Protein 6PMG (pdb70)

B-factor: mean 34.33, std 18.74, range [0.05, 75.42]

Foldseek 3Di:
DDCPVFLEDPQCPPVHVNDDPCRVPDPGAHPPHPD

Sequence (35 aa):
NNKYKTKLCKNFARGGTGFCPYGLRCEFVHPTDKENNKYKTKLCKNFARGGTGFCPYGLRCEFVHPTDKENNKYKTKLCKNFARGGTGFCPYGLRCEFVHPTDKENNKYKTKLCKNFARGGTGFCPYGLRCEFVHPTDKENNKYKTKLCKNFARGGTGFCPYGLRCEFVHPTDKENNKYKTKLCKNFARGGTGFCPYGLRCEFVHPTDKENNKYKTKLCKNFARGGTGFCPYGLRCEFVHPTDKENNKYKTKLCKNFARGGTGFCPYGLRCEFVHPTDKENNKYKTKLCKNFARGGTGFCPYGLRCEFVHPTDKENNKYKTKLCKNFARGGTGFCPYGLRCEFVHPTDKENNKYKTKLCKNFARGGTGFCPYGLRCEFVHPTDKENNKYKTKLCKNFARGGTGFCPYGLRCEFVHPTDKENNKYKTKLCKNFARGGTGFCPYGLRCEFVHPTDKENNKYKTKLCKNFARGGTGFCPYGLRCEFVHPTDKENNKYKTKLCKNFARGGTGFCPYGLRCEFVHPTDKENNKYKTKLCKNFARGGTGFCPYGLRCEFVHPTDKENNKYKTKLCKNFARGGTGFCPYGLRCEFVHPTDKENNKYKTKLCKNFARGGTGFCPYGLRCEFVHPTDKENNKYKTKLCKNFARGGTGFCPYGLRCEFVHPTDKENNKYKTKLCKNFARGGTGFCPYGLRCEFVHPTDKE

Radius of gyration: 9.72 Å; Cα contacts (8 Å, |Δi|>4): 32; chains: 1; bounding box: 20×26×17 Å

Secondary structure (DSSP, 8-state):
---S-----SSSSTTS-S--TTGGG-SSPPTT---

Solvent-accessible surface area: 3787 Å² total; per-residue (Å²): 207,104,195,178,170,81,99,101,0,157,29,65,44,254,90,49,117,39,144,3,100,152,28,166,219,16,151,76,44,21,79,105,76,184,241

Nearest PDB structures (foldseek):
  6pmg-assembly1_X  TM=7.129E-01  e=1.459E-05  Caenorhabditis elegans
  6pmg-assembly1_X  TM=7.790E-01  e=1.441E-05  Caenorhabditis elegans
  6pmg-assembly1_X  TM=7.739E-01  e=1.837E-06  Caenorhabditis elegans
  2fc6-assembly1_A  TM=5.943E-01  e=3.998E-01  Homo sapiens
  6pmg-assembly1_X  TM=7.978E-01  e=2.567E-06  Caenorhabditis elegans

Structure (mmCIF, N/CA/C/O backbone):
data_6PMG
#
_entry.id   6PMG
#
loop_
_entity.id
_entity.type
_entity.pdbx_description
1 polymer 'Zinc finger protein mex-5'
2 non-polymer 'ZINC ION'
#
loop_
_atom_site.group_PDB
_atom_site.id
_atom_site.type_symbol
_atom_site.label_atom_id
_atom_site.label_alt_id
_atom_site.label_comp_id
_atom_site.label_asym_id
_atom_site.label_entity_id
_atom_site.label_seq_id
_atom_site.pdbx_PDB_ins_code
_atom_site.Cartn_x
_atom_site.Cartn_y
_atom_site.Cartn_z
_atom_site.occupancy
_atom_site.B_iso_or_equiv
_atom_site.auth_seq_id
_atom_site.auth_comp_id
_atom_site.auth_asym_id
_atom_site.auth_atom_id
_atom_site.pdbx_PDB_model_num
ATOM 1 N N . ASN A 1 1 ? -11.051 9.647 -7.551 1.00 1.00 312 ASN X N 1
ATOM 2 C CA . ASN A 1 1 ? -10.675 8.357 -8.164 1.00 64.21 312 ASN X CA 1
ATOM 3 C C . ASN A 1 1 ? -9.283 7.942 -7.644 1.00 74.42 312 ASN X C 1
ATOM 4 O O . ASN A 1 1 ? -9.176 7.133 -6.714 1.00 42.43 312 ASN X O 1
ATOM 17 N N . ASN A 1 2 ? -8.215 8.531 -8.226 1.00 33.23 313 ASN X N 1
ATOM 18 C CA . ASN A 1 2 ? -6.813 8.260 -7.825 1.00 12.10 313 ASN X CA 1
ATOM 19 C C . ASN A 1 2 ? -5.984 9.558 -7.891 1.00 40.55 313 ASN X C 1
ATOM 20 O O . ASN A 1 2 ? -6.075 10.316 -8.861 1.00 4.22 313 ASN X O 1
ATOM 31 N N . LYS A 1 3 ? -5.213 9.814 -6.819 1.00 20.43 314 LYS X N 1
ATOM 32 C CA . LYS A 1 3 ? -4.174 10.868 -6.766 1.00 31.13 314 LYS X CA 1
ATOM 33 C C . LYS A 1 3 ? -2.798 10.284 -7.139 1.00 41.12 314 LYS X C 1
ATOM 34 O O . LYS A 1 3 ? -1.762 10.877 -6.808 1.00 43.13 314 LYS X O 1
ATOM 53 N N . TYR A 1 4 ? -2.814 9.088 -7.782 1.00 31.10 315 TYR X N 1
ATOM 54 C CA . TYR A 1 4 ? -1.635 8.426 -8.390 1.00 5.35 315 TYR X CA 1
ATOM 55 C C . TYR A 1 4 ? -0.801 7.659 -7.334 1.00 62.23 315 TYR X C 1
ATOM 56 O O . TYR A 1 4 ? -0.127 6.687 -7.677 1.00 13.32 315 TYR X O 1
ATOM 74 N N . LYS A 1 5 ? -0.855 8.095 -6.046 1.00 35.34 316 LYS X N 1
ATOM 75 C CA . LYS A 1 5 ? -0.275 7.343 -4.912 1.00 24.30 316 LYS X CA 1
ATOM 76 C C . LYS A 1 5 ? -1.230 6.196 -4.495 1.00 43.02 316 LYS X C 1
ATOM 77 O O . LYS A 1 5 ? -1.960 6.297 -3.502 1.00 42.31 316 LYS X O 1
ATOM 96 N N . THR A 1 6 ? -1.262 5.143 -5.312 1.00 5.34 317 THR X N 1
ATOM 97 C CA . THR A 1 6 ? -1.955 3.880 -5.012 1.00 22.44 317 THR X CA 1
ATOM 98 C C . THR A 1 6 ? -1.072 2.746 -5.540 1.00 51.32 317 THR X C 1
ATOM 99 O O . THR A 1 6 ? -1.415 2.039 -6.491 1.00 34.34 317 THR X O 1
ATOM 110 N N . LYS A 1 7 ? 0.121 2.654 -4.943 1.00 52.32 318 LYS X N 1
ATOM 111 C CA . LYS A 1 7 ? 1.150 1.691 -5.338 1.00 14.22 318 LYS X CA 1
ATOM 112 C C . LYS A 1 7 ? 1.033 0.453 -4.449 1.00 61.43 318 LYS X C 1
ATOM 113 O O . LYS A 1 7 ? 1.649 0.403 -3.385 1.00 74.12 318 LYS X O 1
ATOM 132 N N . LEU A 1 8 ? 0.179 -0.512 -4.861 1.00 52.45 319 LEU X N 1
ATOM 133 C CA . LEU A 1 8 ? -0.039 -1.752 -4.091 1.00 44.11 319 LEU X CA 1
ATOM 134 C C . LEU A 1 8 ? 1.287 -2.520 -4.015 1.00 64.21 319 LEU X C 1
ATOM 135 O O . LEU A 1 8 ? 1.873 -2.868 -5.053 1.00 54.01 319 LEU X O 1
ATOM 151 N N . CYS A 1 9 ? 1.748 -2.732 -2.774 1.00 74.44 320 CYS X N 1
ATOM 152 C CA . CYS A 1 9 ? 3.052 -3.315 -2.469 1.00 41.43 320 CYS X CA 1
ATOM 153 C C . CYS A 1 9 ? 3.243 -4.694 -3.117 1.00 0.10 320 CYS X C 1
ATOM 154 O O . CYS A 1 9 ? 2.314 -5.498 -3.161 1.00 21.21 320 CYS X O 1
ATOM 161 N N . LYS A 1 10 ? 4.472 -4.952 -3.593 1.00 61.45 321 LYS X N 1
ATOM 162 C CA . LYS A 1 10 ? 4.902 -6.294 -4.031 1.00 24.43 321 LYS X CA 1
ATOM 163 C C . LYS A 1 10 ? 4.825 -7.293 -2.853 1.00 24.32 321 LYS X C 1
ATOM 164 O O . LYS A 1 10 ? 4.708 -8.504 -3.059 1.00 2.01 321 LYS X O 1
ATOM 183 N N . ASN A 1 11 ? 4.880 -6.741 -1.620 1.00 11.13 322 ASN X N 1
ATOM 184 C CA . ASN A 1 11 ? 4.679 -7.497 -0.373 1.00 33.21 322 ASN X CA 1
ATOM 185 C C . ASN A 1 11 ? 3.225 -8.002 -0.309 1.00 23.53 322 ASN X C 1
ATOM 186 O O . ASN A 1 11 ? 2.974 -9.191 -0.172 1.00 54.12 322 ASN X O 1
ATOM 197 N N . PHE A 1 12 ? 2.283 -7.070 -0.554 1.00 43.23 323 PHE X N 1
ATOM 198 C CA . PHE A 1 12 ? 0.824 -7.321 -0.465 1.00 13.13 323 PHE X CA 1
ATOM 199 C C . PHE A 1 12 ? 0.253 -7.848 -1.789 1.00 11.23 323 PHE X C 1
ATOM 200 O O . PHE A 1 12 ? -0.959 -8.061 -1.904 1.00 64.41 323 PHE X O 1
ATOM 217 N N . ALA A 1 13 ? 1.132 -8.038 -2.783 1.00 61.52 324 ALA X N 1
ATOM 218 C CA . ALA A 1 13 ? 0.791 -8.718 -4.035 1.00 52.34 324 ALA X CA 1
ATOM 219 C C . ALA A 1 13 ? 0.648 -10.226 -3.762 1.00 3.52 324 ALA X C 1
ATOM 220 O O . ALA A 1 13 ? 1.487 -10.808 -3.066 1.00 41.33 324 ALA X O 1
ATOM 227 N N . ARG A 1 14 ? -0.437 -10.831 -4.282 1.00 62.31 325 ARG X N 1
ATOM 228 C CA . ARG A 1 14 ? -0.784 -12.244 -4.022 1.00 51.02 325 ARG X CA 1
ATOM 229 C C . ARG A 1 14 ? 0.287 -13.197 -4.590 1.00 40.43 325 ARG X C 1
ATOM 230 O O . ARG A 1 14 ? 0.514 -13.236 -5.803 1.00 11.44 325 ARG X O 1
ATOM 251 N N . GLY A 1 15 ? 0.932 -13.963 -3.692 1.00 23.35 326 GLY X N 1
ATOM 252 C CA . GLY A 1 15 ? 2.116 -14.772 -4.023 1.00 31.14 326 GLY X CA 1
ATOM 253 C C . GLY A 1 15 ? 3.385 -14.246 -3.347 1.00 25.12 326 GLY X C 1
ATOM 254 O O . GLY A 1 15 ? 4.438 -14.893 -3.401 1.00 22.34 326 GLY X O 1
ATOM 258 N N . GLY A 1 16 ? 3.272 -13.055 -2.718 1.00 24.21 327 GLY X N 1
ATOM 259 C CA . GLY A 1 16 ? 4.362 -12.431 -1.954 1.00 41.21 327 GLY X CA 1
ATOM 260 C C . GLY A 1 16 ? 4.323 -12.825 -0.480 1.00 0.32 327 GLY X C 1
ATOM 261 O O . GLY A 1 16 ? 3.807 -13.898 -0.138 1.00 73.31 327 GLY X O 1
ATOM 265 N N . THR A 1 17 ? 4.860 -11.960 0.398 1.00 74.45 328 THR X N 1
ATOM 266 C CA . THR A 1 17 ? 4.906 -12.203 1.854 1.00 52.02 328 THR X CA 1
ATOM 267 C C . THR A 1 17 ? 3.567 -11.808 2.518 1.00 34.32 328 THR X C 1
ATOM 268 O O . THR A 1 17 ? 2.995 -12.562 3.314 1.00 44.13 328 THR X O 1
ATOM 279 N N . GLY A 1 18 ? 3.093 -10.612 2.167 1.00 42.43 329 GL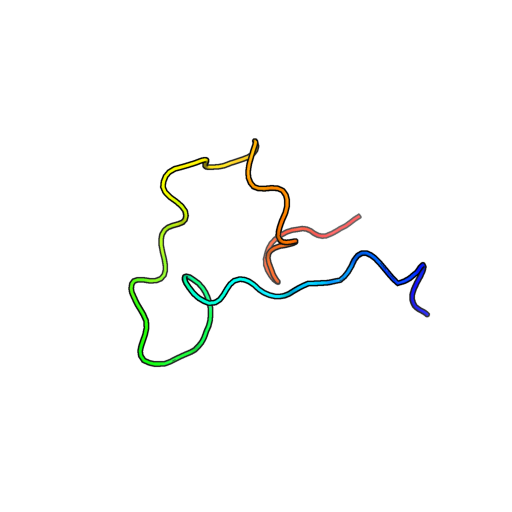Y X N 1
ATOM 280 C CA . GLY A 1 18 ? 1.892 -10.002 2.752 1.00 12.44 329 GLY X CA 1
ATOM 281 C C . GLY A 1 18 ? 2.238 -9.017 3.860 1.00 3.30 329 GLY X C 1
ATOM 282 O O . GLY A 1 18 ? 1.356 -8.328 4.371 1.00 41.43 329 GLY X O 1
ATOM 286 N N . PHE A 1 19 ? 3.527 -8.980 4.242 1.00 64.43 330 PHE X N 1
ATOM 287 C CA . PHE A 1 19 ? 4.068 -8.047 5.240 1.00 60.34 330 PHE X CA 1
ATOM 288 C C . PHE A 1 19 ? 5.096 -7.107 4.583 1.00 52.13 330 PHE X C 1
ATOM 289 O O . PHE A 1 19 ? 6.062 -7.580 3.967 1.00 51.01 330 PHE X O 1
ATOM 306 N N . CYS A 1 20 ? 4.873 -5.789 4.707 1.00 15.04 331 CYS X N 1
ATOM 307 C CA . CYS A 1 20 ? 5.887 -4.768 4.402 1.00 3.22 331 CYS X CA 1
ATOM 308 C C . CYS A 1 20 ? 6.818 -4.602 5.627 1.00 1.03 331 CYS X C 1
ATOM 309 O O . CYS A 1 20 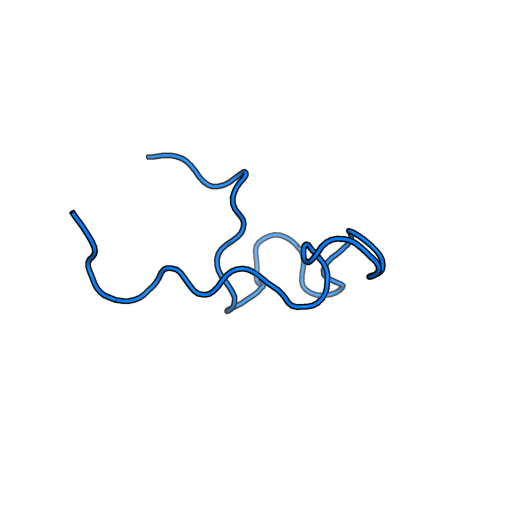? 6.314 -4.363 6.731 1.00 52.24 331 CYS X O 1
ATOM 316 N N . PRO A 1 21 ? 8.179 -4.726 5.456 1.00 60.21 332 PRO X N 1
ATOM 317 C CA . PRO A 1 21 ? 9.151 -4.537 6.571 1.00 40.42 332 PRO X CA 1
ATOM 318 C C . PRO A 1 21 ? 9.096 -3.112 7.171 1.00 65.51 332 PRO X C 1
ATOM 319 O O . PRO A 1 21 ? 9.355 -2.918 8.363 1.00 3.44 332 PRO X O 1
ATOM 330 N N . TYR A 1 22 ? 8.718 -2.141 6.325 1.00 23.43 333 TYR X N 1
ATOM 331 C CA . TYR A 1 22 ? 8.626 -0.715 6.694 1.00 4.35 333 TYR X CA 1
ATOM 332 C C . TYR A 1 22 ? 7.343 -0.415 7.501 1.00 12.03 333 TYR X C 1
ATOM 333 O O . TYR A 1 22 ? 7.255 0.633 8.151 1.00 20.54 333 TYR X O 1
ATOM 351 N N . GLY A 1 23 ? 6.352 -1.326 7.422 1.00 74.52 334 GLY X N 1
ATOM 352 C CA . GLY A 1 23 ? 5.081 -1.181 8.137 1.00 55.33 334 GLY X CA 1
ATOM 353 C C . GLY A 1 23 ? 4.218 -0.030 7.615 1.00 53.34 334 GLY X C 1
ATOM 354 O O . GLY A 1 23 ? 3.921 0.022 6.419 1.00 22.43 334 GLY X O 1
ATOM 358 N N . LEU A 1 24 ? 3.834 0.894 8.523 1.00 12.54 335 LEU X N 1
ATOM 359 C CA . LEU A 1 24 ? 3.078 2.127 8.182 1.00 4.42 335 LEU X CA 1
ATOM 360 C C . LEU A 1 24 ? 3.948 3.082 7.338 1.00 43.42 335 LEU X C 1
ATOM 361 O O . LEU A 1 24 ? 3.448 3.774 6.441 1.00 35.31 335 LEU X O 1
ATOM 377 N N . ARG A 1 25 ? 5.264 3.058 7.610 1.00 4.41 336 ARG X N 1
ATOM 378 C CA . ARG A 1 25 ? 6.260 3.935 6.958 1.00 64.22 336 ARG X CA 1
ATOM 379 C C . ARG A 1 25 ? 6.532 3.524 5.487 1.00 0.30 336 ARG X C 1
ATOM 380 O O . ARG A 1 25 ? 7.288 4.208 4.784 1.00 52.02 336 ARG X O 1
ATOM 401 N N . CYS A 1 26 ? 5.927 2.397 5.054 1.00 42.44 337 CYS X N 1
ATOM 402 C CA . CYS A 1 26 ? 6.029 1.887 3.676 1.00 2.33 337 CYS X CA 1
ATOM 403 C C . CYS A 1 26 ? 5.492 2.910 2.658 1.00 43.43 337 CYS X C 1
ATOM 404 O O . CYS A 1 26 ? 4.337 3.344 2.753 1.00 20.10 337 CYS X O 1
ATOM 411 N N . GLU A 1 27 ? 6.366 3.289 1.705 1.00 34.14 338 GLU X N 1
ATOM 412 C CA . GLU A 1 27 ? 6.045 4.257 0.636 1.00 23.31 338 GLU X CA 1
ATOM 413 C C . GLU A 1 27 ? 4.963 3.702 -0.315 1.00 62.13 338 GLU X C 1
ATOM 414 O O . GLU A 1 27 ? 4.148 4.459 -0.862 1.00 13.31 338 GLU X O 1
ATOM 426 N N . PHE A 1 28 ? 4.976 2.368 -0.498 1.00 14.42 339 PHE X N 1
ATOM 427 C CA . PHE A 1 28 ? 3.974 1.659 -1.294 1.00 1.05 339 PHE X CA 1
ATOM 428 C C . PHE A 1 28 ? 2.660 1.564 -0.489 1.00 62.15 339 PHE X C 1
ATOM 429 O O . PHE A 1 28 ? 2.652 1.074 0.654 1.00 54.23 339 PHE X O 1
ATOM 446 N N . VAL A 1 29 ? 1.569 2.040 -1.106 1.00 51.32 340 VAL X N 1
ATOM 447 C CA . VAL A 1 29 ? 0.239 2.139 -0.479 1.00 45.13 340 VAL X CA 1
ATOM 448 C C . VAL A 1 29 ? -0.425 0.753 -0.419 1.00 44.32 340 VAL X C 1
ATOM 449 O O . VAL A 1 29 ? -0.487 0.048 -1.425 1.00 2.03 340 VAL X O 1
ATOM 462 N N . HIS A 1 30 ? -0.915 0.377 0.769 1.00 2.12 341 HIS X N 1
ATOM 463 C CA . HIS A 1 30 ? -1.536 -0.938 0.996 1.00 2.31 341 HIS X CA 1
ATOM 464 C C . HIS A 1 30 ? -3.030 -0.868 0.628 1.00 43.14 341 HIS X C 1
ATOM 465 O O . HIS A 1 30 ? -3.647 0.195 0.777 1.00 63.54 341 HIS X O 1
ATOM 479 N N . PRO A 1 31 ? -3.642 -1.990 0.141 1.00 14.14 342 PRO X N 1
ATOM 480 C CA . PRO A 1 31 ? -5.106 -2.047 -0.107 1.00 0.44 342 PRO X CA 1
ATOM 481 C C . PRO A 1 31 ? -5.924 -1.940 1.206 1.00 3.13 342 PRO X C 1
ATOM 482 O O . PRO A 1 31 ? -7.133 -1.674 1.171 1.00 53.25 342 PRO X O 1
ATOM 493 N N . THR A 1 32 ? -5.239 -2.147 2.349 1.00 54.13 343 THR X N 1
ATOM 494 C CA . THR A 1 32 ? -5.817 -1.967 3.687 1.00 63.11 343 THR X CA 1
ATOM 495 C C . THR A 1 32 ? -6.033 -0.466 4.000 1.00 55.21 343 THR X C 1
ATOM 496 O O . THR A 1 32 ? -7.012 -0.104 4.665 1.00 51.21 343 THR X O 1
ATOM 507 N N . ASP A 1 33 ? -5.109 0.394 3.508 1.00 51.33 344 ASP X N 1
ATOM 508 C CA . ASP A 1 33 ? -5.147 1.850 3.752 1.00 52.31 344 ASP X CA 1
ATOM 509 C C . ASP A 1 33 ? -6.392 2.495 3.115 1.00 4.34 344 ASP X C 1
ATOM 510 O O . ASP A 1 33 ? -6.417 2.773 1.912 1.00 31.43 344 ASP X O 1
ATOM 519 N N . LYS A 1 34 ? -7.439 2.667 3.934 1.00 23.42 345 LYS X N 1
ATOM 520 C CA . LYS A 1 34 ? -8.643 3.436 3.568 1.00 43.43 345 LYS X CA 1
ATOM 521 C C . LYS A 1 34 ? -8.518 4.887 4.075 1.00 71.32 345 LYS X C 1
ATOM 522 O O . LYS A 1 34 ? -7.603 5.213 4.843 1.00 64.25 345 LYS X O 1
ATOM 541 N N . GLU A 1 35 ? -9.444 5.742 3.627 1.00 15.31 346 GLU X N 1
ATOM 542 C CA . GLU A 1 35 ? -9.512 7.153 4.043 1.00 13.10 346 GLU X CA 1
ATOM 543 C C . GLU A 1 35 ? -9.906 7.281 5.555 1.00 72.15 346 GLU X C 1
ATOM 544 O O . GLU A 1 35 ? -11.060 6.985 5.918 1.00 32.31 346 GLU X O 1
ATOM 558 N N . ASN A 1 1 ? 0.057 15.395 -11.241 1.00 1.00 312 ASN X N 2
ATOM 559 C CA . ASN A 1 1 ? 1.392 15.112 -11.845 1.00 64.21 312 ASN X CA 2
ATOM 560 C C . ASN A 1 1 ? 2.138 14.016 -11.055 1.00 74.42 312 ASN X C 2
ATOM 561 O O . ASN A 1 1 ? 3.342 13.817 -11.230 1.00 42.43 312 ASN X O 2
ATOM 574 N N . ASN A 1 2 ? 1.389 13.280 -10.222 1.00 33.23 313 ASN X N 2
ATOM 575 C CA . ASN A 1 2 ? 1.926 12.264 -9.311 1.00 12.10 313 ASN X CA 2
ATOM 576 C C . ASN A 1 2 ? 0.855 11.182 -9.079 1.00 40.55 313 ASN X C 2
ATOM 577 O O . ASN A 1 2 ? 0.014 11.307 -8.196 1.00 4.22 313 ASN X O 2
ATOM 588 N N . LYS A 1 3 ? 0.848 10.146 -9.935 1.00 20.43 314 LYS X N 2
ATOM 589 C CA . LYS A 1 3 ? -0.098 9.009 -9.830 1.00 31.13 314 LYS X CA 2
ATOM 590 C C . LYS A 1 3 ? 0.616 7.774 -9.249 1.00 41.12 314 LYS X C 2
ATOM 591 O O . LYS A 1 3 ? 0.490 6.666 -9.772 1.00 43.13 314 LYS X O 2
ATOM 610 N N . TYR A 1 4 ? 1.370 7.978 -8.152 1.00 31.10 315 TYR X N 2
ATOM 611 C CA . TYR A 1 4 ? 2.098 6.884 -7.473 1.00 5.35 315 TYR X CA 2
ATOM 612 C C . TYR A 1 4 ? 1.138 6.065 -6.592 1.00 62.23 315 TYR X C 2
ATOM 613 O O . TYR A 1 4 ? 1.342 4.853 -6.403 1.00 13.32 315 TYR X O 2
ATOM 631 N N . LYS A 1 5 ? 0.074 6.732 -6.089 1.00 35.34 316 LYS X N 2
ATOM 632 C CA . LYS A 1 5 ? -0.931 6.100 -5.220 1.00 24.30 316 LYS X CA 2
ATOM 633 C C . LYS A 1 5 ? -1.941 5.296 -6.068 1.00 43.02 316 LYS X C 2
ATOM 634 O O . LYS A 1 5 ? -3.045 5.760 -6.384 1.00 42.31 316 LYS X O 2
ATOM 653 N N . THR A 1 6 ? -1.501 4.093 -6.448 1.00 5.34 317 THR X N 2
ATOM 654 C CA . THR A 1 6 ? -2.236 3.154 -7.314 1.00 22.44 317 THR X CA 2
ATOM 655 C C . THR A 1 6 ? -1.509 1.796 -7.307 1.00 51.32 317 THR X C 2
ATOM 656 O O . THR A 1 6 ? -2.134 0.740 -7.452 1.00 34.34 317 THR X O 2
ATOM 667 N N . LYS A 1 7 ? -0.170 1.850 -7.164 1.00 52.32 318 LYS X N 2
ATOM 668 C CA . LYS A 1 7 ? 0.688 0.668 -7.102 1.00 14.22 318 LYS X CA 2
ATOM 669 C C . LYS A 1 7 ? 0.634 0.031 -5.707 1.00 61.43 318 LYS X C 2
ATOM 670 O O . LYS A 1 7 ? 1.145 0.597 -4.726 1.00 74.12 318 LYS X O 2
ATOM 689 N N . LEU A 1 8 ? -0.026 -1.138 -5.644 1.00 52.45 319 LEU X N 2
ATOM 690 C CA . LEU A 1 8 ? -0.056 -1.993 -4.456 1.00 44.11 319 LEU X CA 2
ATOM 691 C C . LEU A 1 8 ? 1.363 -2.516 -4.148 1.00 64.21 319 LEU X C 2
ATOM 692 O O . LEU A 1 8 ? 2.155 -2.770 -5.069 1.00 54.01 319 LEU X O 2
ATOM 708 N N . CYS A 1 9 ? 1.681 -2.644 -2.849 1.00 74.44 320 CYS X N 2
ATOM 709 C CA . CYS A 1 9 ? 2.940 -3.230 -2.391 1.00 41.43 320 CYS X CA 2
ATOM 710 C C . CYS A 1 9 ? 3.076 -4.668 -2.911 1.00 0.10 320 CYS X C 2
ATOM 711 O O . CYS A 1 9 ? 2.131 -5.451 -2.812 1.00 21.21 320 CYS X O 2
ATOM 718 N N . LYS A 1 10 ? 4.252 -4.984 -3.477 1.00 61.45 321 LYS X N 2
ATOM 719 C CA . LYS A 1 10 ? 4.622 -6.352 -3.906 1.00 24.43 321 LYS X CA 2
ATOM 720 C C . LYS A 1 10 ? 4.529 -7.360 -2.731 1.00 24.32 321 LYS X C 2
ATOM 721 O O . LYS A 1 10 ? 4.340 -8.563 -2.933 1.00 2.01 321 LYS X O 2
ATOM 740 N N . ASN A 1 11 ? 4.679 -6.818 -1.514 1.00 11.13 322 ASN X N 2
ATOM 741 C CA . ASN A 1 11 ? 4.547 -7.552 -0.253 1.00 33.21 322 ASN X CA 2
ATOM 742 C C . ASN A 1 11 ? 3.101 -8.052 -0.073 1.00 23.53 322 ASN X C 2
ATOM 743 O O . ASN A 1 11 ? 2.881 -9.212 0.240 1.00 54.12 322 ASN X O 2
ATOM 754 N N . PHE A 1 12 ? 2.132 -7.157 -0.359 1.00 43.23 323 PHE X N 2
ATOM 755 C CA . PHE A 1 12 ? 0.686 -7.421 -0.176 1.00 13.13 323 PHE X CA 2
ATOM 756 C C . PHE A 1 12 ? 0.068 -8.059 -1.431 1.00 11.23 323 PHE X C 2
ATOM 757 O O . PHE A 1 12 ? -1.032 -8.614 -1.358 1.00 64.41 323 PHE X O 2
ATOM 774 N N . ALA A 1 13 ? 0.772 -7.960 -2.580 1.00 61.52 324 ALA X N 2
ATOM 775 C CA . ALA A 1 13 ? 0.329 -8.552 -3.852 1.00 52.34 324 ALA X CA 2
ATOM 776 C C . ALA A 1 13 ? 0.245 -10.087 -3.732 1.00 3.52 324 ALA X C 2
ATOM 777 O O . ALA A 1 13 ? 0.934 -10.675 -2.894 1.00 41.33 324 ALA X O 2
ATOM 784 N N . ARG A 1 14 ? -0.602 -10.714 -4.564 1.00 62.31 325 ARG X N 2
ATOM 785 C CA . ARG A 1 14 ? -0.865 -12.179 -4.522 1.00 51.02 325 ARG X CA 2
ATOM 786 C C . ARG A 1 14 ? 0.425 -12.988 -4.815 1.00 40.43 325 ARG X C 2
ATOM 787 O O . ARG A 1 14 ? 1.110 -12.744 -5.816 1.00 11.44 325 ARG X O 2
ATOM 808 N N . GLY A 1 15 ? 0.756 -13.913 -3.898 1.00 23.35 326 GLY X N 2
ATOM 809 C CA . GLY A 1 15 ? 2.031 -14.633 -3.909 1.00 31.14 326 GLY X CA 2
ATOM 810 C C . GLY A 1 15 ? 3.016 -14.081 -2.868 1.00 25.12 326 GLY X C 2
ATOM 811 O O . GLY A 1 15 ? 4.030 -14.718 -2.562 1.00 22.34 326 GLY X O 2
ATOM 815 N N . GLY A 1 16 ? 2.692 -12.897 -2.314 1.00 24.21 327 GLY X N 2
ATOM 816 C CA . GLY A 1 16 ? 3.511 -12.226 -1.299 1.00 41.21 327 GLY X CA 2
ATOM 817 C C . GLY A 1 16 ? 3.090 -12.590 0.121 1.00 0.32 327 GLY X C 2
ATOM 818 O O . GLY A 1 16 ? 2.046 -13.220 0.326 1.00 73.31 327 GLY X O 2
ATOM 822 N N . THR A 1 17 ? 3.889 -12.158 1.103 1.00 74.45 328 THR X N 2
ATOM 823 C CA . THR A 1 17 ? 3.729 -12.541 2.521 1.00 52.02 328 THR X CA 2
ATOM 824 C C . THR A 1 17 ? 2.718 -11.628 3.272 1.00 34.32 328 THR X C 2
ATOM 825 O O . THR A 1 17 ? 2.436 -11.848 4.448 1.00 44.13 328 THR X O 2
ATOM 836 N N . GLY A 1 18 ? 2.193 -10.605 2.580 1.00 42.43 329 GLY X N 2
ATOM 837 C CA . GLY A 1 18 ? 1.230 -9.640 3.151 1.00 12.44 329 GLY X CA 2
ATOM 838 C C . GLY A 1 18 ? 1.853 -8.623 4.115 1.00 3.30 329 GLY X C 2
ATOM 839 O O . GLY A 1 18 ? 1.150 -7.776 4.663 1.00 41.43 329 GLY X O 2
ATOM 843 N N . PHE A 1 19 ? 3.171 -8.724 4.342 1.00 64.43 330 PHE X N 2
ATOM 844 C CA . PHE A 1 19 ? 3.914 -7.889 5.306 1.00 60.34 330 PHE X CA 2
ATOM 845 C C . PHE A 1 19 ? 4.944 -7.003 4.576 1.00 52.13 330 PHE X C 2
ATOM 846 O O . PHE A 1 19 ? 5.847 -7.527 3.908 1.00 51.01 330 PHE X O 2
ATOM 863 N N . CYS A 1 20 ? 4.791 -5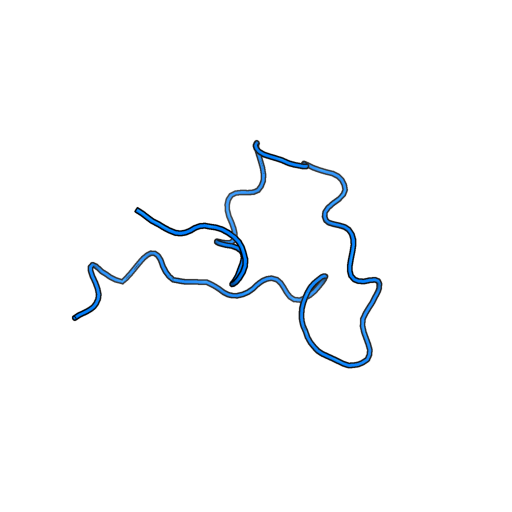.669 4.686 1.00 15.04 331 CYS X N 2
ATOM 864 C CA . CYS A 1 20 ? 5.864 -4.715 4.343 1.00 3.22 331 CYS X CA 2
ATOM 865 C C . CYS A 1 20 ? 6.812 -4.589 5.558 1.00 1.03 331 CYS X C 2
ATOM 866 O O . CYS A 1 20 ? 6.321 -4.390 6.676 1.00 52.24 331 CYS X O 2
ATOM 873 N N . PRO A 1 21 ? 8.171 -4.712 5.363 1.00 60.21 332 PRO X N 2
ATOM 874 C CA . PRO A 1 21 ? 9.177 -4.562 6.461 1.00 40.42 332 PRO X CA 2
ATOM 875 C C . PRO A 1 21 ? 9.108 -3.184 7.153 1.00 65.51 332 PRO X C 2
ATOM 876 O O . PRO A 1 21 ? 9.390 -3.058 8.350 1.00 3.44 332 PRO X O 2
ATOM 887 N N . TYR A 1 22 ? 8.711 -2.166 6.377 1.00 23.43 333 TYR X N 2
ATOM 888 C CA . TYR A 1 22 ? 8.663 -0.759 6.833 1.00 4.35 333 TYR X CA 2
ATOM 889 C C . TYR A 1 22 ? 7.339 -0.442 7.567 1.00 12.03 333 TYR X C 2
ATOM 890 O O . TYR A 1 22 ? 7.242 0.575 8.261 1.00 20.54 333 TYR X O 2
ATOM 908 N N . GLY A 1 23 ? 6.327 -1.322 7.389 1.00 74.52 334 GLY X N 2
ATOM 909 C CA . GLY A 1 23 ? 5.015 -1.184 8.044 1.00 55.33 334 GLY X CA 2
ATOM 910 C C . GLY A 1 23 ? 4.266 0.074 7.614 1.00 53.34 334 GLY X C 2
ATOM 911 O O . GLY A 1 23 ? 4.036 0.269 6.423 1.00 22.43 334 GLY X O 2
ATOM 915 N N . LEU A 1 24 ? 3.912 0.930 8.588 1.00 12.54 335 LEU X N 2
ATOM 916 C CA . LEU A 1 24 ? 3.195 2.203 8.352 1.00 4.42 335 LEU X CA 2
ATOM 917 C C . LEU A 1 24 ? 4.052 3.183 7.530 1.00 43.42 335 LEU X C 2
ATOM 918 O O . LEU A 1 24 ? 3.530 3.995 6.754 1.00 35.31 335 LEU X O 2
ATOM 934 N N . ARG A 1 25 ? 5.378 3.072 7.705 1.00 4.41 336 ARG X N 2
ATOM 935 C CA . ARG A 1 25 ? 6.365 3.958 7.060 1.00 64.22 336 ARG X CA 2
ATOM 936 C C . ARG A 1 25 ? 6.699 3.493 5.622 1.00 0.30 336 ARG X C 2
ATOM 937 O O . ARG A 1 25 ? 7.549 4.097 4.962 1.00 52.02 336 ARG X O 2
ATOM 958 N N . CYS A 1 26 ? 6.021 2.422 5.152 1.00 42.44 337 CYS X N 2
ATOM 959 C CA . CYS A 1 26 ? 6.158 1.908 3.776 1.00 2.33 337 CYS X CA 2
ATOM 960 C C . CYS A 1 26 ? 5.696 2.960 2.751 1.00 43.43 337 CYS X C 2
ATOM 961 O O . CYS A 1 26 ? 4.613 3.543 2.889 1.00 20.10 337 CYS X O 2
ATOM 968 N N . GLU A 1 27 ? 6.527 3.168 1.723 1.00 34.14 338 GLU X N 2
ATOM 969 C CA . GLU A 1 27 ? 6.345 4.230 0.724 1.00 23.31 338 GLU X CA 2
ATOM 970 C C . GLU A 1 27 ? 5.322 3.821 -0.365 1.00 62.13 338 GLU X C 2
ATOM 971 O O . GLU A 1 27 ? 4.872 4.666 -1.147 1.00 13.31 338 GLU X O 2
ATOM 983 N N . PHE A 1 28 ? 4.957 2.523 -0.405 1.00 14.42 339 PHE X N 2
ATOM 984 C CA . PHE A 1 28 ? 4.005 1.974 -1.396 1.00 1.05 339 PHE X CA 2
ATOM 985 C C . PHE A 1 28 ? 2.642 1.714 -0.739 1.00 62.15 339 PHE X C 2
ATOM 986 O O . PHE A 1 28 ? 2.547 1.555 0.492 1.00 54.23 339 PHE X O 2
ATOM 1003 N N . VAL A 1 29 ? 1.614 1.614 -1.592 1.00 51.32 340 VAL X N 2
ATOM 1004 C CA . VAL A 1 29 ? 0.201 1.623 -1.174 1.00 45.13 340 VAL X CA 2
ATOM 1005 C C . VAL A 1 29 ? -0.252 0.233 -0.704 1.00 44.32 340 VAL X C 2
ATOM 1006 O O . VAL A 1 29 ? 0.023 -0.772 -1.356 1.00 2.03 340 VAL X O 2
ATOM 1019 N N . HIS A 1 30 ? -0.912 0.197 0.454 1.00 2.12 341 HIS X N 2
ATOM 1020 C CA . HIS A 1 30 ? -1.533 -1.017 1.021 1.00 2.31 341 HIS X CA 2
ATOM 1021 C C . HIS A 1 30 ? -3.007 -1.090 0.568 1.00 43.14 341 HIS X C 2
ATOM 1022 O O . HIS A 1 30 ? -3.605 -0.044 0.286 1.00 63.54 341 HIS X O 2
ATOM 1036 N N . PRO A 1 31 ? -3.639 -2.314 0.503 1.00 14.14 342 PRO X N 2
ATOM 1037 C CA . PRO A 1 31 ? -5.032 -2.460 0.016 1.00 0.44 342 PRO X CA 2
ATOM 1038 C C . PRO A 1 31 ? -6.052 -1.967 1.075 1.00 3.13 342 PRO X C 2
ATOM 1039 O O . PRO A 1 31 ? -7.227 -1.728 0.774 1.00 53.25 342 PRO X O 2
ATOM 1050 N N . THR A 1 32 ? -5.572 -1.816 2.322 1.00 54.13 343 THR X N 2
ATOM 1051 C CA . THR A 1 32 ? -6.285 -1.113 3.398 1.00 63.11 343 THR X CA 2
ATOM 1052 C C . THR A 1 32 ? -5.548 0.214 3.676 1.00 55.21 343 THR X C 2
ATOM 1053 O O . THR A 1 32 ? -4.889 0.395 4.713 1.00 51.21 343 THR X O 2
ATOM 1064 N N . ASP A 1 33 ? -5.607 1.113 2.678 1.00 51.33 344 ASP X N 2
ATOM 1065 C CA . ASP A 1 33 ? -4.959 2.438 2.741 1.00 52.31 344 ASP X CA 2
ATOM 1066 C C . ASP A 1 33 ? -5.770 3.373 3.654 1.00 4.34 344 ASP X C 2
ATOM 1067 O O . ASP A 1 33 ? -6.999 3.373 3.595 1.00 31.43 344 ASP X O 2
ATOM 1076 N N . LYS A 1 34 ? -5.072 4.166 4.496 1.00 23.42 345 LYS X N 2
ATOM 1077 C CA . LYS A 1 34 ? -5.690 5.059 5.512 1.00 43.43 345 LYS X CA 2
ATOM 1078 C C . LYS A 1 34 ? -5.011 6.447 5.510 1.00 71.32 345 LYS X C 2
ATOM 1079 O O . LYS A 1 34 ? -3.946 6.621 4.913 1.00 64.25 345 LYS X O 2
ATOM 1098 N N . GLU A 1 35 ? -5.650 7.431 6.179 1.00 15.31 346 GLU X N 2
ATOM 1099 C CA . GLU A 1 35 ? -5.038 8.745 6.480 1.00 13.10 346 GLU X CA 2
ATOM 1100 C C . GLU A 1 35 ? -4.213 8.613 7.787 1.00 72.15 346 GLU X C 2
ATOM 1101 O O . GLU A 1 35 ? -4.830 8.484 8.867 1.00 32.31 346 GLU X O 2
ATOM 1115 N N . ASN A 1 1 ? -12.837 9.737 -4.858 1.00 1.00 312 ASN X N 3
ATOM 1116 C CA . ASN A 1 1 ? -11.491 9.971 -4.275 1.00 64.21 312 ASN X CA 3
ATOM 1117 C C . ASN A 1 1 ? -11.083 8.819 -3.337 1.00 74.42 312 ASN X C 3
ATOM 1118 O O . ASN A 1 1 ? -10.036 8.889 -2.680 1.00 42.43 312 ASN X O 3
ATOM 1131 N N . ASN A 1 2 ? -11.912 7.754 -3.283 1.00 33.23 313 ASN X N 3
ATOM 1132 C CA . ASN A 1 2 ? -11.649 6.547 -2.481 1.00 12.10 313 ASN X CA 3
ATOM 1133 C C . ASN A 1 2 ? -10.722 5.606 -3.273 1.00 40.55 313 ASN X C 3
ATOM 1134 O O . ASN A 1 2 ? -11.138 4.539 -3.751 1.00 4.22 313 ASN X O 3
ATOM 1145 N N . LYS A 1 3 ? -9.471 6.045 -3.456 1.00 20.43 314 LYS X N 3
ATOM 1146 C CA . LYS A 1 3 ? -8.451 5.285 -4.187 1.00 31.13 314 LYS X CA 3
ATOM 1147 C C . LYS A 1 3 ? -7.073 5.693 -3.660 1.00 41.12 314 LYS X C 3
ATOM 1148 O O . LYS A 1 3 ? -6.309 6.414 -4.313 1.00 43.13 314 LYS X O 3
ATOM 1167 N N . TYR A 1 4 ? -6.811 5.276 -2.422 1.00 31.10 315 TYR X N 3
ATOM 1168 C CA . TYR A 1 4 ? -5.523 5.477 -1.752 1.00 5.35 315 TYR X CA 3
ATOM 1169 C C . TYR A 1 4 ? -4.438 4.647 -2.453 1.00 62.23 315 TYR X C 3
ATOM 1170 O O . TYR A 1 4 ? -3.298 5.091 -2.622 1.00 13.32 315 TYR X O 3
ATOM 1188 N N . LYS A 1 5 ? -4.847 3.439 -2.861 1.00 35.34 316 LYS X N 3
ATOM 1189 C CA . LYS A 1 5 ? -4.009 2.440 -3.537 1.00 24.30 316 LYS X CA 3
ATOM 1190 C C . LYS A 1 5 ? -3.520 2.967 -4.914 1.00 43.02 316 LYS X C 3
ATOM 1191 O O . LYS A 1 5 ? -4.162 2.743 -5.947 1.00 42.31 316 LYS X O 3
ATOM 1210 N N . THR A 1 6 ? -2.417 3.733 -4.893 1.00 5.34 317 THR X N 3
ATOM 1211 C CA . THR A 1 6 ? -1.763 4.247 -6.118 1.00 22.44 317 THR X CA 3
ATOM 1212 C C . THR A 1 6 ? -0.867 3.152 -6.727 1.00 51.32 317 THR X C 3
ATOM 1213 O O . THR A 1 6 ? -0.879 2.913 -7.939 1.00 34.34 317 THR X O 3
ATOM 1224 N N . LYS A 1 7 ? -0.107 2.480 -5.850 1.00 52.32 318 LYS X N 3
ATOM 1225 C CA . LYS A 1 7 ? 0.829 1.409 -6.203 1.00 14.22 318 LYS X CA 3
ATOM 1226 C C . LYS A 1 7 ? 0.799 0.369 -5.085 1.00 61.43 318 LYS X C 3
ATOM 1227 O O . LYS A 1 7 ? 1.286 0.633 -3.971 1.00 74.12 318 LYS X O 3
ATOM 1246 N N . LEU A 1 8 ? 0.174 -0.777 -5.386 1.00 52.45 319 LEU X N 3
ATOM 1247 C CA . LEU A 1 8 ? 0.122 -1.939 -4.497 1.00 44.11 319 LEU X CA 3
ATOM 1248 C C . LEU A 1 8 ? 1.540 -2.459 -4.199 1.00 64.21 319 LEU X C 3
ATOM 1249 O O . LEU A 1 8 ? 2.386 -2.537 -5.102 1.00 54.01 319 LEU X O 3
ATOM 1265 N N . CYS A 1 9 ? 1.784 -2.779 -2.923 1.00 74.44 320 CYS X N 3
ATOM 1266 C CA . CYS A 1 9 ? 3.000 -3.464 -2.481 1.00 41.43 320 CYS X CA 3
ATOM 1267 C C . CYS A 1 9 ? 3.016 -4.897 -3.034 1.00 0.10 320 CYS X C 3
ATOM 1268 O O . CYS A 1 9 ? 1.996 -5.596 -2.961 1.00 21.21 320 CYS X O 3
ATOM 1275 N N . LYS A 1 10 ? 4.179 -5.336 -3.560 1.00 61.45 321 LYS X N 3
ATOM 1276 C CA . LYS A 1 10 ? 4.385 -6.747 -3.951 1.00 24.43 321 LYS X CA 3
ATOM 1277 C C . LYS A 1 10 ? 4.318 -7.667 -2.707 1.00 24.32 321 LYS X C 3
ATOM 1278 O O . LYS A 1 10 ? 4.089 -8.874 -2.821 1.00 2.01 321 LYS X O 3
ATOM 1297 N N . ASN A 1 11 ? 4.518 -7.048 -1.519 1.00 11.13 322 ASN X N 3
ATOM 1298 C CA . ASN A 1 11 ? 4.344 -7.709 -0.216 1.00 33.21 322 ASN X CA 3
ATOM 1299 C C . ASN A 1 11 ? 2.871 -8.104 -0.036 1.00 23.53 322 ASN X C 3
ATOM 1300 O O . ASN A 1 11 ? 2.559 -9.253 0.248 1.00 54.12 322 ASN X O 3
ATOM 1311 N N . PHE A 1 12 ? 1.975 -7.141 -0.332 1.00 43.23 323 PHE X N 3
ATOM 1312 C CA . PHE A 1 12 ? 0.509 -7.306 -0.184 1.00 13.13 323 PHE X CA 3
ATOM 1313 C C . PHE A 1 12 ? -0.119 -7.916 -1.456 1.00 11.23 323 PHE X C 3
ATOM 1314 O O . PHE A 1 12 ? -1.341 -8.094 -1.527 1.00 64.41 323 PHE X O 3
ATOM 1331 N N . ALA A 1 13 ? 0.730 -8.221 -2.447 1.00 61.52 324 ALA X N 3
ATOM 1332 C CA . ALA A 1 13 ? 0.342 -8.971 -3.651 1.00 52.34 324 ALA X CA 3
ATOM 1333 C C . ALA A 1 13 ? 0.456 -10.481 -3.387 1.00 3.52 324 ALA X C 3
ATOM 1334 O O . ALA A 1 13 ? 1.171 -10.902 -2.467 1.00 41.33 324 ALA X O 3
ATOM 1341 N N . ARG A 1 14 ? -0.248 -11.284 -4.205 1.00 62.31 325 ARG X N 3
ATOM 1342 C CA . ARG A 1 14 ? -0.292 -12.756 -4.059 1.00 51.02 325 ARG X CA 3
ATOM 1343 C C . ARG A 1 14 ? 1.060 -13.367 -4.466 1.00 40.43 325 ARG X C 3
ATOM 1344 O O . ARG A 1 14 ? 1.515 -13.196 -5.600 1.00 11.44 325 ARG X O 3
ATOM 1365 N N . GLY A 1 15 ? 1.676 -14.097 -3.523 1.00 23.35 326 GLY X N 3
ATOM 1366 C CA . GLY A 1 15 ? 3.055 -14.586 -3.662 1.00 31.14 326 GLY X CA 3
ATOM 1367 C C . GLY A 1 15 ? 4.001 -13.900 -2.673 1.00 25.12 326 GLY X C 3
ATOM 1368 O O . GLY A 1 15 ? 5.090 -14.416 -2.390 1.00 22.34 326 GLY X O 3
ATOM 1372 N N . GLY A 1 16 ? 3.580 -12.718 -2.169 1.00 24.21 327 GLY X N 3
ATOM 1373 C CA . GLY A 1 16 ? 4.259 -12.022 -1.069 1.00 41.21 327 GLY X CA 3
ATOM 1374 C C . GLY A 1 16 ? 3.701 -12.454 0.288 1.00 0.32 327 GLY X C 3
ATOM 1375 O O . GLY A 1 16 ? 2.638 -13.084 0.347 1.00 73.31 327 GLY X O 3
ATOM 1379 N N . THR A 1 17 ? 4.415 -12.120 1.378 1.00 74.45 328 THR X N 3
ATOM 1380 C CA . THR A 1 17 ? 4.042 -12.516 2.759 1.00 52.02 328 THR X CA 3
ATOM 1381 C C . THR A 1 17 ? 2.818 -11.724 3.274 1.00 34.32 328 THR X C 3
ATOM 1382 O O . THR A 1 17 ? 2.063 -12.205 4.128 1.00 44.13 328 THR X O 3
ATOM 1393 N N . GLY A 1 18 ? 2.657 -10.502 2.747 1.00 42.43 329 GLY X N 3
ATOM 1394 C CA . GLY A 1 18 ? 1.585 -9.590 3.159 1.00 12.44 329 GLY X CA 3
ATOM 1395 C C . GLY A 1 18 ? 2.066 -8.534 4.140 1.00 3.30 329 GLY X C 3
ATOM 1396 O O . GLY A 1 18 ? 1.302 -7.648 4.518 1.00 41.43 329 GLY X O 3
ATOM 1400 N N . PHE A 1 19 ? 3.326 -8.654 4.587 1.00 64.43 330 PHE X N 3
ATOM 1401 C CA . PHE A 1 19 ? 3.940 -7.729 5.553 1.00 60.34 330 PHE X CA 3
ATOM 1402 C C . PHE A 1 19 ? 5.096 -6.962 4.893 1.00 52.13 330 PHE X C 3
ATOM 1403 O O . PHE A 1 19 ? 6.074 -7.579 4.456 1.00 51.01 330 PHE X O 3
ATOM 1420 N N . CYS A 1 20 ? 4.967 -5.628 4.791 1.00 15.04 331 CYS X N 3
ATOM 1421 C CA . CYS A 1 20 ? 6.067 -4.754 4.358 1.00 3.22 331 CYS X CA 3
ATOM 1422 C C . CYS A 1 20 ? 7.078 -4.578 5.516 1.00 1.03 331 CYS X C 3
ATOM 1423 O O . CYS A 1 20 ? 6.645 -4.358 6.654 1.00 52.24 331 CYS X O 3
ATOM 1430 N N . PRO A 1 21 ? 8.426 -4.670 5.257 1.00 60.21 332 PRO X N 3
ATOM 1431 C CA . PRO A 1 21 ? 9.469 -4.498 6.316 1.00 40.42 332 PRO X CA 3
ATOM 1432 C C . PRO A 1 21 ? 9.379 -3.138 7.056 1.00 65.51 332 PRO X C 3
ATOM 1433 O O . PRO A 1 21 ? 9.769 -3.018 8.226 1.00 3.44 332 PRO X O 3
ATOM 1444 N N . TYR A 1 22 ? 8.869 -2.125 6.339 1.00 23.43 333 TYR X N 3
ATOM 1445 C CA . TYR A 1 22 ? 8.665 -0.767 6.870 1.00 4.35 333 TYR X CA 3
ATOM 1446 C C . TYR A 1 22 ? 7.366 -0.672 7.695 1.00 12.03 333 TYR X C 3
ATOM 1447 O O . TYR A 1 22 ? 7.273 0.147 8.616 1.00 20.54 333 TYR X O 3
ATOM 1465 N N . GLY A 1 23 ? 6.368 -1.508 7.345 1.00 74.52 334 GLY X N 3
ATOM 1466 C CA . GLY A 1 23 ? 5.070 -1.506 8.017 1.00 55.33 334 GLY X CA 3
ATOM 1467 C C . GLY A 1 23 ? 4.223 -0.302 7.622 1.00 53.34 334 GLY X C 3
ATOM 1468 O O . GLY A 1 23 ? 3.971 -0.104 6.434 1.00 22.43 334 GLY X O 3
ATOM 1472 N N . LEU A 1 24 ? 3.800 0.493 8.625 1.00 12.54 335 LEU X N 3
ATOM 1473 C CA . LEU A 1 24 ? 3.078 1.773 8.413 1.00 4.42 335 LEU X CA 3
ATOM 1474 C C . LEU A 1 24 ? 3.949 2.752 7.596 1.00 43.42 335 LEU X C 3
ATOM 1475 O O . LEU A 1 24 ? 3.445 3.488 6.748 1.00 35.31 335 LEU X O 3
ATOM 1491 N N . ARG A 1 25 ? 5.276 2.684 7.829 1.00 4.41 336 ARG X N 3
ATOM 1492 C CA . ARG A 1 25 ? 6.276 3.579 7.208 1.00 64.22 336 ARG X CA 3
ATOM 1493 C C . ARG A 1 25 ? 6.541 3.239 5.717 1.00 0.30 336 ARG X C 3
ATOM 1494 O O . ARG A 1 25 ? 7.416 3.848 5.089 1.00 52.02 336 ARG X O 3
ATOM 1515 N N . CYS A 1 26 ? 5.807 2.247 5.181 1.00 42.44 337 CYS X N 3
ATOM 1516 C CA . CYS A 1 26 ? 5.919 1.821 3.781 1.00 2.33 337 CYS X CA 3
ATOM 1517 C C . CYS A 1 26 ? 5.423 2.918 2.822 1.00 43.43 337 CYS X C 3
ATOM 1518 O O . CYS A 1 26 ? 4.338 3.465 3.016 1.00 20.10 337 CYS X O 3
ATOM 1525 N N . GLU A 1 27 ? 6.257 3.233 1.812 1.00 34.14 338 GLU X N 3
ATOM 1526 C CA . GLU A 1 27 ? 5.972 4.259 0.789 1.00 23.31 338 GLU X CA 3
ATOM 1527 C C . GLU A 1 27 ? 4.911 3.768 -0.214 1.00 62.13 338 GLU X C 3
ATOM 1528 O O . GLU A 1 27 ? 4.059 4.547 -0.653 1.00 13.31 338 GLU X O 3
ATOM 1540 N N . PHE A 1 28 ? 4.974 2.464 -0.572 1.00 14.42 339 PHE X N 3
ATOM 1541 C CA . PHE A 1 28 ? 3.961 1.815 -1.421 1.00 1.05 339 PHE X CA 3
ATOM 1542 C C . PHE A 1 28 ? 2.669 1.667 -0.611 1.00 62.15 339 PHE X C 3
ATOM 1543 O O . PHE A 1 28 ? 2.682 1.063 0.474 1.00 54.23 339 PHE X O 3
ATOM 1560 N N . VAL A 1 29 ? 1.572 2.225 -1.135 1.00 51.32 340 VAL X N 3
ATOM 1561 C CA . VAL A 1 29 ? 0.295 2.276 -0.415 1.00 45.13 340 VAL X CA 3
ATOM 1562 C C . VAL A 1 29 ? -0.389 0.900 -0.440 1.00 44.32 340 VAL X C 3
ATOM 1563 O O . VAL A 1 29 ? -0.437 0.227 -1.481 1.00 2.03 340 VAL X O 3
ATOM 1576 N N . HIS A 1 30 ? -0.902 0.507 0.728 1.00 2.12 341 HIS X N 3
ATOM 1577 C CA . HIS A 1 30 ? -1.550 -0.790 0.946 1.00 2.31 341 HIS X CA 3
ATOM 1578 C C . HIS A 1 30 ? -3.020 -0.737 0.471 1.00 43.14 341 HIS X C 3
ATOM 1579 O O . HIS A 1 30 ? -3.621 0.343 0.474 1.00 63.54 341 HIS X O 3
ATOM 1593 N N . PRO A 1 31 ? -3.625 -1.897 0.057 1.00 14.14 342 PRO X N 3
ATOM 1594 C CA . PRO A 1 31 ? -5.023 -1.934 -0.456 1.00 0.44 342 PRO X CA 3
ATOM 1595 C C . PRO A 1 31 ? -6.059 -1.729 0.672 1.00 3.13 342 PRO X C 3
ATOM 1596 O O . PRO A 1 31 ? -7.235 -1.467 0.404 1.00 53.25 342 PRO X O 3
ATOM 1607 N N . THR A 1 32 ? -5.594 -1.858 1.929 1.00 54.13 343 THR X N 3
ATOM 1608 C CA . THR A 1 32 ? -6.409 -1.677 3.138 1.00 63.11 343 THR X CA 3
ATOM 1609 C C . THR A 1 32 ? -6.347 -0.227 3.667 1.00 55.21 343 THR X C 3
ATOM 1610 O O . THR A 1 32 ? -7.140 0.141 4.548 1.00 51.21 343 THR X O 3
ATOM 1621 N N . ASP A 1 33 ? -5.392 0.578 3.137 1.00 51.33 344 ASP X N 3
ATOM 1622 C CA . ASP A 1 33 ? -5.173 1.979 3.572 1.00 52.31 344 ASP X CA 3
ATOM 1623 C C . ASP A 1 33 ? -6.445 2.812 3.316 1.00 4.34 344 ASP X C 3
ATOM 1624 O O . ASP A 1 33 ? -6.999 2.785 2.211 1.00 31.43 344 ASP X O 3
ATOM 1633 N N . LYS A 1 34 ? -6.883 3.546 4.343 1.00 23.42 345 LYS X N 3
ATOM 1634 C CA . LYS A 1 34 ? -8.156 4.284 4.335 1.00 43.43 345 LYS X CA 3
ATOM 1635 C C . LYS A 1 34 ? -8.053 5.526 5.239 1.00 71.32 345 LYS X C 3
ATOM 1636 O O . LYS A 1 34 ? -9.065 5.993 5.782 1.00 64.25 345 LYS X O 3
ATOM 1655 N N . GLU A 1 35 ? -6.828 6.081 5.361 1.00 15.31 346 GLU X N 3
ATOM 1656 C CA . GLU A 1 35 ? -6.535 7.193 6.287 1.00 13.10 346 GLU X CA 3
ATOM 1657 C C . GLU A 1 35 ? -7.188 8.513 5.781 1.00 72.15 346 GLU X C 3
ATOM 1658 O O . GLU A 1 35 ? -6.635 9.162 4.877 1.00 32.31 346 GLU X O 3
ATOM 1672 N N . ASN A 1 1 ? -12.083 -3.151 -5.188 1.00 1.00 312 ASN X N 4
ATOM 1673 C CA . ASN A 1 1 ? -10.853 -3.939 -4.911 1.00 64.21 312 ASN X CA 4
ATOM 1674 C C . ASN A 1 1 ? -9.753 -3.083 -4.252 1.00 74.42 312 ASN X C 4
ATOM 1675 O O . ASN A 1 1 ? -8.803 -3.636 -3.685 1.00 42.43 312 ASN X O 4
ATOM 1688 N N . ASN A 1 2 ? -9.866 -1.738 -4.327 1.00 33.23 313 ASN X N 4
ATOM 1689 C CA . ASN A 1 2 ? -8.760 -0.829 -3.926 1.00 12.10 313 ASN X CA 4
ATOM 1690 C C . ASN A 1 2 ? -9.210 0.148 -2.819 1.00 40.55 313 ASN X C 4
ATOM 1691 O O . ASN A 1 2 ? -10.391 0.472 -2.700 1.00 4.22 313 ASN X O 4
ATOM 1702 N N . LYS A 1 3 ? -8.232 0.605 -2.027 1.00 20.43 314 LYS X N 4
ATOM 1703 C CA . LYS A 1 3 ? -8.400 1.654 -1.020 1.00 31.13 314 LYS X CA 4
ATOM 1704 C C . LYS A 1 3 ? -7.164 2.559 -1.120 1.00 41.12 314 LYS X C 4
ATOM 1705 O O . LYS A 1 3 ? -6.119 2.272 -0.520 1.00 43.13 314 LYS X O 4
ATOM 1724 N N . TYR A 1 4 ? -7.281 3.579 -2.000 1.00 31.10 315 TYR X N 4
ATOM 1725 C CA . TYR A 1 4 ? -6.219 4.569 -2.303 1.00 5.35 315 TYR X CA 4
ATOM 1726 C C . TYR A 1 4 ? -4.990 3.895 -2.984 1.00 62.23 315 TYR X C 4
ATOM 1727 O O . TYR A 1 4 ? -3.915 4.488 -3.059 1.00 13.32 315 TYR X O 4
ATOM 1745 N N . LYS A 1 5 ? -5.188 2.671 -3.540 1.00 35.34 316 LYS X N 4
ATOM 1746 C CA . LYS A 1 5 ? -4.092 1.873 -4.135 1.00 24.30 316 LYS X CA 4
ATOM 1747 C C . LYS A 1 5 ? -3.534 2.556 -5.416 1.00 43.02 316 LYS X C 4
ATOM 1748 O O . LYS A 1 5 ? -4.018 2.352 -6.532 1.00 42.31 316 LYS X O 4
ATOM 1767 N N . THR A 1 6 ? -2.547 3.426 -5.190 1.00 5.34 317 THR X N 4
ATOM 1768 C CA . THR A 1 6 ? -1.779 4.117 -6.227 1.00 22.44 317 THR X CA 4
ATOM 1769 C C . THR A 1 6 ? -0.431 3.398 -6.382 1.00 51.32 317 THR X C 4
ATOM 1770 O O . THR A 1 6 ? -0.059 2.944 -7.467 1.00 34.34 317 THR X O 4
ATOM 1781 N N . LYS A 1 7 ? 0.273 3.276 -5.251 1.00 52.32 318 LYS X N 4
ATOM 1782 C CA . LYS A 1 7 ? 1.525 2.534 -5.134 1.00 14.22 318 LYS X CA 4
ATOM 1783 C C . LYS A 1 7 ? 1.222 1.178 -4.459 1.00 61.43 318 LYS X C 4
ATOM 1784 O O . LYS A 1 7 ? 1.132 1.118 -3.240 1.00 74.12 318 LYS X O 4
ATOM 1803 N N . LEU A 1 8 ? 1.013 0.115 -5.252 1.00 52.45 319 LEU X N 4
ATOM 1804 C CA . LEU A 1 8 ? 0.743 -1.234 -4.709 1.00 44.11 319 LEU X CA 4
ATOM 1805 C C . LEU A 1 8 ? 2.032 -1.853 -4.135 1.00 64.21 319 LEU X C 4
ATOM 1806 O O . LEU A 1 8 ? 3.061 -1.900 -4.817 1.00 54.01 319 LEU X O 4
ATOM 1822 N N . CYS A 1 9 ? 1.954 -2.311 -2.873 1.00 74.44 320 CYS X N 4
ATOM 1823 C CA . CYS A 1 9 ? 3.016 -3.103 -2.249 1.00 41.43 320 CYS X CA 4
ATOM 1824 C C . CYS A 1 9 ? 3.094 -4.494 -2.895 1.00 0.10 320 CYS X C 4
ATOM 1825 O O . CYS A 1 9 ? 2.092 -5.210 -2.934 1.00 21.21 320 CYS X O 4
ATOM 1832 N N . LYS A 1 10 ? 4.299 -4.864 -3.370 1.00 61.45 321 LYS X N 4
ATOM 1833 C CA . LYS A 1 10 ? 4.616 -6.223 -3.859 1.00 24.43 321 LYS X CA 4
ATOM 1834 C C . LYS A 1 10 ? 4.396 -7.261 -2.733 1.00 24.32 321 LYS X C 4
ATOM 1835 O O . LYS A 1 10 ? 4.075 -8.422 -2.994 1.00 2.01 321 LYS X O 4
ATOM 1854 N N . ASN A 1 11 ? 4.545 -6.781 -1.481 1.00 11.13 322 ASN X N 4
ATOM 1855 C CA . ASN A 1 11 ? 4.340 -7.560 -0.251 1.00 33.21 322 ASN X CA 4
ATOM 1856 C C . ASN A 1 11 ? 2.883 -8.037 -0.149 1.00 23.53 322 ASN X C 4
ATOM 1857 O O . ASN A 1 11 ? 2.609 -9.190 0.183 1.00 54.12 322 ASN X O 4
ATOM 1868 N N . PHE A 1 12 ? 1.960 -7.115 -0.464 1.00 43.23 323 PHE X N 4
ATOM 1869 C CA . PHE A 1 12 ? 0.501 -7.354 -0.430 1.00 13.13 323 PHE X CA 4
ATOM 1870 C C . PHE A 1 12 ? -0.023 -7.831 -1.799 1.00 11.23 323 PHE X C 4
ATOM 1871 O O . PHE A 1 12 ? -1.169 -8.292 -1.904 1.00 64.41 323 PHE X O 4
ATOM 1888 N N . ALA A 1 13 ? 0.819 -7.716 -2.838 1.00 61.52 324 ALA X N 4
ATOM 1889 C CA . ALA A 1 13 ? 0.520 -8.235 -4.185 1.00 52.34 324 ALA X CA 4
ATOM 1890 C C . ALA A 1 13 ? 0.737 -9.761 -4.212 1.00 3.52 324 ALA X C 4
ATOM 1891 O O . ALA A 1 13 ? 1.473 -10.304 -3.370 1.00 41.33 324 ALA X O 4
ATOM 1898 N N . ARG A 1 14 ? 0.104 -10.432 -5.197 1.00 62.31 325 ARG X N 4
ATOM 1899 C CA . ARG A 1 14 ? 0.087 -11.910 -5.323 1.00 51.02 325 ARG X CA 4
ATOM 1900 C C . ARG A 1 14 ? 1.515 -12.510 -5.349 1.00 40.43 325 ARG X C 4
ATOM 1901 O O . ARG A 1 14 ? 2.417 -11.976 -6.012 1.00 11.44 325 ARG X O 4
ATOM 1922 N N . GLY A 1 15 ? 1.699 -13.612 -4.604 1.00 23.35 326 GLY X N 4
ATOM 1923 C CA . GLY A 1 15 ? 3.013 -14.234 -4.402 1.00 31.14 326 GLY X CA 4
ATOM 1924 C C . GLY A 1 15 ? 3.701 -13.763 -3.115 1.00 25.12 326 GLY X C 4
ATOM 1925 O O . GLY A 1 15 ? 4.735 -14.323 -2.731 1.00 22.34 326 GLY X O 4
ATOM 1929 N N . GLY A 1 16 ? 3.135 -12.718 -2.463 1.00 24.21 327 GLY X N 4
ATOM 1930 C CA . GLY A 1 16 ? 3.631 -12.214 -1.168 1.00 41.21 327 GLY X CA 4
ATOM 1931 C C . GLY A 1 16 ? 2.891 -12.828 0.020 1.00 0.32 327 GLY X C 4
ATOM 1932 O O . GLY A 1 16 ? 2.151 -13.807 -0.132 1.00 73.31 327 GLY X O 4
ATOM 1936 N N . THR A 1 17 ? 3.092 -12.250 1.215 1.00 74.45 328 THR X N 4
ATOM 1937 C CA . THR A 1 17 ? 2.469 -12.726 2.473 1.00 52.02 328 THR X CA 4
ATOM 1938 C C . THR A 1 17 ? 1.535 -11.647 3.058 1.00 34.32 328 THR X C 4
ATOM 1939 O O . THR A 1 17 ? 0.627 -11.965 3.835 1.00 44.13 328 THR X O 4
ATOM 1950 N N . GLY A 1 18 ? 1.761 -10.380 2.665 1.00 42.43 329 GLY X N 4
ATOM 1951 C CA . GLY A 1 18 ? 1.009 -9.237 3.197 1.00 12.44 329 GLY X CA 4
ATOM 1952 C C . GLY A 1 18 ? 1.731 -8.555 4.345 1.00 3.30 329 GLY X C 4
ATOM 1953 O O . GLY A 1 18 ? 1.100 -7.891 5.177 1.00 41.43 329 GLY X O 4
ATOM 1957 N N . PHE A 1 19 ? 3.054 -8.768 4.422 1.00 64.43 330 PHE X N 4
ATOM 1958 C CA . PHE A 1 19 ? 3.930 -8.103 5.401 1.00 60.34 330 PHE X CA 4
ATOM 1959 C C . PHE A 1 19 ? 4.935 -7.179 4.688 1.00 52.13 330 PHE X C 4
ATOM 1960 O O . PHE A 1 19 ? 5.841 -7.668 4.001 1.00 51.01 330 PHE X O 4
ATOM 1977 N N . CYS A 1 20 ? 4.754 -5.851 4.844 1.00 15.04 331 CYS X N 4
ATOM 1978 C CA . CYS A 1 20 ? 5.785 -4.855 4.498 1.00 3.22 331 CYS X CA 4
ATOM 1979 C C . CYS A 1 20 ? 6.774 -4.733 5.683 1.00 1.03 331 CYS X C 4
ATOM 1980 O O . CYS A 1 20 ? 6.339 -4.424 6.796 1.00 52.24 331 CYS X O 4
ATOM 1987 N N . PRO A 1 21 ? 8.116 -4.964 5.479 1.00 60.21 332 PRO X N 4
ATOM 1988 C CA . PRO A 1 21 ? 9.125 -4.845 6.572 1.00 40.42 332 PRO X CA 4
ATOM 1989 C C . PRO A 1 21 ? 9.358 -3.386 7.015 1.00 65.51 332 PRO X C 4
ATOM 1990 O O . PRO A 1 21 ? 9.995 -3.131 8.041 1.00 3.44 332 PRO X O 4
ATOM 2001 N N . TYR A 1 22 ? 8.843 -2.441 6.207 1.00 23.43 333 TYR X N 4
ATOM 2002 C CA . TYR A 1 22 ? 8.911 -1.002 6.489 1.00 4.35 333 TYR X CA 4
ATOM 2003 C C . TYR A 1 22 ? 7.738 -0.572 7.390 1.00 12.03 333 TYR X C 4
ATOM 2004 O O . TYR A 1 22 ? 7.886 0.334 8.221 1.00 20.54 333 TYR X O 4
ATOM 2022 N N . GLY A 1 23 ? 6.575 -1.233 7.194 1.00 74.52 334 GLY X N 4
ATOM 2023 C CA . GLY A 1 23 ? 5.355 -0.945 7.948 1.00 55.33 334 GLY X CA 4
ATOM 2024 C C . GLY A 1 23 ? 4.867 0.491 7.781 1.00 53.34 334 GLY X C 4
ATOM 2025 O O . GLY A 1 23 ? 4.267 0.822 6.761 1.00 22.43 334 GLY X O 4
ATOM 2029 N N . LEU A 1 24 ? 5.156 1.346 8.782 1.00 12.54 335 LEU X N 4
ATOM 2030 C CA . LEU A 1 24 ? 4.771 2.772 8.777 1.00 4.42 335 LEU X CA 4
ATOM 2031 C C . LEU A 1 24 ? 5.577 3.545 7.718 1.00 43.42 335 LEU X C 4
ATOM 2032 O O . LEU A 1 24 ? 5.052 4.446 7.050 1.00 35.31 335 LEU X O 4
ATOM 2048 N N . ARG A 1 25 ? 6.853 3.141 7.545 1.00 4.41 336 ARG X N 4
ATOM 2049 C CA . ARG A 1 25 ? 7.794 3.796 6.613 1.00 64.22 336 ARG X CA 4
ATOM 2050 C C . ARG A 1 25 ? 7.644 3.267 5.163 1.00 0.30 336 ARG X C 4
ATOM 2051 O O . ARG A 1 25 ? 8.499 3.534 4.308 1.00 52.02 336 ARG X O 4
ATOM 2072 N N . CYS A 1 26 ? 6.560 2.512 4.903 1.00 42.44 337 CYS X N 4
ATOM 2073 C CA . CYS A 1 26 ? 6.245 1.970 3.573 1.00 2.33 337 CYS X CA 4
ATOM 2074 C C . CYS A 1 26 ? 5.708 3.093 2.666 1.00 43.43 337 CYS X C 4
ATOM 2075 O O . CYS A 1 26 ? 4.702 3.732 2.998 1.00 20.10 337 CYS X O 4
ATOM 2082 N N . GLU A 1 27 ? 6.421 3.363 1.551 1.00 34.14 338 GLU X N 4
ATOM 2083 C CA . GLU A 1 27 ? 5.983 4.335 0.525 1.00 23.31 338 GLU X CA 4
ATOM 2084 C C . GLU A 1 27 ? 4.703 3.848 -0.156 1.00 62.13 338 GLU X C 4
ATOM 2085 O O . GLU A 1 27 ? 3.807 4.633 -0.482 1.00 13.31 338 GLU X O 4
ATOM 2097 N N . PHE A 1 28 ? 4.661 2.530 -0.364 1.00 14.42 339 PHE X N 4
ATOM 2098 C CA . PHE A 1 28 ? 3.599 1.860 -1.093 1.00 1.05 339 PHE X CA 4
ATOM 2099 C C . PHE A 1 28 ? 2.378 1.653 -0.181 1.00 62.15 339 PHE X C 4
ATOM 2100 O O . PHE A 1 28 ? 2.476 1.051 0.901 1.00 54.23 339 PHE X O 4
ATOM 2117 N N . VAL A 1 29 ? 1.245 2.203 -0.629 1.00 51.32 340 VAL X N 4
ATOM 2118 C CA . VAL A 1 29 ? -0.051 2.076 0.050 1.00 45.13 340 VAL X CA 4
ATOM 2119 C C . VAL A 1 29 ? -0.616 0.656 -0.153 1.00 44.32 340 VAL X C 4
ATOM 2120 O O . VAL A 1 29 ? -0.410 0.027 -1.202 1.00 2.03 340 VAL X O 4
ATOM 2133 N N . HIS A 1 30 ? -1.302 0.153 0.873 1.00 2.12 341 HIS X N 4
ATOM 2134 C CA . HIS A 1 30 ? -1.803 -1.224 0.908 1.00 2.31 341 HIS X CA 4
ATOM 2135 C C . HIS A 1 30 ? -3.196 -1.291 0.225 1.00 43.14 341 HIS X C 4
ATOM 2136 O O . HIS A 1 30 ? -4.019 -0.394 0.442 1.00 63.54 341 HIS X O 4
ATOM 2150 N N . PRO A 1 31 ? -3.455 -2.347 -0.638 1.00 14.14 342 PRO X N 4
ATOM 2151 C CA . PRO A 1 31 ? -4.657 -2.435 -1.523 1.00 0.44 342 PRO X CA 4
ATOM 2152 C C . PRO A 1 31 ? -5.992 -2.233 -0.788 1.00 3.13 342 PRO X C 4
ATOM 2153 O O . PRO A 1 31 ? -6.953 -1.750 -1.372 1.00 53.25 342 PRO X O 4
ATOM 2164 N N . THR A 1 32 ? -6.028 -2.638 0.482 1.00 54.13 343 THR X N 4
ATOM 2165 C CA . THR A 1 32 ? -7.079 -2.261 1.432 1.00 63.11 343 THR X CA 4
ATOM 2166 C C . THR A 1 32 ? -6.403 -2.029 2.793 1.00 55.21 343 THR X C 4
ATOM 2167 O O . THR A 1 32 ? -6.309 -2.937 3.633 1.00 51.21 343 THR X O 4
ATOM 2178 N N . ASP A 1 33 ? -5.822 -0.835 2.953 1.00 51.33 344 ASP X N 4
ATOM 2179 C CA . ASP A 1 33 ? -5.233 -0.412 4.227 1.00 52.31 344 ASP X CA 4
ATOM 2180 C C . ASP A 1 33 ? -6.363 -0.046 5.204 1.00 4.34 344 ASP X C 4
ATOM 2181 O O . ASP A 1 33 ? -7.050 0.965 5.010 1.00 31.43 344 ASP X O 4
ATOM 2190 N N . LYS A 1 34 ? -6.571 -0.895 6.229 1.00 23.42 345 LYS X N 4
ATOM 2191 C CA . LYS A 1 34 ? -7.641 -0.704 7.219 1.00 43.43 345 LYS X CA 4
ATOM 2192 C C . LYS A 1 34 ? -7.191 0.328 8.272 1.00 71.32 345 LYS X C 4
ATOM 2193 O O . LYS A 1 34 ? -6.476 -0.009 9.228 1.00 64.25 345 LYS X O 4
ATOM 2212 N N . GLU A 1 35 ? -7.578 1.595 8.037 1.00 15.31 346 GLU X N 4
ATOM 2213 C CA . GLU A 1 35 ? -7.313 2.727 8.944 1.00 13.10 346 GLU X CA 4
ATOM 2214 C C . GLU A 1 35 ? -8.173 3.938 8.503 1.00 72.15 346 GLU X C 4
ATOM 2215 O O . GLU A 1 35 ? -9.195 4.230 9.159 1.00 32.31 346 GLU X O 4
ATOM 2229 N N . ASN A 1 1 ? -11.219 10.166 -6.912 1.00 1.00 312 ASN X N 5
ATOM 2230 C CA . ASN A 1 1 ? -10.389 10.821 -7.966 1.00 64.21 312 ASN X CA 5
ATOM 2231 C C . ASN A 1 1 ? -9.044 11.258 -7.376 1.00 74.42 312 ASN X C 5
ATOM 2232 O O . ASN A 1 1 ? -8.906 11.285 -6.146 1.00 42.43 312 ASN X O 5
ATOM 2245 N N . ASN A 1 2 ? -8.056 11.553 -8.272 1.00 33.23 313 ASN X N 5
ATOM 2246 C CA . ASN A 1 2 ? -6.691 12.039 -7.943 1.00 12.10 313 ASN X CA 5
ATOM 2247 C C . ASN A 1 2 ? -5.778 10.867 -7.564 1.00 40.55 313 ASN X C 5
ATOM 2248 O O . ASN A 1 2 ? -4.693 10.744 -8.125 1.00 4.22 313 ASN X O 5
ATOM 2259 N N . LYS A 1 3 ? -6.237 10.008 -6.632 1.00 20.43 314 LYS X N 5
ATOM 2260 C CA . LYS A 1 3 ? -5.489 8.831 -6.179 1.00 31.13 314 LYS X CA 5
ATOM 2261 C C . LYS A 1 3 ? -5.491 7.734 -7.264 1.00 41.12 314 LYS X C 5
ATOM 2262 O O . LYS A 1 3 ? -6.425 6.922 -7.355 1.00 43.13 314 LYS X O 5
ATOM 2281 N N . TYR A 1 4 ? -4.474 7.784 -8.134 1.00 31.10 315 TYR X N 5
ATOM 2282 C CA . TYR A 1 4 ? -4.209 6.760 -9.159 1.00 5.35 315 TYR X CA 5
ATOM 2283 C C . TYR A 1 4 ? -2.777 6.227 -9.003 1.00 62.23 315 TYR X C 5
ATOM 2284 O O . TYR A 1 4 ? -2.178 5.701 -9.956 1.00 13.32 315 TYR X O 5
ATOM 2302 N N . LYS A 1 5 ? -2.237 6.359 -7.774 1.00 35.34 316 LYS X N 5
ATOM 2303 C CA . LYS A 1 5 ? -0.911 5.837 -7.415 1.00 24.30 316 LYS X CA 5
ATOM 2304 C C . LYS A 1 5 ? -0.999 4.307 -7.342 1.00 43.02 316 LYS X C 5
ATOM 2305 O O . LYS A 1 5 ? -1.356 3.737 -6.303 1.00 42.31 316 LYS X O 5
ATOM 2324 N N . THR A 1 6 ? -0.743 3.651 -8.485 1.00 5.34 317 THR X N 5
ATOM 2325 C CA . THR A 1 6 ? -0.900 2.204 -8.623 1.00 22.44 317 THR X CA 5
ATOM 2326 C C . THR A 1 6 ? 0.422 1.512 -8.250 1.00 51.32 317 THR X C 5
ATOM 2327 O O . THR A 1 6 ? 1.059 0.817 -9.059 1.00 34.34 317 THR X O 5
ATOM 2338 N N . LYS A 1 7 ? 0.843 1.754 -6.998 1.00 52.32 318 LYS X N 5
ATOM 2339 C CA . LYS A 1 7 ? 2.035 1.147 -6.404 1.00 14.22 318 LYS X CA 5
ATOM 2340 C C . LYS A 1 7 ? 1.597 0.288 -5.220 1.00 61.43 318 LYS X C 5
ATOM 2341 O O . LYS A 1 7 ? 2.030 0.496 -4.086 1.00 74.12 318 LYS X O 5
ATOM 2360 N N . LEU A 1 8 ? 0.702 -0.667 -5.513 1.00 52.45 319 LEU X N 5
ATOM 2361 C CA . LEU A 1 8 ? 0.241 -1.665 -4.541 1.00 44.11 319 LEU X CA 5
ATOM 2362 C C . LEU A 1 8 ? 1.463 -2.497 -4.125 1.00 64.21 319 LEU X C 5
ATOM 2363 O O . LEU A 1 8 ? 2.184 -3.003 -4.990 1.00 54.01 319 LEU X O 5
ATOM 2379 N N . CYS A 1 9 ? 1.692 -2.606 -2.807 1.00 74.44 320 CYS X N 5
ATOM 2380 C CA . CYS A 1 9 ? 2.857 -3.302 -2.251 1.00 41.43 320 CYS X CA 5
ATOM 2381 C C . CYS A 1 9 ? 2.909 -4.762 -2.719 1.00 0.10 320 CYS X C 5
ATOM 2382 O O . CYS A 1 9 ? 1.955 -5.508 -2.499 1.00 21.21 320 CYS X O 5
ATOM 2389 N N . LYS A 1 10 ? 4.022 -5.132 -3.371 1.00 61.45 321 LYS X N 5
ATOM 2390 C CA . LYS A 1 10 ? 4.307 -6.524 -3.780 1.00 24.43 321 LYS X CA 5
ATOM 2391 C C . LYS A 1 10 ? 4.336 -7.474 -2.557 1.00 24.32 321 LYS X C 5
ATOM 2392 O O . LYS A 1 10 ? 4.145 -8.692 -2.685 1.00 2.01 321 LYS X O 5
ATOM 2411 N N . ASN A 1 11 ? 4.581 -6.875 -1.374 1.00 11.13 322 ASN X N 5
ATOM 2412 C CA . ASN A 1 11 ? 4.521 -7.560 -0.081 1.00 33.21 322 ASN X CA 5
ATOM 2413 C C . ASN A 1 11 ? 3.055 -7.904 0.246 1.00 23.53 322 ASN X C 5
ATOM 2414 O O . ASN A 1 11 ? 2.727 -9.043 0.542 1.00 54.12 322 ASN X O 5
ATOM 2425 N N . PHE A 1 12 ? 2.174 -6.905 0.059 1.00 43.23 323 PHE X N 5
ATOM 2426 C CA . PHE A 1 12 ? 0.724 -7.001 0.347 1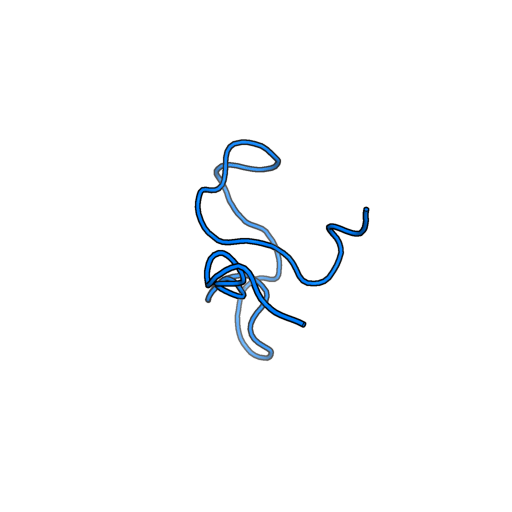.00 13.13 323 PHE X CA 5
ATOM 2427 C C . PHE A 1 12 ? -0.055 -7.586 -0.848 1.00 11.23 323 PHE X C 5
ATOM 2428 O O . PHE A 1 12 ? -1.291 -7.662 -0.799 1.00 64.41 323 PHE X O 5
ATOM 2445 N N . ALA A 1 13 ? 0.664 -7.961 -1.920 1.00 61.52 324 ALA X N 5
ATOM 2446 C CA . ALA A 1 13 ? 0.062 -8.578 -3.109 1.00 52.34 324 ALA X CA 5
ATOM 2447 C C . ALA A 1 13 ? -0.583 -9.927 -2.741 1.00 3.52 324 ALA X C 5
ATOM 2448 O O . ALA A 1 13 ? -0.103 -10.631 -1.840 1.00 41.33 324 ALA X O 5
ATOM 2455 N N . ARG A 1 14 ? -1.703 -10.234 -3.400 1.00 62.31 325 ARG X N 5
ATOM 2456 C CA . ARG A 1 14 ? -2.440 -11.491 -3.210 1.00 51.02 325 ARG X CA 5
ATOM 2457 C C . ARG A 1 14 ? -1.595 -12.654 -3.759 1.00 40.43 325 ARG X C 5
ATOM 2458 O O . ARG A 1 14 ? -1.393 -12.769 -4.967 1.00 11.44 325 ARG X O 5
ATOM 2479 N N . GLY A 1 15 ? -1.087 -13.474 -2.833 1.00 23.35 326 GLY X N 5
ATOM 2480 C CA . GLY A 1 15 ? -0.075 -14.493 -3.115 1.00 31.14 326 GLY X CA 5
ATOM 2481 C C . GLY A 1 15 ? 1.288 -14.111 -2.531 1.00 25.12 326 GLY X C 5
ATOM 2482 O O . GLY A 1 15 ? 2.301 -14.746 -2.830 1.00 22.34 326 GLY X O 5
ATOM 2486 N N . GLY A 1 16 ? 1.302 -13.069 -1.680 1.00 24.21 327 GLY X N 5
ATOM 2487 C CA . GLY A 1 16 ? 2.523 -12.572 -1.030 1.00 41.21 327 GLY X CA 5
ATOM 2488 C C . GLY A 1 16 ? 2.520 -12.808 0.475 1.00 0.32 327 GLY X C 5
ATOM 2489 O O . GLY A 1 16 ? 1.789 -13.673 0.972 1.00 73.31 327 GLY X O 5
ATOM 2493 N N . THR A 1 17 ? 3.326 -12.024 1.202 1.00 74.45 328 THR X N 5
ATOM 2494 C CA . THR A 1 17 ? 3.489 -12.152 2.667 1.00 52.02 328 THR X CA 5
ATOM 2495 C C . THR A 1 17 ? 2.336 -11.462 3.417 1.00 34.32 328 THR X C 5
ATOM 2496 O O . THR A 1 17 ? 1.755 -12.007 4.349 1.00 44.13 328 THR X O 5
ATOM 2507 N N . GLY A 1 18 ? 2.037 -10.240 2.973 1.00 42.43 329 GLY X N 5
ATOM 2508 C CA . GLY A 1 18 ? 1.018 -9.375 3.568 1.00 12.44 329 GLY X CA 5
ATOM 2509 C C . GLY A 1 18 ? 1.621 -8.341 4.513 1.00 3.30 329 GLY X C 5
ATOM 2510 O O . GLY A 1 18 ? 0.926 -7.450 4.989 1.00 41.43 329 GLY X O 5
ATOM 2514 N N . PHE A 1 19 ? 2.927 -8.478 4.794 1.00 64.43 330 PHE X N 5
ATOM 2515 C CA . PHE A 1 19 ? 3.697 -7.548 5.646 1.00 60.34 330 PHE X CA 5
ATOM 2516 C C . PHE A 1 19 ? 4.789 -6.858 4.813 1.00 52.13 330 PHE X C 5
ATOM 2517 O O . PHE A 1 19 ? 5.570 -7.545 4.149 1.00 51.01 330 PHE X O 5
ATOM 2534 N N . CYS A 1 20 ? 4.836 -5.515 4.820 1.00 15.04 331 CYS X N 5
ATOM 2535 C CA . CYS A 1 20 ? 5.988 -4.761 4.284 1.00 3.22 331 CYS X CA 5
ATOM 2536 C C . CYS A 1 20 ? 7.115 -4.728 5.341 1.00 1.03 331 CYS X C 5
ATOM 2537 O O . CYS A 1 20 ? 6.820 -4.604 6.534 1.00 52.24 331 CYS X O 5
ATOM 2544 N N . PRO A 1 21 ? 8.423 -4.816 4.930 1.00 60.21 332 PRO X N 5
ATOM 2545 C CA . PRO A 1 21 ? 9.574 -4.708 5.875 1.00 40.42 332 PRO X CA 5
ATOM 2546 C C . PRO A 1 21 ? 9.713 -3.292 6.485 1.00 65.51 332 PRO X C 5
ATOM 2547 O O . PRO A 1 21 ? 10.464 -3.094 7.433 1.00 3.44 332 PRO X O 5
ATOM 2558 N N . TYR A 1 22 ? 8.985 -2.330 5.904 1.00 23.43 333 TYR X N 5
ATOM 2559 C CA . TYR A 1 22 ? 8.923 -0.938 6.391 1.00 4.35 333 TYR X CA 5
ATOM 2560 C C . TYR A 1 22 ? 7.781 -0.784 7.429 1.00 12.03 333 TYR X C 5
ATOM 2561 O O . TYR A 1 22 ? 7.805 0.122 8.273 1.00 20.54 333 TYR X O 5
ATOM 2579 N N . GLY A 1 23 ? 6.786 -1.697 7.351 1.00 74.52 334 GLY X N 5
ATOM 2580 C CA . GLY A 1 23 ? 5.594 -1.645 8.198 1.00 55.33 334 GLY X CA 5
ATOM 2581 C C . GLY A 1 23 ? 4.618 -0.571 7.742 1.00 53.34 334 GLY X C 5
ATOM 2582 O O . GLY A 1 23 ? 4.314 -0.469 6.548 1.00 22.43 334 GLY X O 5
ATOM 2586 N N . LEU A 1 24 ? 4.136 0.248 8.695 1.00 12.54 335 LEU X N 5
ATOM 2587 C CA . LEU A 1 24 ? 3.240 1.397 8.415 1.00 4.42 335 LEU X CA 5
ATOM 2588 C C . LEU A 1 24 ? 4.044 2.559 7.793 1.00 43.42 335 LEU X C 5
ATOM 2589 O O . LEU A 1 24 ? 3.478 3.487 7.217 1.00 35.31 335 LEU X O 5
ATOM 2605 N N . ARG A 1 25 ? 5.374 2.465 7.892 1.00 4.41 336 ARG X N 5
ATOM 2606 C CA . ARG A 1 25 ? 6.317 3.450 7.335 1.00 64.22 336 ARG X CA 5
ATOM 2607 C C . ARG A 1 25 ? 6.665 3.130 5.855 1.00 0.30 336 ARG X C 5
ATOM 2608 O O . ARG A 1 25 ? 7.643 3.645 5.314 1.00 52.02 336 ARG X O 5
ATOM 2629 N N . CYS A 1 26 ? 5.838 2.287 5.216 1.00 42.44 337 CYS X N 5
ATOM 2630 C CA . CYS A 1 26 ? 6.024 1.875 3.818 1.00 2.33 337 CYS X CA 5
ATOM 2631 C C . CYS A 1 26 ? 5.707 3.012 2.833 1.00 43.43 337 CYS X C 5
ATOM 2632 O O . CYS A 1 26 ? 4.779 3.795 3.051 1.00 20.10 337 CYS X O 5
ATOM 2639 N N . GLU A 1 27 ? 6.486 3.065 1.744 1.00 34.14 338 GLU X N 5
ATOM 2640 C CA . GLU A 1 27 ? 6.347 4.078 0.682 1.00 23.31 338 GLU X CA 5
ATOM 2641 C C . GLU A 1 27 ? 5.143 3.769 -0.237 1.00 62.13 338 GLU X C 5
ATOM 2642 O O . GLU A 1 27 ? 4.484 4.674 -0.764 1.00 13.31 338 GLU X O 5
ATOM 2654 N N . PHE A 1 28 ? 4.871 2.471 -0.397 1.00 14.42 339 PHE X N 5
ATOM 2655 C CA . PHE A 1 28 ? 3.923 1.949 -1.389 1.00 1.05 339 PHE X CA 5
ATOM 2656 C C . PHE A 1 28 ? 2.511 1.807 -0.796 1.00 62.15 339 PHE X C 5
ATOM 2657 O O . PHE A 1 28 ? 2.342 1.622 0.416 1.00 54.23 339 PHE X O 5
ATOM 2674 N N . VAL A 1 29 ? 1.519 1.866 -1.695 1.00 51.32 340 VAL X N 5
ATOM 2675 C CA . VAL A 1 29 ? 0.085 1.807 -1.367 1.00 45.13 340 VAL X CA 5
ATOM 2676 C C . VAL A 1 29 ? -0.323 0.400 -0.869 1.00 44.32 340 VAL X C 5
ATOM 2677 O O . VAL A 1 29 ? -0.069 -0.607 -1.534 1.00 2.03 340 VAL X O 5
ATOM 2690 N N . HIS A 1 30 ? -0.935 0.346 0.319 1.00 2.12 341 HIS X N 5
ATOM 2691 C CA . HIS A 1 30 ? -1.492 -0.894 0.892 1.00 2.31 341 HIS X CA 5
ATOM 2692 C C . HIS A 1 30 ? -2.952 -1.087 0.411 1.00 43.14 341 HIS X C 5
ATOM 2693 O O . HIS A 1 30 ? -3.760 -0.171 0.555 1.00 63.54 341 HIS X O 5
ATOM 2707 N N . PRO A 1 31 ? -3.305 -2.282 -0.187 1.00 14.14 342 PRO X N 5
ATOM 2708 C CA . PRO A 1 31 ? -4.708 -2.604 -0.581 1.00 0.44 342 PRO X CA 5
ATOM 2709 C C . PRO A 1 31 ? -5.602 -2.772 0.663 1.00 3.13 342 PRO X C 5
ATOM 2710 O O . PRO A 1 31 ? -6.790 -2.442 0.639 1.00 53.25 342 PRO X O 5
ATOM 2721 N N . THR A 1 32 ? -4.982 -3.268 1.743 1.00 54.13 343 THR X N 5
ATOM 2722 C CA . THR A 1 32 ? -5.617 -3.466 3.046 1.00 63.11 343 THR X CA 5
ATOM 2723 C C . THR A 1 32 ? -6.000 -2.110 3.676 1.00 55.21 343 THR X C 5
ATOM 2724 O O . THR A 1 32 ? -6.980 -2.021 4.421 1.00 51.21 343 THR X O 5
ATOM 2735 N N . ASP A 1 33 ? -5.195 -1.065 3.376 1.00 51.33 344 ASP X N 5
ATOM 2736 C CA . ASP A 1 33 ? -5.524 0.314 3.744 1.00 52.31 344 ASP X CA 5
ATOM 2737 C C . ASP A 1 33 ? -6.643 0.805 2.801 1.00 4.34 344 ASP X C 5
ATOM 2738 O O . ASP A 1 33 ? -6.387 1.145 1.642 1.00 31.43 344 ASP X O 5
ATOM 2747 N N . LYS A 1 34 ? -7.883 0.777 3.306 1.00 23.42 345 LYS X N 5
ATOM 2748 C CA . LYS A 1 34 ? -9.093 1.026 2.509 1.00 43.43 345 LYS X CA 5
ATOM 2749 C C . LYS A 1 34 ? -9.327 2.529 2.312 1.00 71.32 345 LYS X C 5
ATOM 2750 O O . LYS A 1 34 ? -8.947 3.342 3.170 1.00 64.25 345 LYS X O 5
ATOM 2769 N N . GLU A 1 35 ? -9.931 2.888 1.171 1.00 15.31 346 GLU X N 5
ATOM 2770 C CA . GLU A 1 35 ? -10.212 4.279 0.808 1.00 13.10 346 GLU X CA 5
ATOM 2771 C C . GLU A 1 35 ? -11.638 4.671 1.282 1.00 72.15 346 GLU X C 5
ATOM 2772 O O . GLU A 1 35 ? -12.624 4.218 0.663 1.00 32.31 346 GLU X O 5
ATOM 2786 N N . ASN A 1 1 ? 5.167 8.599 -17.124 1.00 1.00 312 ASN X N 6
ATOM 2787 C CA . ASN A 1 1 ? 6.090 8.697 -15.975 1.00 64.21 312 ASN X CA 6
ATOM 2788 C C . ASN A 1 1 ? 5.282 8.863 -14.678 1.00 74.42 312 ASN X C 6
ATOM 2789 O O . ASN A 1 1 ? 5.082 9.990 -14.200 1.00 42.43 312 ASN X O 6
ATOM 2802 N N . ASN A 1 2 ? 4.769 7.739 -14.130 1.00 33.23 313 ASN X N 6
ATOM 2803 C CA . ASN A 1 2 ? 3.951 7.744 -12.894 1.00 12.10 313 ASN X CA 6
ATOM 2804 C C . ASN A 1 2 ? 4.357 6.563 -11.996 1.00 40.55 313 ASN X C 6
ATOM 2805 O O . ASN A 1 2 ? 3.912 5.432 -12.199 1.00 4.22 313 ASN X O 6
ATOM 2816 N N . LYS A 1 3 ? 5.230 6.836 -11.012 1.00 20.43 314 LYS X N 6
ATOM 2817 C CA . LYS A 1 3 ? 5.777 5.828 -10.078 1.00 31.13 314 LYS X CA 6
ATOM 2818 C C . LYS A 1 3 ? 5.451 6.196 -8.621 1.00 41.12 314 LYS X C 6
ATOM 2819 O O . LYS A 1 3 ? 6.154 5.762 -7.706 1.00 43.13 314 LYS X O 6
ATOM 2838 N N . TYR A 1 4 ? 4.377 6.984 -8.417 1.00 31.10 315 TYR X N 6
ATOM 2839 C CA . TYR A 1 4 ? 3.913 7.386 -7.074 1.00 5.35 315 TYR X CA 6
ATOM 2840 C C . TYR A 1 4 ? 2.440 7.828 -7.132 1.00 62.23 315 TYR X C 6
ATOM 2841 O O . TYR A 1 4 ? 2.122 9.022 -7.097 1.00 13.32 315 TYR X O 6
ATOM 2859 N N . LYS A 1 5 ? 1.550 6.841 -7.299 1.00 35.34 316 LYS X N 6
ATOM 2860 C CA . LYS A 1 5 ? 0.100 7.017 -7.138 1.00 24.30 316 LYS X CA 6
ATOM 2861 C C . LYS A 1 5 ? -0.514 5.656 -6.782 1.00 43.02 316 LYS X C 6
ATOM 2862 O O . LYS A 1 5 ? -0.765 4.820 -7.657 1.00 42.31 316 LYS X O 6
ATOM 2881 N N . THR A 1 6 ? -0.677 5.434 -5.458 1.00 5.34 317 THR X N 6
ATOM 2882 C CA . THR A 1 6 ? -1.138 4.168 -4.873 1.00 22.44 317 THR X CA 6
ATOM 2883 C C . THR A 1 6 ? -0.243 3.000 -5.331 1.00 51.32 317 THR X C 6
ATOM 2884 O O . THR A 1 6 ? -0.626 2.193 -6.196 1.00 34.34 317 THR X O 6
ATOM 2895 N N . LYS A 1 7 ? 0.992 2.983 -4.806 1.00 52.32 318 LYS X N 6
ATOM 2896 C CA . LYS A 1 7 ? 1.984 1.967 -5.166 1.00 14.22 318 LYS X CA 6
ATOM 2897 C C . LYS A 1 7 ? 1.639 0.649 -4.460 1.00 61.43 318 LYS X C 6
ATOM 2898 O O . LYS A 1 7 ? 2.087 0.425 -3.333 1.00 74.12 318 LYS X O 6
ATOM 2917 N N . LEU A 1 8 ? 0.800 -0.178 -5.119 1.00 52.45 319 LEU X N 6
ATOM 2918 C CA . LEU A 1 8 ? 0.335 -1.463 -4.569 1.00 44.11 319 LEU X CA 6
ATOM 2919 C C . LEU A 1 8 ? 1.557 -2.314 -4.187 1.00 64.21 319 LEU X C 6
ATOM 2920 O O . LEU A 1 8 ? 2.395 -2.628 -5.040 1.00 54.01 319 LEU X O 6
ATOM 2936 N N . CYS A 1 9 ? 1.672 -2.620 -2.883 1.00 74.44 320 CYS X N 6
ATOM 2937 C CA . CYS A 1 9 ? 2.789 -3.395 -2.343 1.00 41.43 320 CYS X CA 6
ATOM 2938 C C . CYS A 1 9 ? 2.806 -4.820 -2.906 1.00 0.10 320 CYS X C 6
ATOM 2939 O O . CYS A 1 9 ? 1.795 -5.528 -2.838 1.00 21.21 320 CYS X O 6
ATOM 2946 N N . LYS A 1 10 ? 3.970 -5.214 -3.447 1.00 61.45 321 LYS X N 6
ATOM 2947 C CA . LYS A 1 10 ? 4.242 -6.589 -3.897 1.00 24.43 321 LYS X CA 6
ATOM 2948 C C . LYS A 1 10 ? 4.156 -7.576 -2.711 1.00 24.32 321 LYS X C 6
ATOM 2949 O O . LYS A 1 10 ? 3.912 -8.777 -2.898 1.00 2.01 321 LYS X O 6
ATOM 2968 N N . ASN A 1 11 ? 4.378 -7.039 -1.493 1.00 11.13 322 ASN X N 6
ATOM 2969 C CA . ASN A 1 11 ? 4.186 -7.763 -0.228 1.00 33.21 322 ASN X CA 6
ATOM 2970 C C . ASN A 1 11 ? 2.697 -8.119 -0.052 1.00 23.53 322 ASN X C 6
ATOM 2971 O O . ASN A 1 11 ? 2.355 -9.263 0.215 1.00 54.12 322 ASN X O 6
ATOM 2982 N N . PHE A 1 12 ? 1.819 -7.125 -0.296 1.00 43.23 323 PHE X N 6
ATOM 2983 C CA . PHE A 1 12 ? 0.352 -7.248 -0.099 1.00 13.13 323 PHE X CA 6
ATOM 2984 C C . PHE A 1 12 ? -0.351 -7.766 -1.366 1.00 11.23 323 PHE X C 6
ATOM 2985 O O . PHE A 1 12 ? -1.583 -7.899 -1.378 1.00 64.41 323 PHE X O 6
ATOM 3002 N N . ALA A 1 13 ? 0.427 -8.031 -2.435 1.00 61.52 324 ALA X N 6
ATOM 3003 C CA . ALA A 1 13 ? -0.085 -8.672 -3.654 1.00 52.34 324 ALA X CA 6
ATOM 3004 C C . ALA A 1 13 ? -0.357 -10.166 -3.392 1.00 3.52 324 ALA X C 6
ATOM 3005 O O . ALA A 1 13 ? 0.207 -10.748 -2.455 1.00 41.33 324 ALA X O 6
ATOM 3012 N N . ARG A 1 14 ? -1.231 -10.764 -4.215 1.00 62.31 325 ARG X N 6
ATOM 3013 C CA . ARG A 1 14 ? -1.646 -12.176 -4.082 1.00 51.02 325 ARG X CA 6
ATOM 3014 C C . ARG A 1 14 ? -0.471 -13.117 -4.402 1.00 40.43 325 ARG X C 6
ATOM 3015 O O . ARG A 1 14 ? 0.071 -13.072 -5.502 1.00 11.44 325 ARG X O 6
ATOM 3036 N N . GLY A 1 15 ? -0.082 -13.954 -3.428 1.00 23.35 326 GLY X N 6
ATOM 3037 C CA . GLY A 1 15 ? 1.125 -14.782 -3.525 1.00 31.14 326 GLY X CA 6
ATOM 3038 C C . GLY A 1 15 ? 2.280 -14.199 -2.718 1.00 25.12 326 GLY X C 6
ATOM 3039 O O . GLY A 1 15 ? 3.278 -14.881 -2.475 1.00 22.34 326 GLY X O 6
ATOM 3043 N N . GLY A 1 16 ? 2.143 -12.919 -2.326 1.00 24.21 327 GLY X N 6
ATOM 3044 C CA . GLY A 1 16 ? 3.061 -12.259 -1.402 1.00 41.21 327 GLY X CA 6
ATOM 3045 C C . GLY A 1 16 ? 2.696 -12.518 0.053 1.00 0.32 327 GLY X C 6
ATOM 3046 O O . GLY A 1 16 ? 1.652 -13.126 0.344 1.00 73.31 327 GLY X O 6
ATOM 3050 N N . THR A 1 17 ? 3.553 -12.043 0.967 1.00 74.45 328 THR X N 6
ATOM 3051 C CA . THR A 1 17 ? 3.410 -12.283 2.419 1.00 52.02 328 THR X CA 6
ATOM 3052 C C . THR A 1 17 ? 2.219 -11.507 3.010 1.00 34.32 328 THR X C 6
ATOM 3053 O O . THR A 1 17 ? 1.356 -12.077 3.682 1.00 44.13 328 THR X O 6
ATOM 3064 N N . GLY A 1 18 ? 2.186 -10.208 2.722 1.00 42.43 329 GLY X N 6
ATOM 3065 C CA . GLY A 1 18 ? 1.234 -9.272 3.317 1.00 12.44 329 GLY X CA 6
ATOM 3066 C C . GLY A 1 18 ? 1.871 -8.456 4.434 1.00 3.30 329 GLY X C 6
ATOM 3067 O O . GLY A 1 18 ? 1.184 -7.708 5.117 1.00 41.43 329 GLY X O 6
ATOM 3071 N N . PHE A 1 19 ? 3.187 -8.633 4.651 1.00 64.43 330 PHE X N 6
ATOM 3072 C CA . PHE A 1 19 ? 3.982 -7.821 5.582 1.00 60.34 330 PHE X CA 6
ATOM 3073 C C . PHE A 1 19 ? 5.010 -6.994 4.796 1.00 52.13 330 PHE X C 6
ATOM 3074 O O . PHE A 1 19 ? 5.825 -7.567 4.071 1.00 51.01 330 PHE X O 6
ATOM 3091 N N . CYS A 1 20 ? 4.958 -5.661 4.921 1.00 15.04 331 CYS X N 6
ATOM 3092 C CA . CYS A 1 20 ? 5.997 -4.762 4.380 1.00 3.22 331 CYS X CA 6
ATOM 3093 C C . CYS A 1 20 ? 7.156 -4.620 5.383 1.00 1.03 331 CYS X C 6
ATOM 3094 O O . CYS A 1 20 ? 6.902 -4.562 6.592 1.00 52.24 331 CYS X O 6
ATOM 3101 N N . PRO A 1 21 ? 8.445 -4.537 4.898 1.00 60.21 332 PRO X N 6
ATOM 3102 C CA . PRO A 1 21 ? 9.642 -4.386 5.782 1.00 40.42 332 PRO X CA 6
ATOM 3103 C C . PRO A 1 21 ? 9.662 -3.044 6.544 1.00 65.51 332 PRO X C 6
ATOM 3104 O O . PRO A 1 21 ? 10.326 -2.920 7.570 1.00 3.44 332 PRO X O 6
ATOM 3115 N N . TYR A 1 22 ? 8.967 -2.043 5.993 1.00 23.43 333 TYR X N 6
ATOM 3116 C CA . TYR A 1 22 ? 8.795 -0.725 6.631 1.00 4.35 333 TYR X CA 6
ATOM 3117 C C . TYR A 1 22 ? 7.518 -0.700 7.501 1.00 12.03 333 TYR X C 6
ATOM 3118 O O . TYR A 1 22 ? 7.383 0.160 8.377 1.00 20.54 333 TYR X O 6
ATOM 3136 N N . GLY A 1 23 ? 6.582 -1.638 7.223 1.00 74.52 334 GLY X N 6
ATOM 3137 C CA . GLY A 1 23 ? 5.297 -1.722 7.926 1.00 55.33 334 GLY X CA 6
ATOM 3138 C C . GLY A 1 23 ? 4.386 -0.531 7.641 1.00 53.34 334 GLY X C 6
ATOM 3139 O O . GLY A 1 23 ? 3.870 -0.399 6.526 1.00 22.43 334 GLY X O 6
ATOM 3143 N N . LEU A 1 24 ? 4.203 0.340 8.654 1.00 12.54 335 LEU X N 6
ATOM 3144 C CA . LEU A 1 24 ? 3.402 1.573 8.533 1.00 4.42 335 LEU X CA 6
ATOM 3145 C C . LEU A 1 24 ? 4.182 2.640 7.750 1.00 43.42 335 LEU X C 6
ATOM 3146 O O . LEU A 1 24 ? 3.595 3.415 6.993 1.00 35.31 335 LEU X O 6
ATOM 3162 N N . ARG A 1 25 ? 5.523 2.631 7.903 1.00 4.41 336 ARG X N 6
ATOM 3163 C CA . ARG A 1 25 ? 6.426 3.610 7.241 1.00 64.22 336 ARG X CA 6
ATOM 3164 C C . ARG A 1 25 ? 6.635 3.291 5.742 1.00 0.30 336 ARG X C 6
ATOM 3165 O O . ARG A 1 25 ? 7.476 3.911 5.082 1.00 52.02 336 ARG X O 6
ATOM 3186 N N . CYS A 1 26 ? 5.872 2.317 5.221 1.00 42.44 337 CYS X N 6
ATOM 3187 C CA . CYS A 1 26 ? 5.946 1.891 3.831 1.00 2.33 337 CYS X CA 6
ATOM 3188 C C . CYS A 1 26 ? 5.470 2.997 2.872 1.00 43.43 337 CYS X C 6
ATOM 3189 O O . CYS A 1 26 ? 4.320 3.450 2.946 1.00 20.10 337 CYS X O 6
ATOM 3196 N N . GLU A 1 27 ? 6.391 3.420 1.991 1.00 34.14 338 GLU X N 6
ATOM 3197 C CA . GLU A 1 27 ? 6.125 4.393 0.917 1.00 23.31 338 GLU X CA 6
ATOM 3198 C C . GLU A 1 27 ? 5.150 3.811 -0.123 1.00 62.13 338 GLU X C 6
ATOM 3199 O O . GLU A 1 27 ? 4.426 4.545 -0.814 1.00 13.31 338 GLU X O 6
ATOM 3211 N N . PHE A 1 28 ? 5.156 2.473 -0.220 1.00 14.42 339 PHE X N 6
ATOM 3212 C CA . PHE A 1 28 ? 4.270 1.709 -1.093 1.00 1.05 339 PHE X CA 6
ATOM 3213 C C . PHE A 1 28 ? 2.906 1.552 -0.394 1.00 62.15 339 PHE X C 6
ATOM 3214 O O . PHE A 1 28 ? 2.825 1.027 0.730 1.00 54.23 339 PHE X O 6
ATOM 3231 N N . VAL A 1 29 ? 1.857 2.031 -1.068 1.00 51.32 340 VAL X N 6
ATOM 3232 C CA . VAL A 1 29 ? 0.493 2.081 -0.531 1.00 45.13 340 VAL X CA 6
ATOM 3233 C C . VAL A 1 29 ? -0.157 0.690 -0.545 1.00 44.32 340 VAL X C 6
ATOM 3234 O O . VAL A 1 29 ? -0.112 -0.025 -1.548 1.00 2.03 340 VAL X O 6
ATOM 3247 N N . HIS A 1 30 ? -0.759 0.326 0.593 1.00 2.12 341 HIS X N 6
ATOM 3248 C CA . HIS A 1 30 ? -1.428 -0.969 0.778 1.00 2.31 341 HIS X CA 6
ATOM 3249 C C . HIS A 1 30 ? -2.890 -0.818 0.311 1.00 43.14 341 HIS X C 6
ATOM 3250 O O . HIS A 1 30 ? -3.600 0.024 0.870 1.00 63.54 341 HIS X O 6
ATOM 3264 N N . PRO A 1 31 ? -3.348 -1.592 -0.736 1.00 14.14 342 PRO X N 6
ATOM 3265 C CA . PRO A 1 31 ? -4.684 -1.392 -1.379 1.00 0.44 342 PRO X CA 6
ATOM 3266 C C . PRO A 1 31 ? -5.881 -1.468 -0.390 1.00 3.13 342 PRO X C 6
ATOM 3267 O O . PRO A 1 31 ? -6.847 -0.711 -0.519 1.00 53.25 342 PRO X O 6
ATOM 3278 N N . THR A 1 32 ? -5.793 -2.382 0.593 1.00 54.13 343 THR X N 6
ATOM 3279 C CA . THR A 1 32 ? -6.846 -2.588 1.613 1.00 63.11 343 THR X CA 6
ATOM 3280 C C . THR A 1 32 ? -6.660 -1.621 2.804 1.00 55.21 343 THR X C 6
ATOM 3281 O O . THR A 1 32 ? -7.637 -1.208 3.432 1.00 51.21 343 THR X O 6
ATOM 3292 N N . ASP A 1 33 ? -5.395 -1.292 3.132 1.00 51.33 344 ASP X N 6
ATOM 3293 C CA . ASP A 1 33 ? -5.076 -0.351 4.220 1.00 52.31 344 ASP X CA 6
ATOM 3294 C C . ASP A 1 33 ? -5.127 1.099 3.688 1.00 4.34 344 ASP X C 6
ATOM 3295 O O . ASP A 1 33 ? -4.157 1.615 3.120 1.00 31.43 344 ASP X O 6
ATOM 3304 N N . LYS A 1 34 ? -6.299 1.722 3.838 1.00 23.42 345 LYS X N 6
ATOM 3305 C CA . LYS A 1 34 ? -6.573 3.078 3.345 1.00 43.43 345 LYS X CA 6
ATOM 3306 C C . LYS A 1 34 ? -6.079 4.148 4.339 1.00 71.32 345 LYS X C 6
ATOM 3307 O O . LYS A 1 34 ? -6.266 4.028 5.551 1.00 64.25 345 LYS X O 6
ATOM 3326 N N . GLU A 1 35 ? -5.428 5.175 3.782 1.00 15.31 346 GLU X N 6
ATOM 3327 C CA . GLU A 1 35 ? -5.073 6.417 4.468 1.00 13.10 346 GLU X CA 6
ATOM 3328 C C . GLU A 1 35 ? -5.470 7.584 3.532 1.00 72.15 346 GLU X C 6
ATOM 3329 O O . GLU A 1 35 ? -4.861 7.717 2.444 1.00 32.31 346 GLU X O 6
ATOM 3343 N N . ASN A 1 1 ? -9.776 7.633 -11.344 1.00 1.00 312 ASN X N 7
ATOM 3344 C CA . ASN A 1 1 ? -10.316 8.656 -10.421 1.00 64.21 312 ASN X CA 7
ATOM 3345 C C . ASN A 1 1 ? -10.277 8.140 -8.974 1.00 74.42 312 ASN X C 7
ATOM 3346 O O . ASN A 1 1 ? -9.870 8.869 -8.055 1.00 42.43 312 ASN X O 7
ATOM 3359 N N . ASN A 1 2 ? -10.715 6.875 -8.788 1.00 33.23 313 ASN X N 7
ATOM 3360 C CA . ASN A 1 2 ? -10.625 6.166 -7.502 1.00 12.10 313 ASN X CA 7
ATOM 3361 C C . ASN A 1 2 ? -9.141 5.927 -7.154 1.00 40.55 313 ASN X C 7
ATOM 3362 O O . ASN A 1 2 ? -8.477 5.081 -7.763 1.00 4.22 313 ASN X O 7
ATOM 3373 N N . LYS A 1 3 ? -8.632 6.710 -6.187 1.00 20.43 314 LYS X N 7
ATOM 3374 C CA . LYS A 1 3 ? -7.250 6.604 -5.692 1.00 31.13 314 LYS X CA 7
ATOM 3375 C C . LYS A 1 3 ? -7.246 6.065 -4.244 1.00 41.12 314 LYS X C 7
ATOM 3376 O O . LYS A 1 3 ? -6.706 6.688 -3.320 1.00 43.13 314 LYS X O 7
ATOM 3395 N N . TYR A 1 4 ? -7.840 4.873 -4.070 1.00 31.10 315 TYR X N 7
ATOM 3396 C CA . TYR A 1 4 ? -7.576 4.000 -2.896 1.00 5.35 315 TYR X CA 7
ATOM 3397 C C . TYR A 1 4 ? -6.395 3.065 -3.223 1.00 62.23 315 TYR X C 7
ATOM 3398 O O . TYR A 1 4 ? -6.258 1.983 -2.656 1.00 13.32 315 TYR X O 7
ATOM 3416 N N . LYS A 1 5 ? -5.500 3.564 -4.091 1.00 35.34 316 LYS X N 7
ATOM 3417 C CA . LYS A 1 5 ? -4.457 2.796 -4.756 1.00 24.30 316 LYS X CA 7
ATOM 3418 C C . LYS A 1 5 ? -3.550 3.786 -5.515 1.00 43.02 316 LYS X C 7
ATOM 3419 O O . LYS A 1 5 ? -4.021 4.800 -6.046 1.00 42.31 316 LYS X O 7
ATOM 3438 N N . THR A 1 6 ? -2.257 3.492 -5.532 1.00 5.34 317 THR X N 7
ATOM 3439 C CA . THR A 1 6 ? -1.220 4.326 -6.158 1.00 22.44 317 THR X CA 7
ATOM 3440 C C . THR A 1 6 ? -0.144 3.371 -6.674 1.00 51.32 317 THR X C 7
ATOM 3441 O O . THR A 1 6 ? 0.074 3.252 -7.884 1.00 34.34 317 THR X O 7
ATOM 3452 N N . LYS A 1 7 ? 0.492 2.662 -5.730 1.00 52.32 318 LYS X N 7
ATOM 3453 C CA . LYS A 1 7 ? 1.287 1.462 -6.005 1.00 14.22 318 LYS X CA 7
ATOM 3454 C C . LYS A 1 7 ? 0.991 0.439 -4.913 1.00 61.43 318 LYS X C 7
ATOM 3455 O O . LYS A 1 7 ? 1.291 0.686 -3.739 1.00 74.12 318 LYS X O 7
ATOM 3474 N N . LEU A 1 8 ? 0.348 -0.678 -5.308 1.00 52.45 319 LEU X N 7
ATOM 3475 C CA . LEU A 1 8 ? 0.231 -1.878 -4.471 1.00 44.11 319 LEU X CA 7
ATOM 3476 C C . LEU A 1 8 ? 1.638 -2.336 -4.074 1.00 64.21 319 LEU X C 7
ATOM 3477 O O . LEU A 1 8 ? 2.547 -2.341 -4.920 1.00 54.01 319 LEU X O 7
ATOM 3493 N N . CYS A 1 9 ? 1.808 -2.691 -2.798 1.00 74.44 320 CYS X N 7
ATOM 3494 C CA . CYS A 1 9 ? 3.079 -3.183 -2.274 1.00 41.43 320 CYS X CA 7
ATOM 3495 C C . CYS A 1 9 ? 3.475 -4.505 -2.940 1.00 0.10 320 CYS X C 7
ATOM 3496 O O . CYS A 1 9 ? 2.673 -5.437 -3.015 1.00 21.21 320 CYS X O 7
ATOM 3503 N N . LYS A 1 10 ? 4.717 -4.529 -3.433 1.00 61.45 321 LYS X N 7
ATOM 3504 C CA . LYS A 1 10 ? 5.402 -5.728 -3.951 1.00 24.43 321 LYS X CA 7
ATOM 3505 C C . LYS A 1 10 ? 5.509 -6.825 -2.870 1.00 24.32 321 LYS X C 7
ATOM 3506 O O . LYS A 1 10 ? 5.672 -8.005 -3.176 1.00 2.01 321 LYS X O 7
ATOM 3525 N N . ASN A 1 11 ? 5.458 -6.386 -1.601 1.00 11.13 322 ASN X N 7
ATOM 3526 C CA . ASN A 1 11 ? 5.402 -7.270 -0.432 1.00 33.21 322 ASN X CA 7
ATOM 3527 C C . ASN A 1 11 ? 4.056 -8.010 -0.416 1.00 23.53 322 ASN X C 7
ATOM 3528 O O . ASN A 1 11 ? 4.022 -9.232 -0.344 1.00 54.12 322 ASN X O 7
ATOM 3539 N N . PHE A 1 12 ? 2.962 -7.243 -0.630 1.00 43.23 323 PHE X N 7
ATOM 3540 C CA . PHE A 1 12 ? 1.573 -7.762 -0.602 1.00 13.13 323 PHE X CA 7
ATOM 3541 C C . PHE A 1 12 ? 1.255 -8.569 -1.880 1.00 11.23 323 PHE X C 7
ATOM 3542 O O . PHE A 1 12 ? 0.378 -9.442 -1.868 1.00 64.41 323 PHE X O 7
ATOM 3559 N N . ALA A 1 13 ? 1.979 -8.261 -2.971 1.00 61.52 324 ALA X N 7
ATOM 3560 C CA . ALA A 1 13 ? 1.941 -9.052 -4.209 1.00 52.34 324 ALA X CA 7
ATOM 3561 C C . ALA A 1 13 ? 2.724 -10.355 -3.984 1.00 3.52 324 ALA X C 7
ATOM 3562 O O . ALA A 1 13 ? 3.872 -10.309 -3.518 1.00 41.33 324 ALA X O 7
ATOM 3569 N N . ARG A 1 14 ? 2.083 -11.505 -4.288 1.00 62.31 325 ARG X N 7
ATOM 3570 C CA . ARG A 1 14 ? 2.653 -12.841 -4.022 1.00 51.02 325 ARG X CA 7
ATOM 3571 C C . ARG A 1 14 ? 3.959 -13.036 -4.821 1.00 40.43 325 ARG X C 7
ATOM 3572 O O . ARG A 1 14 ? 4.049 -12.646 -5.986 1.00 11.44 325 ARG X O 7
ATOM 3593 N N . GLY A 1 15 ? 4.958 -13.638 -4.160 1.00 23.35 326 GLY X N 7
ATOM 3594 C CA . GLY A 1 15 ? 6.356 -13.593 -4.598 1.00 31.14 326 GLY X CA 7
ATOM 3595 C C . GLY A 1 15 ? 7.170 -12.736 -3.643 1.00 25.12 326 GLY X C 7
ATOM 3596 O O . GLY A 1 15 ? 8.400 -12.862 -3.569 1.00 22.34 326 GLY X O 7
ATOM 3600 N N . GLY A 1 16 ? 6.456 -11.844 -2.920 1.00 24.21 327 GLY X N 7
ATOM 3601 C CA . GLY A 1 16 ? 6.990 -11.147 -1.754 1.00 41.21 327 GLY X CA 7
ATOM 3602 C C . GLY A 1 16 ? 6.785 -11.972 -0.485 1.00 0.32 327 GLY X C 7
ATOM 3603 O O . GLY A 1 16 ? 6.802 -13.209 -0.538 1.00 73.31 327 GLY X O 7
ATOM 3607 N N . THR A 1 17 ? 6.579 -11.296 0.645 1.00 74.45 328 THR X N 7
ATOM 3608 C CA . THR A 1 17 ? 6.383 -11.938 1.971 1.00 52.02 328 THR X CA 7
ATOM 3609 C C . THR A 1 17 ? 4.913 -11.840 2.440 1.00 34.32 328 THR X C 7
ATOM 3610 O O . THR A 1 17 ? 4.465 -12.597 3.302 1.00 44.13 328 THR X O 7
ATOM 3621 N N . GLY A 1 18 ? 4.200 -10.874 1.858 1.00 42.43 329 GLY X N 7
ATOM 3622 C CA . GLY A 1 18 ? 2.839 -10.480 2.259 1.00 12.44 329 GLY X CA 7
ATOM 3623 C C . GLY A 1 18 ? 2.831 -9.371 3.307 1.00 3.30 329 GLY X C 7
ATOM 3624 O O . GLY A 1 18 ? 1.795 -8.740 3.543 1.00 41.43 329 GLY X O 7
ATOM 3628 N N . PHE A 1 19 ? 4.009 -9.104 3.899 1.00 64.43 330 PHE X N 7
ATOM 3629 C CA . PHE A 1 19 ? 4.213 -8.075 4.928 1.00 60.34 330 PHE X CA 7
ATOM 3630 C C . PHE A 1 19 ? 5.205 -7.017 4.424 1.00 52.13 330 PHE X C 7
ATOM 3631 O O . PHE A 1 19 ? 6.259 -7.373 3.898 1.00 51.01 330 PHE X O 7
ATOM 3648 N N . CYS A 1 20 ? 4.873 -5.727 4.589 1.00 15.04 331 CYS X N 7
ATOM 3649 C CA . CYS A 1 20 ? 5.838 -4.631 4.384 1.00 3.22 331 CYS X CA 7
ATOM 3650 C C . CYS A 1 20 ? 6.701 -4.468 5.655 1.00 1.03 331 CYS X C 7
ATOM 3651 O O . CYS A 1 20 ? 6.129 -4.229 6.722 1.00 52.24 331 CYS X O 7
ATOM 3658 N N . PRO A 1 21 ? 8.073 -4.589 5.566 1.00 60.21 332 PRO X N 7
ATOM 3659 C CA . PRO A 1 21 ? 8.996 -4.527 6.743 1.00 40.42 332 PRO X CA 7
ATOM 3660 C C . PRO A 1 21 ? 8.856 -3.237 7.569 1.00 65.51 332 PRO X C 7
ATOM 3661 O O . PRO A 1 21 ? 9.022 -3.247 8.792 1.00 3.44 332 PRO X O 7
ATOM 3672 N N . TYR A 1 22 ? 8.540 -2.146 6.865 1.00 23.43 333 TYR X N 7
ATOM 3673 C CA . TYR A 1 22 ? 8.404 -0.801 7.443 1.00 4.35 333 TYR X CA 7
ATOM 3674 C C . TYR A 1 22 ? 7.048 -0.642 8.173 1.00 12.03 333 TYR X C 7
ATOM 3675 O O . TYR A 1 22 ? 6.887 0.260 9.002 1.00 20.54 333 TYR X O 7
ATOM 3693 N N . GLY A 1 23 ? 6.096 -1.543 7.851 1.00 74.52 334 GLY X N 7
ATOM 3694 C CA . GLY A 1 23 ? 4.720 -1.459 8.341 1.00 55.33 334 GLY X CA 7
ATOM 3695 C C . GLY A 1 23 ? 3.915 -0.455 7.527 1.00 53.34 334 GLY X C 7
ATOM 3696 O O . GLY A 1 23 ? 3.945 -0.503 6.289 1.00 22.43 334 GLY X O 7
ATOM 3700 N N . LEU A 1 24 ? 3.231 0.476 8.222 1.00 12.54 335 LEU X N 7
ATOM 3701 C CA . LEU A 1 24 ? 2.470 1.584 7.599 1.00 4.42 335 LEU X CA 7
ATOM 3702 C C . LEU A 1 24 ? 3.415 2.615 6.933 1.00 43.42 335 LEU X C 7
ATOM 3703 O O . LEU A 1 24 ? 3.018 3.316 5.994 1.00 35.31 335 LEU X O 7
ATOM 3719 N N . ARG A 1 25 ? 4.689 2.625 7.376 1.00 4.41 336 ARG X N 7
ATOM 3720 C CA . ARG A 1 25 ? 5.733 3.567 6.893 1.00 64.22 336 ARG X CA 7
ATOM 3721 C C . ARG A 1 25 ? 6.164 3.278 5.431 1.00 0.30 336 ARG X C 7
ATOM 3722 O O . ARG A 1 25 ? 6.883 4.084 4.830 1.00 52.02 336 ARG X O 7
ATOM 3743 N N . CYS A 1 26 ? 5.750 2.107 4.905 1.00 42.44 337 CYS X N 7
ATOM 3744 C CA . CYS A 1 26 ? 6.026 1.672 3.524 1.00 2.33 337 CYS X CA 7
ATOM 3745 C C . CYS A 1 26 ? 5.559 2.710 2.475 1.00 43.43 337 CYS X C 7
ATOM 3746 O O . CYS A 1 26 ? 4.403 3.149 2.500 1.00 20.10 337 CYS X O 7
ATOM 3753 N N . GLU A 1 27 ? 6.494 3.087 1.578 1.00 34.14 338 GLU X N 7
ATOM 3754 C CA . GLU A 1 27 ? 6.269 4.053 0.473 1.00 23.31 338 GLU X CA 7
ATOM 3755 C C . GLU A 1 27 ? 5.147 3.584 -0.480 1.00 62.13 338 GLU X C 7
ATOM 3756 O O . GLU A 1 27 ? 4.413 4.407 -1.045 1.00 13.31 338 GLU X O 7
ATOM 3768 N N . PHE A 1 28 ? 5.039 2.256 -0.661 1.00 14.42 339 PHE X N 7
ATOM 3769 C CA . PHE A 1 28 ? 3.981 1.640 -1.464 1.00 1.05 339 PHE X CA 7
ATOM 3770 C C . PHE A 1 28 ? 2.702 1.564 -0.612 1.00 62.15 339 PHE X C 7
ATOM 3771 O O . PHE A 1 28 ? 2.757 1.122 0.549 1.00 54.23 339 PHE X O 7
ATOM 3788 N N . VAL A 1 29 ? 1.576 2.012 -1.184 1.00 51.32 340 VAL X N 7
ATOM 3789 C CA . VAL A 1 29 ? 0.291 2.090 -0.469 1.00 45.13 340 VAL X CA 7
ATOM 3790 C C . VAL A 1 29 ? -0.332 0.678 -0.338 1.00 44.32 340 VAL X C 7
ATOM 3791 O O . VAL A 1 29 ? -0.190 -0.176 -1.232 1.00 2.03 340 VAL X O 7
ATOM 3804 N N . HIS A 1 30 ? -0.971 0.428 0.806 1.00 2.12 341 HIS X N 7
ATOM 3805 C CA . HIS A 1 30 ? -1.542 -0.885 1.151 1.00 2.31 341 HIS X CA 7
ATOM 3806 C C . HIS A 1 30 ? -3.006 -0.963 0.679 1.00 43.14 341 HIS X C 7
ATOM 3807 O O . HIS A 1 30 ? -3.724 0.047 0.750 1.00 63.54 341 HIS X O 7
ATOM 3821 N N . PRO A 1 31 ? -3.475 -2.158 0.174 1.00 14.14 342 PRO X N 7
ATOM 3822 C CA . PRO A 1 31 ? -4.862 -2.320 -0.316 1.00 0.44 342 PRO X CA 7
ATOM 3823 C C . PRO A 1 31 ? -5.877 -2.254 0.836 1.00 3.13 342 PRO X C 7
ATOM 3824 O O . PRO A 1 31 ? -7.039 -1.893 0.636 1.00 53.25 342 PRO X O 7
ATOM 3835 N N . THR A 1 32 ? -5.411 -2.598 2.046 1.00 54.13 343 THR X N 7
ATOM 3836 C CA . THR A 1 32 ? -6.192 -2.497 3.271 1.00 63.11 343 THR X CA 7
ATOM 3837 C C . THR A 1 32 ? -5.848 -1.160 3.970 1.00 55.21 343 THR X C 7
ATOM 3838 O O . THR A 1 32 ? -4.887 -1.076 4.738 1.00 51.21 343 THR X O 7
ATOM 3849 N N . ASP A 1 33 ? -6.593 -0.103 3.609 1.00 51.33 344 ASP X N 7
ATOM 3850 C CA . ASP A 1 33 ? -6.435 1.253 4.163 1.00 52.31 344 ASP X CA 7
ATOM 3851 C C . ASP A 1 33 ? -7.847 1.831 4.344 1.00 4.34 344 ASP X C 7
ATOM 3852 O O . ASP A 1 33 ? -8.442 2.367 3.403 1.00 31.43 344 ASP X O 7
ATOM 3861 N N . LYS A 1 34 ? -8.394 1.661 5.551 1.00 23.42 345 LYS X N 7
ATOM 3862 C CA . LYS A 1 34 ? -9.806 1.977 5.868 1.00 43.43 345 LYS X CA 7
ATOM 3863 C C . LYS A 1 34 ? -9.892 3.118 6.900 1.00 71.32 345 LYS X C 7
ATOM 3864 O O . LYS A 1 34 ? -10.944 3.340 7.510 1.00 64.25 345 LYS X O 7
ATOM 3883 N N . GLU A 1 35 ? -8.776 3.854 7.037 1.00 15.31 346 GLU X N 7
ATOM 3884 C CA . GLU A 1 35 ? -8.606 4.933 8.027 1.00 13.10 346 GLU X CA 7
ATOM 3885 C C . GLU A 1 35 ? -9.103 6.274 7.436 1.00 72.15 346 GLU X C 7
ATOM 3886 O O . GLU A 1 35 ? -10.192 6.741 7.819 1.00 32.31 346 GLU X O 7
ATOM 3900 N N . ASN A 1 1 ? -3.797 14.000 -11.938 1.00 1.00 312 ASN X N 8
ATOM 3901 C CA . ASN A 1 1 ? -3.726 12.862 -10.994 1.00 64.21 312 ASN X CA 8
ATOM 3902 C C . ASN A 1 1 ? -2.412 12.083 -11.211 1.00 74.42 312 ASN X C 8
ATOM 3903 O O . ASN A 1 1 ? -2.246 11.371 -12.210 1.00 42.43 312 ASN X O 8
ATOM 3916 N N . ASN A 1 2 ? -1.463 12.262 -10.272 1.00 33.23 313 ASN X N 8
ATOM 3917 C CA . ASN A 1 2 ? -0.132 11.623 -10.318 1.00 12.10 313 ASN X CA 8
ATOM 3918 C C . ASN A 1 2 ? -0.186 10.261 -9.610 1.00 40.55 313 ASN X C 8
ATOM 3919 O O . ASN A 1 2 ? -1.031 10.041 -8.739 1.00 4.22 313 ASN X O 8
ATOM 3930 N N . LYS A 1 3 ? 0.750 9.359 -9.963 1.00 20.43 314 LYS X N 8
ATOM 3931 C CA . LYS A 1 3 ? 0.912 8.034 -9.304 1.00 31.13 314 LYS X CA 8
ATOM 3932 C C . LYS A 1 3 ? 1.794 8.176 -8.034 1.00 41.12 314 LYS X C 8
ATOM 3933 O O . LYS A 1 3 ? 2.563 7.263 -7.695 1.00 43.13 314 LYS X O 8
ATOM 3952 N N . TYR A 1 4 ? 1.611 9.310 -7.314 1.00 31.10 315 TYR X N 8
ATOM 3953 C CA . TYR A 1 4 ? 2.456 9.747 -6.188 1.00 5.35 315 TYR X CA 8
ATOM 3954 C C . TYR A 1 4 ? 2.548 8.675 -5.085 1.00 62.23 315 TYR X C 8
ATOM 3955 O O . TYR A 1 4 ? 3.619 8.098 -4.866 1.00 13.32 315 TYR X O 8
ATOM 3973 N N . LYS A 1 5 ? 1.429 8.408 -4.402 1.00 35.34 316 LYS X N 8
ATOM 3974 C CA . LYS A 1 5 ? 1.374 7.401 -3.331 1.00 24.30 316 LYS X CA 8
ATOM 3975 C C . LYS A 1 5 ? 0.845 6.069 -3.885 1.00 43.02 316 LYS X C 8
ATOM 3976 O O . LYS A 1 5 ? 1.160 5.005 -3.342 1.00 42.31 316 LYS X O 8
ATOM 3995 N N . THR A 1 6 ? 0.051 6.151 -4.979 1.00 5.34 317 THR X N 8
ATOM 3996 C CA . THR A 1 6 ? -0.559 4.986 -5.635 1.00 22.44 317 THR X CA 8
ATOM 3997 C C . THR A 1 6 ? 0.526 4.036 -6.210 1.00 51.32 317 THR X C 8
ATOM 3998 O O . THR A 1 6 ? 0.951 4.164 -7.365 1.00 34.34 317 THR X O 8
ATOM 4009 N N . LYS A 1 7 ? 1.006 3.136 -5.335 1.00 52.32 318 LYS X N 8
ATOM 4010 C CA . LYS A 1 7 ? 2.049 2.138 -5.618 1.00 14.22 318 LYS X CA 8
ATOM 4011 C C . LYS A 1 7 ? 1.726 0.912 -4.758 1.00 61.43 318 LYS X C 8
ATOM 4012 O O . LYS A 1 7 ? 1.868 0.970 -3.539 1.00 74.12 318 LYS X O 8
ATOM 4031 N N . LEU A 1 8 ? 1.222 -0.164 -5.384 1.00 52.45 319 LEU X N 8
ATOM 4032 C CA . LEU A 1 8 ? 0.849 -1.399 -4.671 1.00 44.11 319 LEU X CA 8
ATOM 4033 C C . LEU A 1 8 ? 2.103 -2.142 -4.184 1.00 64.21 319 LEU X C 8
ATOM 4034 O O . LEU A 1 8 ? 3.076 -2.295 -4.931 1.00 54.01 319 LEU X O 8
ATOM 4050 N N . CYS A 1 9 ? 2.053 -2.578 -2.915 1.00 74.44 320 CYS X N 8
ATOM 4051 C CA . CYS A 1 9 ? 3.082 -3.430 -2.317 1.00 41.43 320 CYS X CA 8
ATOM 4052 C C . CYS A 1 9 ? 3.051 -4.838 -2.941 1.00 0.10 320 CYS X C 8
ATOM 4053 O O . CYS A 1 9 ? 1.987 -5.475 -2.982 1.00 21.21 320 CYS X O 8
ATOM 4060 N N . LYS A 1 10 ? 4.223 -5.321 -3.403 1.00 61.45 321 LYS X N 8
ATOM 4061 C CA . LYS A 1 10 ? 4.411 -6.732 -3.807 1.00 24.43 321 LYS X CA 8
ATOM 4062 C C . LYS A 1 10 ? 4.217 -7.650 -2.582 1.00 24.32 321 LYS X C 8
ATOM 4063 O O . LYS A 1 10 ? 3.856 -8.824 -2.712 1.00 2.01 321 LYS X O 8
ATOM 4082 N N . ASN A 1 11 ? 4.459 -7.062 -1.395 1.00 11.13 322 ASN X N 8
ATOM 4083 C CA . ASN A 1 11 ? 4.307 -7.727 -0.099 1.00 33.21 322 ASN X CA 8
ATOM 4084 C C . ASN A 1 11 ? 2.837 -8.092 0.161 1.00 23.53 322 ASN X C 8
ATOM 4085 O O . ASN A 1 11 ? 2.528 -9.219 0.523 1.00 54.12 322 ASN X O 8
ATOM 4096 N N . PHE A 1 12 ? 1.932 -7.130 -0.115 1.00 43.23 323 PHE X N 8
ATOM 4097 C CA . PHE A 1 12 ? 0.491 -7.239 0.224 1.00 13.13 323 PHE X CA 8
ATOM 4098 C C . PHE A 1 12 ? -0.329 -7.956 -0.863 1.00 11.23 323 PHE X C 8
ATOM 4099 O O . PHE A 1 12 ? -1.566 -7.988 -0.785 1.00 64.41 323 PHE X O 8
ATOM 4116 N N . ALA A 1 13 ? 0.357 -8.551 -1.849 1.00 61.52 324 ALA X N 8
ATOM 4117 C CA . ALA A 1 13 ? -0.269 -9.470 -2.813 1.00 52.34 324 ALA X CA 8
ATOM 4118 C C . ALA A 1 13 ? -0.705 -10.751 -2.066 1.00 3.52 324 ALA X C 8
ATOM 4119 O O . ALA A 1 13 ? 0.129 -11.389 -1.416 1.00 41.33 324 ALA X O 8
ATOM 4126 N N . ARG A 1 14 ? -2.020 -11.075 -2.115 1.00 62.31 325 ARG X N 8
ATOM 4127 C CA . ARG A 1 14 ? -2.607 -12.237 -1.397 1.00 51.02 325 ARG X CA 8
ATOM 4128 C C . ARG A 1 14 ? -2.023 -13.565 -1.933 1.00 40.43 325 ARG X C 8
ATOM 4129 O O . ARG A 1 14 ? -2.071 -13.844 -3.141 1.00 11.44 325 ARG X O 8
ATOM 4150 N N . GLY A 1 15 ? -1.474 -14.371 -1.003 1.00 23.35 326 GLY X N 8
ATOM 4151 C CA . GLY A 1 15 ? -0.659 -15.541 -1.331 1.00 31.14 326 GLY X CA 8
ATOM 4152 C C . GLY A 1 15 ? 0.810 -15.314 -0.998 1.00 25.12 326 GLY X C 8
ATOM 4153 O O . GLY A 1 15 ? 1.587 -16.273 -0.883 1.00 22.34 326 GLY X O 8
ATOM 4157 N N . GLY A 1 16 ? 1.193 -14.024 -0.867 1.00 24.21 327 GLY X N 8
ATOM 4158 C CA . GLY A 1 16 ? 2.557 -13.617 -0.512 1.00 41.21 327 GLY X CA 8
ATOM 4159 C C . GLY A 1 16 ? 2.754 -13.479 0.997 1.00 0.32 327 GLY X C 8
ATOM 4160 O O . GLY A 1 16 ? 1.985 -14.054 1.778 1.00 73.31 327 GLY X O 8
ATOM 4164 N N . THR A 1 17 ? 3.787 -12.709 1.406 1.00 74.45 328 THR X N 8
ATOM 4165 C CA . THR A 1 17 ? 4.140 -12.505 2.826 1.00 52.02 328 THR X CA 8
ATOM 4166 C C . THR A 1 17 ? 3.044 -11.711 3.570 1.00 34.32 328 THR X C 8
ATOM 4167 O O . THR A 1 17 ? 2.740 -11.978 4.743 1.00 44.13 328 THR X O 8
ATOM 4178 N N . GLY A 1 18 ? 2.440 -10.749 2.855 1.00 42.43 329 GLY X N 8
ATOM 4179 C CA . GLY A 1 18 ? 1.388 -9.890 3.394 1.00 12.44 329 GLY X CA 8
ATOM 4180 C C . GLY A 1 18 ? 1.882 -8.759 4.288 1.00 3.30 329 GLY X C 8
ATOM 4181 O O . GLY A 1 18 ? 1.091 -7.889 4.665 1.00 41.43 329 GLY X O 8
ATOM 4185 N N . PHE A 1 19 ? 3.179 -8.773 4.651 1.00 64.43 330 PHE X N 8
ATOM 4186 C CA . PHE A 1 19 ? 3.794 -7.757 5.526 1.00 60.34 330 PHE X CA 8
ATOM 4187 C C . PHE A 1 19 ? 4.891 -6.992 4.763 1.00 52.13 330 PHE X C 8
ATOM 4188 O O . PHE A 1 19 ? 5.677 -7.607 4.037 1.00 51.01 330 PHE X O 8
ATOM 4205 N N . CYS A 1 20 ? 4.941 -5.657 4.922 1.00 15.04 331 CYS X N 8
ATOM 4206 C CA . CYS A 1 20 ? 6.033 -4.824 4.372 1.00 3.22 331 CYS X CA 8
ATOM 4207 C C . CYS A 1 20 ? 7.173 -4.675 5.406 1.00 1.03 331 CYS X C 8
ATOM 4208 O O . CYS A 1 20 ? 6.887 -4.614 6.605 1.00 52.24 331 CYS X O 8
ATOM 4215 N N . PRO A 1 21 ? 8.475 -4.573 4.960 1.00 60.21 332 PRO X N 8
ATOM 4216 C CA . PRO A 1 21 ? 9.639 -4.455 5.891 1.00 40.42 332 PRO X CA 8
ATOM 4217 C C . PRO A 1 21 ? 9.605 -3.158 6.728 1.00 65.51 332 PRO X C 8
ATOM 4218 O O . PRO A 1 21 ? 10.170 -3.091 7.825 1.00 3.44 332 PRO X O 8
ATOM 4229 N N . TYR A 1 22 ? 8.948 -2.130 6.180 1.00 23.43 333 TYR X N 8
ATOM 4230 C CA . TYR A 1 22 ? 8.725 -0.847 6.866 1.00 4.35 333 TYR X CA 8
ATOM 4231 C C . TYR A 1 22 ? 7.353 -0.838 7.566 1.00 12.03 333 TYR X C 8
ATOM 4232 O O . TYR A 1 22 ? 7.141 -0.069 8.516 1.00 20.54 333 TYR X O 8
ATOM 4250 N N . GLY A 1 23 ? 6.430 -1.689 7.069 1.00 74.52 334 GLY X N 8
ATOM 4251 C CA . GLY A 1 23 ? 5.076 -1.805 7.611 1.00 55.33 334 GLY X CA 8
ATOM 4252 C C . GLY A 1 23 ? 4.271 -0.517 7.481 1.00 53.34 334 GLY X C 8
ATOM 4253 O O . GLY A 1 23 ? 3.842 -0.168 6.382 1.00 22.43 334 GLY X O 8
ATOM 4257 N N . LEU A 1 24 ? 4.127 0.207 8.607 1.00 12.54 335 LEU X N 8
ATOM 4258 C CA . LEU A 1 24 ? 3.397 1.492 8.681 1.00 4.42 335 LEU X CA 8
ATOM 4259 C C . LEU A 1 24 ? 4.103 2.567 7.834 1.00 43.42 335 LEU X C 8
ATOM 4260 O O . LEU A 1 24 ? 3.463 3.429 7.220 1.00 35.31 335 LEU X O 8
ATOM 4276 N N . ARG A 1 25 ? 5.439 2.453 7.769 1.00 4.41 336 ARG X N 8
ATOM 4277 C CA . ARG A 1 25 ? 6.318 3.441 7.127 1.00 64.22 336 ARG X CA 8
ATOM 4278 C C . ARG A 1 25 ? 6.586 3.097 5.640 1.00 0.30 336 ARG X C 8
ATOM 4279 O O . ARG A 1 25 ? 7.538 3.615 5.048 1.00 52.02 336 ARG X O 8
ATOM 4300 N N . CYS A 1 26 ? 5.747 2.226 5.052 1.00 42.44 337 CYS X N 8
ATOM 4301 C CA . CYS A 1 26 ? 5.890 1.770 3.655 1.00 2.33 337 CYS X CA 8
ATOM 4302 C C . CYS A 1 26 ? 5.324 2.819 2.671 1.00 43.43 337 CYS X C 8
ATOM 4303 O O . CYS A 1 26 ? 4.143 3.182 2.755 1.00 20.10 337 CYS X O 8
ATOM 4310 N N . GLU A 1 27 ? 6.186 3.311 1.748 1.00 34.14 338 GLU X N 8
ATOM 4311 C CA . GLU A 1 27 ? 5.800 4.318 0.727 1.00 23.31 338 GLU X CA 8
ATOM 4312 C C . GLU A 1 27 ? 4.922 3.683 -0.363 1.00 62.13 338 GLU X C 8
ATOM 4313 O O . GLU A 1 27 ? 4.185 4.384 -1.065 1.00 13.31 338 GLU X O 8
ATOM 4325 N N . PHE A 1 28 ? 5.051 2.356 -0.522 1.00 14.42 339 PHE X N 8
ATOM 4326 C CA . PHE A 1 28 ? 4.094 1.556 -1.285 1.00 1.05 339 PHE X CA 8
ATOM 4327 C C . PHE A 1 28 ? 2.793 1.477 -0.467 1.00 62.15 339 PHE X C 8
ATOM 4328 O O . PHE A 1 28 ? 2.780 0.885 0.627 1.00 54.23 339 PHE X O 8
ATOM 4345 N N . VAL A 1 29 ? 1.727 2.104 -0.975 1.00 51.32 340 VAL X N 8
ATOM 4346 C CA . VAL A 1 29 ? 0.458 2.203 -0.250 1.00 45.13 340 VAL X CA 8
ATOM 4347 C C . VAL A 1 29 ? -0.292 0.851 -0.299 1.00 44.32 340 VAL X C 8
ATOM 4348 O O . VAL A 1 29 ? -0.218 0.110 -1.296 1.00 2.03 340 VAL X O 8
ATOM 4361 N N . HIS A 1 30 ? -0.986 0.535 0.795 1.00 2.12 341 HIS X N 8
ATOM 4362 C CA . HIS A 1 30 ? -1.643 -0.765 0.997 1.00 2.31 341 HIS X CA 8
ATOM 4363 C C . HIS A 1 30 ? -3.077 -0.718 0.458 1.00 43.14 341 HIS X C 8
ATOM 4364 O O . HIS A 1 30 ? -3.763 0.298 0.638 1.00 63.54 341 HIS X O 8
ATOM 4378 N N . PRO A 1 31 ? -3.557 -1.809 -0.222 1.00 14.14 342 PRO X N 8
ATOM 4379 C CA . PRO A 1 31 ? -4.880 -1.806 -0.894 1.00 0.44 342 PRO X CA 8
ATOM 4380 C C . PRO A 1 31 ? -6.054 -1.813 0.114 1.00 3.13 342 PRO X C 8
ATOM 4381 O O . PRO A 1 31 ? -7.160 -1.374 -0.206 1.00 53.25 342 PRO X O 8
ATOM 4392 N N . THR A 1 32 ? -5.780 -2.313 1.334 1.00 54.13 343 THR X N 8
ATOM 4393 C CA . THR A 1 32 ? -6.765 -2.416 2.426 1.00 63.11 343 THR X CA 8
ATOM 4394 C C . THR A 1 32 ? -7.158 -1.034 2.982 1.00 55.21 343 THR X C 8
ATOM 4395 O O . THR A 1 32 ? -8.278 -0.845 3.485 1.00 51.21 343 THR X O 8
ATOM 4406 N N . ASP A 1 33 ? -6.215 -0.080 2.877 1.00 51.33 344 ASP X N 8
ATOM 4407 C CA . ASP A 1 33 ? -6.409 1.314 3.297 1.00 52.31 344 ASP X CA 8
ATOM 4408 C C . ASP A 1 33 ? -5.413 2.210 2.536 1.00 4.34 344 ASP X C 8
ATOM 4409 O O . ASP A 1 33 ? -4.217 2.287 2.858 1.00 31.43 344 ASP X O 8
ATOM 4418 N N . LYS A 1 34 ? 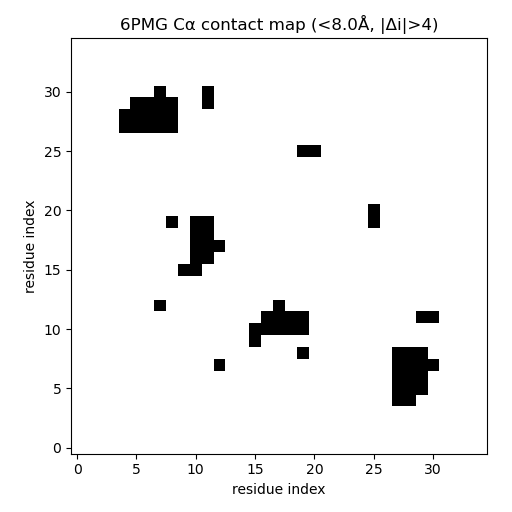-5.908 2.844 1.463 1.00 23.42 345 LYS X N 8
ATOM 4419 C CA . LYS A 1 34 ? -5.081 3.694 0.603 1.00 43.43 345 LYS X CA 8
ATOM 4420 C C . LYS A 1 34 ? -5.136 5.159 1.088 1.00 71.32 345 LYS X C 8
ATOM 4421 O O . LYS A 1 34 ? -6.139 5.851 0.883 1.00 64.25 345 LYS X O 8
ATOM 4440 N N . GLU A 1 35 ? -4.074 5.606 1.769 1.00 15.31 346 GLU X N 8
ATOM 4441 C CA . GLU A 1 35 ? -3.858 7.031 2.093 1.00 13.10 346 GLU X CA 8
ATOM 4442 C C . GLU A 1 35 ? -2.660 7.537 1.255 1.00 72.15 346 GLU X C 8
ATOM 4443 O O . GLU A 1 35 ? -1.503 7.437 1.720 1.00 32.31 346 GLU X O 8
ATOM 4457 N N . ASN A 1 1 ? -9.083 7.522 -16.350 1.00 1.00 312 ASN X N 9
ATOM 4458 C CA . ASN A 1 1 ? -8.255 7.550 -15.115 1.00 64.21 312 ASN X CA 9
ATOM 4459 C C . ASN A 1 1 ? -7.151 6.481 -15.184 1.00 74.42 312 ASN X C 9
ATOM 4460 O O . ASN A 1 1 ? -7.287 5.479 -15.901 1.00 42.43 312 ASN X O 9
ATOM 4473 N N . ASN A 1 2 ? -6.057 6.708 -14.433 1.00 33.23 313 ASN X N 9
ATOM 4474 C CA . ASN A 1 2 ? -4.894 5.810 -14.357 1.00 12.10 313 ASN X CA 9
ATOM 4475 C C . ASN A 1 2 ? -4.498 5.664 -12.887 1.00 40.55 313 ASN X C 9
ATOM 4476 O O . ASN A 1 2 ? -4.345 6.674 -12.195 1.00 4.22 313 ASN X O 9
ATOM 4487 N N . LYS A 1 3 ? -4.326 4.424 -12.414 1.00 20.43 314 LYS X N 9
ATOM 4488 C CA . LYS A 1 3 ? -3.932 4.126 -11.017 1.00 31.13 314 LYS X CA 9
ATOM 4489 C C . LYS A 1 3 ? -2.390 4.128 -10.869 1.00 41.12 314 LYS X C 9
ATOM 4490 O O . LYS A 1 3 ? -1.781 3.117 -10.507 1.00 43.13 314 LYS X O 9
ATOM 4509 N N . TYR A 1 4 ? -1.757 5.273 -11.191 1.00 31.10 315 TYR X N 9
ATOM 4510 C CA . TYR A 1 4 ? -0.294 5.483 -10.991 1.00 5.35 315 TYR X CA 9
ATOM 4511 C C . TYR A 1 4 ? -0.039 6.496 -9.861 1.00 62.23 315 TYR X C 9
ATOM 4512 O O . TYR A 1 4 ? 1.109 6.674 -9.418 1.00 13.32 315 TYR X O 9
ATOM 4530 N N . LYS A 1 5 ? -1.121 7.157 -9.394 1.00 35.34 316 LYS X N 9
ATOM 4531 C CA . LYS A 1 5 ? -1.093 7.984 -8.163 1.00 24.30 316 LYS X CA 9
ATOM 4532 C C . LYS A 1 5 ? -1.092 7.076 -6.912 1.00 43.02 316 LYS X C 9
ATOM 4533 O O . LYS A 1 5 ? -0.954 7.562 -5.784 1.00 42.31 316 LYS X O 9
ATOM 4552 N N . THR A 1 6 ? -1.311 5.765 -7.137 1.00 5.34 317 THR X N 9
ATOM 4553 C CA . THR A 1 6 ? -1.148 4.707 -6.124 1.00 22.44 317 THR X CA 9
ATOM 4554 C C . THR A 1 6 ? 0.007 3.758 -6.549 1.00 51.32 317 THR X C 9
ATOM 4555 O O . THR A 1 6 ? 0.387 3.728 -7.730 1.00 34.34 317 THR X O 9
ATOM 4566 N N . LYS A 1 7 ? 0.575 3.015 -5.585 1.00 52.32 318 LYS X N 9
ATOM 4567 C CA . LYS A 1 7 ? 1.692 2.081 -5.825 1.00 14.22 318 LYS X CA 9
ATOM 4568 C C . LYS A 1 7 ? 1.494 0.832 -4.950 1.00 61.43 318 LYS X C 9
ATOM 4569 O O . LYS A 1 7 ? 2.004 0.746 -3.825 1.00 74.12 318 LYS X O 9
ATOM 4588 N N . LEU A 1 8 ? 0.691 -0.116 -5.470 1.00 52.45 319 LEU X N 9
ATOM 4589 C CA . LEU A 1 8 ? 0.301 -1.346 -4.751 1.00 44.11 319 LEU X CA 9
ATOM 4590 C C . LEU A 1 8 ? 1.549 -2.161 -4.334 1.00 64.21 319 LEU X C 9
ATOM 4591 O O . LEU A 1 8 ? 2.396 -2.484 -5.180 1.00 54.01 319 LEU X O 9
ATOM 4607 N N . CYS A 1 9 ? 1.652 -2.457 -3.016 1.00 74.44 320 CYS X N 9
ATOM 4608 C CA . CYS A 1 9 ? 2.754 -3.245 -2.441 1.00 41.43 320 CYS X CA 9
ATOM 4609 C C . CYS A 1 9 ? 2.776 -4.671 -3.002 1.00 0.10 320 CYS X C 9
ATOM 4610 O O . CYS A 1 9 ? 1.805 -5.421 -2.835 1.00 21.21 320 CYS X O 9
ATOM 4617 N N . LYS A 1 10 ? 3.906 -5.034 -3.636 1.00 61.45 321 LYS X N 9
ATOM 4618 C CA . LYS A 1 10 ? 4.177 -6.407 -4.115 1.00 24.43 321 LYS X CA 9
ATOM 4619 C C . LYS A 1 10 ? 4.092 -7.430 -2.950 1.00 24.32 321 LYS X C 9
ATOM 4620 O O . LYS A 1 10 ? 3.797 -8.609 -3.165 1.00 2.01 321 LYS X O 9
ATOM 4639 N N . ASN A 1 11 ? 4.378 -6.936 -1.724 1.00 11.13 322 ASN X N 9
ATOM 4640 C CA . ASN A 1 11 ? 4.282 -7.713 -0.475 1.00 33.21 322 ASN X CA 9
ATOM 4641 C C . ASN A 1 11 ? 2.825 -8.106 -0.207 1.00 23.53 322 ASN X C 9
ATOM 4642 O O . ASN A 1 11 ? 2.524 -9.255 0.089 1.00 54.12 322 ASN X O 9
ATOM 4653 N N . PHE A 1 12 ? 1.922 -7.132 -0.376 1.00 43.23 323 PHE X N 9
ATOM 4654 C CA . PHE A 1 12 ? 0.477 -7.316 -0.131 1.00 13.13 323 PHE X CA 9
ATOM 4655 C C . PHE A 1 12 ? -0.219 -7.986 -1.328 1.00 11.23 323 PHE X C 9
ATOM 4656 O O . PHE A 1 12 ? -1.353 -8.464 -1.198 1.00 64.41 323 PHE X O 9
ATOM 4673 N N . ALA A 1 13 ? 0.462 -8.017 -2.481 1.00 61.52 324 ALA X N 9
ATOM 4674 C CA . ALA A 1 13 ? 0.017 -8.779 -3.661 1.00 52.34 324 ALA X CA 9
ATOM 4675 C C . ALA A 1 13 ? 0.255 -10.288 -3.448 1.00 3.52 324 ALA X C 9
ATOM 4676 O O . ALA A 1 13 ? 1.112 -10.676 -2.639 1.00 41.33 324 ALA X O 9
ATOM 4683 N N . ARG A 1 14 ? -0.517 -11.124 -4.175 1.00 62.31 325 ARG X N 9
ATOM 4684 C CA . ARG A 1 14 ? -0.444 -12.601 -4.070 1.00 51.02 325 ARG X CA 9
ATOM 4685 C C . ARG A 1 14 ? 0.913 -13.118 -4.578 1.00 40.43 325 ARG X C 9
ATOM 4686 O O . ARG A 1 14 ? 1.326 -12.807 -5.699 1.00 11.44 325 ARG X O 9
ATOM 4707 N N . GLY A 1 15 ? 1.590 -13.917 -3.745 1.00 23.35 326 GLY X N 9
ATOM 4708 C CA . GLY A 1 15 ? 2.999 -14.289 -3.955 1.00 31.14 326 GLY X CA 9
ATOM 4709 C C . GLY A 1 15 ? 3.892 -13.629 -2.919 1.00 25.12 326 GLY X C 9
ATOM 4710 O O . GLY A 1 15 ? 5.016 -14.076 -2.673 1.00 22.34 326 GLY X O 9
ATOM 4714 N N . GLY A 1 16 ? 3.381 -12.535 -2.330 1.00 24.21 327 GLY X N 9
ATOM 4715 C CA . GLY A 1 16 ? 3.985 -11.898 -1.173 1.00 41.21 327 GLY X CA 9
ATOM 4716 C C . GLY A 1 16 ? 3.403 -12.433 0.133 1.00 0.32 327 GLY X C 9
ATOM 4717 O O . GLY A 1 16 ? 2.376 -13.127 0.126 1.00 73.31 327 GLY X O 9
ATOM 4721 N N . THR A 1 17 ? 4.046 -12.084 1.259 1.00 74.45 328 THR X N 9
ATOM 4722 C CA . THR A 1 17 ? 3.641 -12.547 2.609 1.00 52.02 328 THR X CA 9
ATOM 4723 C C . THR A 1 17 ? 2.524 -11.659 3.196 1.00 34.32 328 THR X C 9
ATOM 4724 O O . THR A 1 17 ? 1.877 -12.031 4.185 1.00 44.13 328 THR X O 9
ATOM 4735 N N . GLY A 1 18 ? 2.309 -10.481 2.577 1.00 42.43 329 GLY X N 9
ATOM 4736 C CA . GLY A 1 18 ? 1.275 -9.533 3.016 1.00 12.44 329 GLY X CA 9
ATOM 4737 C C . GLY A 1 18 ? 1.769 -8.542 4.056 1.00 3.30 329 GLY X C 9
ATOM 4738 O O . GLY A 1 18 ? 1.003 -7.719 4.547 1.00 41.43 329 GLY X O 9
ATOM 4742 N N . PHE A 1 19 ? 3.040 -8.668 4.432 1.00 64.43 330 PHE X N 9
ATOM 4743 C CA . PHE A 1 19 ? 3.708 -7.802 5.408 1.00 60.34 330 PHE X CA 9
ATOM 4744 C C . PHE A 1 19 ? 4.809 -6.981 4.709 1.00 52.13 330 PHE X C 9
ATOM 4745 O O . PHE A 1 19 ? 5.624 -7.554 3.978 1.00 51.01 330 PHE X O 9
ATOM 4762 N N . CYS A 1 20 ? 4.807 -5.649 4.907 1.00 15.04 331 CYS X N 9
ATOM 4763 C CA . CYS A 1 20 ? 5.918 -4.773 4.503 1.00 3.22 331 CYS X CA 9
ATOM 4764 C C . CYS A 1 20 ? 6.941 -4.670 5.660 1.00 1.03 331 CYS X C 9
ATOM 4765 O O . CYS A 1 20 ? 6.530 -4.459 6.812 1.00 52.24 331 CYS X O 9
ATOM 4772 N N . PRO A 1 21 ? 8.284 -4.818 5.387 1.00 60.21 332 PRO X N 9
ATOM 4773 C CA . PRO A 1 21 ? 9.340 -4.639 6.427 1.00 40.42 332 PRO X CA 9
ATOM 4774 C C . PRO A 1 21 ? 9.339 -3.210 7.018 1.00 65.51 332 PRO X C 9
ATOM 4775 O O . PRO A 1 21 ? 9.730 -2.987 8.169 1.00 3.44 332 PRO X O 9
ATOM 4786 N N . TYR A 1 22 ? 8.878 -2.261 6.195 1.00 23.43 333 TYR X N 9
ATOM 4787 C CA . TYR A 1 22 ? 8.723 -0.851 6.571 1.00 4.35 333 TYR X CA 9
ATOM 4788 C C . TYR A 1 22 ? 7.427 -0.638 7.388 1.00 12.03 333 TYR X C 9
ATOM 4789 O O . TYR A 1 22 ? 7.359 0.266 8.223 1.00 20.54 333 TYR X O 9
ATOM 4807 N N . GLY A 1 23 ? 6.397 -1.473 7.106 1.00 74.52 334 GLY X N 9
ATOM 4808 C CA . GLY A 1 23 ? 5.101 -1.400 7.797 1.00 55.33 334 GLY X CA 9
ATOM 4809 C C . GLY A 1 23 ? 4.345 -0.106 7.516 1.00 53.34 334 GLY X C 9
ATOM 4810 O O . GLY A 1 23 ? 3.933 0.130 6.380 1.00 22.43 334 GLY X O 9
ATOM 4814 N N . LEU A 1 24 ? 4.194 0.739 8.554 1.00 12.54 335 LEU X N 9
ATOM 4815 C CA . LEU A 1 24 ? 3.549 2.070 8.440 1.00 4.42 335 LEU X CA 9
ATOM 4816 C C . LEU A 1 24 ? 4.447 3.029 7.628 1.00 43.42 335 LEU X C 9
ATOM 4817 O O . LEU A 1 24 ? 3.952 3.885 6.895 1.00 35.31 335 LEU X O 9
ATOM 4833 N N . ARG A 1 25 ? 5.773 2.832 7.749 1.00 4.41 336 ARG X N 9
ATOM 4834 C CA . ARG A 1 25 ? 6.793 3.683 7.099 1.00 64.22 336 ARG X CA 9
ATOM 4835 C C . ARG A 1 25 ? 6.933 3.358 5.597 1.00 0.30 336 ARG X C 9
ATOM 4836 O O . ARG A 1 25 ? 7.727 3.991 4.891 1.00 52.02 336 ARG X O 9
ATOM 4857 N N . CYS A 1 26 ? 6.164 2.361 5.125 1.00 42.44 337 CYS X N 9
ATOM 4858 C CA . CYS A 1 26 ? 6.113 1.973 3.722 1.00 2.33 337 CYS X CA 9
ATOM 4859 C C . CYS A 1 26 ? 5.453 3.074 2.875 1.00 43.43 337 CYS X C 9
ATOM 4860 O O . CYS A 1 26 ? 4.305 3.457 3.121 1.00 20.10 337 CYS X O 9
ATOM 4867 N N . GLU A 1 27 ? 6.223 3.596 1.908 1.00 34.14 338 GLU X N 9
ATOM 4868 C CA . GLU A 1 27 ? 5.737 4.564 0.902 1.00 23.31 338 GLU X CA 9
ATOM 4869 C C . GLU A 1 27 ? 4.766 3.871 -0.065 1.00 62.13 338 GLU X C 9
ATOM 4870 O O . GLU A 1 27 ? 3.841 4.494 -0.581 1.00 13.31 338 GLU X O 9
ATOM 4882 N N . PHE A 1 28 ? 5.005 2.571 -0.298 1.00 14.42 339 PHE X N 9
ATOM 4883 C CA . PHE A 1 28 ? 4.162 1.739 -1.155 1.00 1.05 339 PHE X CA 9
ATOM 4884 C C . PHE A 1 28 ? 2.771 1.547 -0.510 1.00 62.15 339 PHE X C 9
ATOM 4885 O O . PHE A 1 28 ? 2.666 1.136 0.659 1.00 54.23 339 PHE X O 9
ATOM 4902 N N . VAL A 1 29 ? 1.732 1.869 -1.296 1.00 51.32 340 VAL X N 9
ATOM 4903 C CA . VAL A 1 29 ? 0.324 1.833 -0.883 1.00 45.13 340 VAL X CA 9
ATOM 4904 C C . VAL A 1 29 ? -0.151 0.388 -0.638 1.00 44.32 340 VAL X C 9
ATOM 4905 O O . VAL A 1 29 ? 0.050 -0.496 -1.474 1.00 2.03 340 VAL X O 9
ATOM 4918 N N . HIS A 1 30 ? -0.780 0.177 0.521 1.00 2.12 341 HIS X N 9
ATOM 4919 C CA . HIS A 1 30 ? -1.372 -1.108 0.899 1.00 2.31 341 HIS X CA 9
ATOM 4920 C C . HIS A 1 30 ? -2.838 -1.148 0.405 1.00 43.14 341 HIS X C 9
ATOM 4921 O O . HIS A 1 30 ? -3.632 -0.300 0.818 1.00 63.54 341 HIS X O 9
ATOM 4935 N N . PRO A 1 31 ? -3.210 -2.112 -0.497 1.00 14.14 342 PRO X N 9
ATOM 4936 C CA . PRO A 1 31 ? -4.574 -2.188 -1.102 1.00 0.44 342 PRO X CA 9
ATOM 4937 C C . PRO A 1 31 ? -5.688 -2.495 -0.074 1.00 3.13 342 PRO X C 9
ATOM 4938 O O . PRO A 1 31 ? -6.873 -2.272 -0.341 1.00 53.25 342 PRO X O 9
ATOM 4949 N N . THR A 1 32 ? -5.278 -3.016 1.091 1.00 54.13 343 THR X N 9
ATOM 4950 C CA . THR A 1 32 ? -6.190 -3.403 2.188 1.00 63.11 343 THR X CA 9
ATOM 4951 C C . THR A 1 32 ? -6.231 -2.307 3.289 1.00 55.21 343 THR X C 9
ATOM 4952 O O . THR A 1 32 ? -6.927 -2.458 4.300 1.00 51.21 343 THR X O 9
ATOM 4963 N N . ASP A 1 33 ? -5.484 -1.207 3.080 1.00 51.33 344 ASP X N 9
ATOM 4964 C CA . ASP A 1 33 ? -5.313 -0.134 4.085 1.00 52.31 344 ASP X CA 9
ATOM 4965 C C . ASP A 1 33 ? -5.713 1.225 3.504 1.00 4.34 344 ASP X C 9
ATOM 4966 O O . ASP A 1 33 ? -5.799 1.387 2.279 1.00 31.43 344 ASP X O 9
ATOM 4975 N N . LYS A 1 34 ? -5.976 2.181 4.407 1.00 23.42 345 LYS X N 9
ATOM 4976 C CA . LYS A 1 34 ? -6.407 3.536 4.061 1.00 43.43 345 LYS X CA 9
ATOM 4977 C C . LYS A 1 34 ? -5.291 4.308 3.331 1.00 71.32 345 LYS X C 9
ATOM 4978 O O . LYS A 1 34 ? -4.132 4.283 3.748 1.00 64.25 345 LYS X O 9
ATOM 4997 N N . GLU A 1 35 ? -5.669 4.973 2.233 1.00 15.31 346 GLU X N 9
ATOM 4998 C CA . GLU A 1 35 ? -4.772 5.830 1.446 1.00 13.10 346 GLU X CA 9
ATOM 4999 C C . GLU A 1 35 ? -5.590 6.998 0.845 1.00 72.15 346 GLU X C 9
ATOM 5000 O O . GLU A 1 35 ? -5.524 8.127 1.378 1.00 32.31 346 GLU X O 9
ATOM 5014 N N . ASN A 1 1 ? 0.123 11.557 -15.855 1.00 1.00 312 ASN X N 10
ATOM 5015 C CA . ASN A 1 1 ? 0.663 11.293 -14.502 1.00 64.21 312 ASN X CA 10
ATOM 5016 C C . ASN A 1 1 ? -0.437 11.474 -13.442 1.00 74.42 312 ASN X C 10
ATOM 5017 O O . ASN A 1 1 ? -0.772 12.602 -13.073 1.00 42.43 312 ASN X O 10
ATOM 5030 N N . ASN A 1 2 ? -1.025 10.352 -12.994 1.00 33.23 313 ASN X N 10
ATOM 5031 C CA . ASN A 1 2 ? -1.968 10.308 -11.852 1.00 12.10 313 ASN X CA 10
ATOM 5032 C C . ASN A 1 2 ? -1.705 9.036 -11.033 1.00 40.55 313 ASN X C 10
ATOM 5033 O O . ASN A 1 2 ? -1.022 8.119 -11.509 1.00 4.22 313 ASN X O 10
ATOM 5044 N N . LYS A 1 3 ? -2.244 9.010 -9.793 1.00 20.43 314 LYS X N 10
ATOM 5045 C CA . LYS A 1 3 ? -2.191 7.840 -8.881 1.00 31.13 314 LYS X CA 10
ATOM 5046 C C . LYS A 1 3 ? -0.741 7.410 -8.555 1.00 41.12 314 LYS X C 10
ATOM 5047 O O . LYS A 1 3 ? -0.498 6.254 -8.204 1.00 43.13 314 LYS X O 10
ATOM 5066 N N . TYR A 1 4 ? 0.199 8.372 -8.635 1.00 31.10 315 TYR X N 10
ATOM 5067 C CA . TYR A 1 4 ? 1.645 8.118 -8.478 1.00 5.35 315 TYR X CA 10
ATOM 5068 C C . TYR A 1 4 ? 2.003 7.629 -7.056 1.00 62.23 315 TYR X C 10
ATOM 5069 O O . TYR A 1 4 ? 2.920 6.827 -6.898 1.00 13.32 315 TYR X O 10
ATOM 5087 N N . LYS A 1 5 ? 1.279 8.125 -6.031 1.00 35.34 316 LYS X N 10
ATOM 5088 C CA . LYS A 1 5 ? 1.472 7.692 -4.626 1.00 24.30 316 LYS X CA 10
ATOM 5089 C C . LYS A 1 5 ? 0.974 6.253 -4.420 1.00 43.02 316 LYS X C 10
ATOM 5090 O O . LYS A 1 5 ? 1.632 5.458 -3.733 1.00 42.31 316 LYS X O 10
ATOM 5109 N N . THR A 1 6 ? -0.197 5.935 -5.015 1.00 5.34 317 THR X N 10
ATOM 5110 C CA . THR A 1 6 ? -0.833 4.620 -4.855 1.00 22.44 317 THR X CA 10
ATOM 5111 C C . THR A 1 6 ? -0.043 3.536 -5.616 1.00 51.32 317 THR X C 10
ATOM 5112 O O . THR A 1 6 ? -0.269 3.284 -6.806 1.00 34.34 317 THR X O 10
ATOM 5123 N N . LYS A 1 7 ? 0.946 2.971 -4.910 1.00 52.32 318 LYS X N 10
ATOM 5124 C CA . LYS A 1 7 ? 1.783 1.874 -5.391 1.00 14.22 318 LYS X CA 10
ATOM 5125 C C . LYS A 1 7 ? 1.457 0.637 -4.545 1.00 61.43 318 LYS X C 10
ATOM 5126 O O . LYS A 1 7 ? 1.938 0.512 -3.419 1.00 74.12 318 LYS X O 10
ATOM 5145 N N . LEU A 1 8 ? 0.567 -0.215 -5.078 1.00 52.45 319 LEU X N 10
ATOM 5146 C CA . LEU A 1 8 ? 0.108 -1.448 -4.412 1.00 44.11 319 LEU X CA 10
ATOM 5147 C C . LEU A 1 8 ? 1.316 -2.342 -4.066 1.00 64.21 319 LEU X C 10
ATOM 5148 O O . LEU A 1 8 ? 2.070 -2.747 -4.964 1.00 54.01 319 LEU X O 10
ATOM 5164 N N . CYS A 1 9 ? 1.517 -2.593 -2.755 1.00 74.44 320 CYS X N 10
ATOM 5165 C CA . CYS A 1 9 ? 2.619 -3.432 -2.261 1.00 41.43 320 CYS X CA 10
ATOM 5166 C C . CYS A 1 9 ? 2.494 -4.874 -2.759 1.00 0.10 320 CYS X C 10
ATOM 5167 O O . CYS A 1 9 ? 1.469 -5.516 -2.553 1.00 21.21 320 CYS X O 10
ATOM 5174 N N . LYS A 1 10 ? 3.562 -5.358 -3.419 1.00 61.45 321 LYS X N 10
ATOM 5175 C CA . LYS A 1 10 ? 3.701 -6.769 -3.835 1.00 24.43 321 LYS X CA 10
ATOM 5176 C C . LYS A 1 10 ? 3.639 -7.721 -2.615 1.00 24.32 321 LYS X C 10
ATOM 5177 O O . LYS A 1 10 ? 3.197 -8.866 -2.729 1.00 2.01 321 LYS X O 10
ATOM 5196 N N . ASN A 1 11 ? 4.068 -7.208 -1.446 1.00 11.13 322 ASN X N 10
ATOM 5197 C CA . ASN A 1 11 ? 3.976 -7.923 -0.160 1.00 33.21 322 ASN X CA 10
ATOM 5198 C C . ASN A 1 11 ? 2.504 -8.062 0.265 1.00 23.53 322 ASN X C 10
ATOM 5199 O O . ASN A 1 11 ? 2.074 -9.117 0.713 1.00 54.12 322 ASN X O 10
ATOM 5210 N N . PHE A 1 12 ? 1.728 -6.976 0.080 1.00 43.23 323 PHE X N 10
ATOM 5211 C CA . PHE A 1 12 ? 0.282 -6.930 0.428 1.00 13.13 323 PHE X CA 10
ATOM 5212 C C . PHE A 1 12 ? -0.612 -7.369 -0.756 1.00 11.23 323 PHE X C 10
ATOM 5213 O O . PHE A 1 12 ? -1.848 -7.341 -0.651 1.00 64.41 323 PHE X O 10
ATOM 5230 N N . ALA A 1 13 ? 0.019 -7.773 -1.871 1.00 61.52 324 ALA X N 10
ATOM 5231 C CA . ALA A 1 13 ? -0.685 -8.332 -3.043 1.00 52.34 324 ALA X CA 10
ATOM 5232 C C . ALA A 1 13 ? -1.081 -9.788 -2.778 1.00 3.52 324 ALA X C 10
ATOM 5233 O O . ALA A 1 13 ? -0.517 -10.439 -1.883 1.00 41.33 324 ALA X O 10
ATOM 5240 N N . ARG A 1 14 ? -2.065 -10.289 -3.544 1.00 62.31 325 ARG X N 10
ATOM 5241 C CA . ARG A 1 14 ? -2.513 -11.684 -3.432 1.00 51.02 325 ARG X CA 10
ATOM 5242 C C . ARG A 1 14 ? -1.378 -12.625 -3.886 1.00 40.43 325 ARG X C 10
ATOM 5243 O O . ARG A 1 14 ? -1.028 -12.669 -5.072 1.00 11.44 325 ARG X O 10
ATOM 5264 N N . GLY A 1 15 ? -0.793 -13.347 -2.914 1.00 23.35 326 GLY X N 10
ATOM 5265 C CA . GLY A 1 15 ? 0.370 -14.204 -3.147 1.00 31.14 326 GLY X CA 10
ATOM 5266 C C . GLY A 1 15 ? 1.650 -13.620 -2.543 1.00 25.12 326 GLY X C 10
ATOM 5267 O O . GLY A 1 15 ? 2.751 -14.074 -2.876 1.00 22.34 326 GLY X O 10
ATOM 5271 N N . GLY A 1 16 ? 1.504 -12.609 -1.653 1.00 24.21 327 GLY X N 10
ATOM 5272 C CA . GLY A 1 16 ? 2.644 -11.999 -0.944 1.00 41.21 327 GLY X CA 10
ATOM 5273 C C . GLY A 1 16 ? 2.806 -12.542 0.472 1.00 0.32 327 GLY X C 10
ATOM 5274 O O . GLY A 1 16 ? 2.049 -13.425 0.889 1.00 73.31 327 GLY X O 10
ATOM 5278 N N . THR A 1 17 ? 3.803 -12.017 1.210 1.00 74.45 328 THR X N 10
ATOM 5279 C CA . THR A 1 17 ? 4.020 -12.345 2.636 1.00 52.02 328 THR X CA 10
ATOM 5280 C C . THR A 1 17 ? 2.916 -11.715 3.505 1.00 34.32 328 THR X C 10
ATOM 5281 O O . THR A 1 17 ? 2.420 -12.323 4.459 1.00 44.13 328 THR X O 10
ATOM 5292 N N . GLY A 1 18 ? 2.557 -10.478 3.136 1.00 42.43 329 GLY X N 10
ATOM 5293 C CA . GLY A 1 18 ? 1.572 -9.666 3.852 1.00 12.44 329 GLY X CA 10
ATOM 5294 C C . GLY A 1 18 ? 2.223 -8.658 4.786 1.00 3.30 329 GLY X C 10
ATOM 5295 O O . GLY A 1 18 ? 1.539 -7.806 5.349 1.00 41.43 329 GLY X O 10
ATOM 5299 N N . PHE A 1 19 ? 3.549 -8.758 4.957 1.00 64.43 330 PHE X N 10
ATOM 5300 C CA . PHE A 1 19 ? 4.329 -7.836 5.797 1.00 60.34 330 PHE X CA 10
ATOM 5301 C C . PHE A 1 19 ? 5.302 -7.024 4.931 1.00 52.13 330 PHE X C 10
ATOM 5302 O O . PHE A 1 19 ? 6.157 -7.605 4.258 1.00 51.01 330 PHE X O 10
ATOM 5319 N N . CYS A 1 20 ? 5.153 -5.686 4.944 1.00 15.04 331 CYS X N 10
ATOM 5320 C CA . CYS A 1 20 ? 6.159 -4.762 4.397 1.00 3.22 331 CYS X CA 10
ATOM 5321 C C . CYS A 1 20 ? 7.334 -4.626 5.404 1.00 1.03 331 CYS X C 10
ATOM 5322 O O . CYS A 1 20 ? 7.094 -4.287 6.566 1.00 52.24 331 CYS X O 10
ATOM 5329 N N . PRO A 1 21 ? 8.614 -4.905 4.985 1.00 60.21 332 PRO X N 10
ATOM 5330 C CA . PRO A 1 21 ? 9.800 -4.761 5.877 1.00 40.42 332 PRO X CA 10
ATOM 5331 C C . PRO A 1 21 ? 10.022 -3.310 6.361 1.00 65.51 332 PRO X C 10
ATOM 5332 O O . PRO A 1 21 ? 10.637 -3.073 7.410 1.00 3.44 332 PRO X O 10
ATOM 5343 N N . TYR A 1 22 ? 9.497 -2.356 5.579 1.00 23.43 333 TYR X N 10
ATOM 5344 C CA . TYR A 1 22 ? 9.512 -0.918 5.904 1.00 4.35 333 TYR X CA 10
ATOM 5345 C C . TYR A 1 22 ? 8.597 -0.609 7.114 1.00 12.03 333 TYR X C 10
ATOM 5346 O O . TYR A 1 22 ? 8.757 0.426 7.777 1.00 20.54 333 TYR X O 10
ATOM 5364 N N . GLY A 1 23 ? 7.641 -1.519 7.385 1.00 74.52 334 GLY X N 10
ATOM 5365 C CA . GLY A 1 23 ? 6.726 -1.394 8.518 1.00 55.33 334 GLY X CA 10
ATOM 5366 C C . GLY A 1 23 ? 5.676 -0.313 8.301 1.00 53.34 334 GLY X C 10
ATOM 5367 O O . GLY A 1 23 ? 4.996 -0.306 7.266 1.00 22.43 334 GLY X O 10
ATOM 5371 N N . LEU A 1 24 ? 5.563 0.607 9.277 1.00 12.54 335 LEU X N 10
ATOM 5372 C CA . LEU A 1 24 ? 4.652 1.769 9.196 1.00 4.42 335 LEU X CA 10
ATOM 5373 C C . LEU A 1 24 ? 5.195 2.811 8.196 1.00 43.42 335 LEU X C 10
ATOM 5374 O O . LEU A 1 24 ? 4.432 3.563 7.580 1.00 35.31 335 LEU X O 10
ATOM 5390 N N . ARG A 1 25 ? 6.537 2.813 8.017 1.00 4.41 336 ARG X N 10
ATOM 5391 C CA . ARG A 1 25 ? 7.251 3.767 7.133 1.00 64.22 336 ARG X CA 10
ATOM 5392 C C . ARG A 1 25 ? 7.131 3.386 5.640 1.00 0.30 336 ARG X C 10
ATOM 5393 O O . ARG A 1 25 ? 7.749 4.036 4.789 1.00 52.02 336 ARG X O 10
ATOM 5414 N N . CYS A 1 26 ? 6.353 2.334 5.327 1.00 42.44 337 CYS X N 10
ATOM 5415 C CA . CYS A 1 26 ? 6.076 1.947 3.940 1.00 2.33 337 CYS X CA 10
ATOM 5416 C C . CYS A 1 26 ? 5.268 3.041 3.217 1.00 43.43 337 CYS X C 10
ATOM 5417 O O . CYS A 1 26 ? 4.133 3.343 3.597 1.00 20.10 337 CYS X O 10
ATOM 5424 N N . GLU A 1 27 ? 5.883 3.627 2.181 1.00 34.14 338 GLU X N 10
ATOM 5425 C CA . GLU A 1 27 ? 5.243 4.648 1.324 1.00 23.31 338 GLU X CA 10
ATOM 5426 C C . GLU A 1 27 ? 4.248 4.004 0.346 1.00 62.13 338 GLU X C 10
ATOM 5427 O O . GLU A 1 27 ? 3.218 4.601 0.004 1.00 13.31 338 GLU X O 10
ATOM 5439 N N . PHE A 1 28 ? 4.593 2.786 -0.099 1.00 14.42 339 PHE X N 10
ATOM 5440 C CA . PHE A 1 28 ? 3.812 2.023 -1.067 1.00 1.05 339 PHE X CA 10
ATOM 5441 C C . PHE A 1 28 ? 2.400 1.761 -0.499 1.00 62.15 339 PHE X C 10
ATOM 5442 O O . PHE A 1 28 ? 2.247 1.012 0.481 1.00 54.23 339 PHE X O 10
ATOM 5459 N N . VAL A 1 29 ? 1.393 2.437 -1.094 1.00 51.32 340 VAL X N 10
ATOM 5460 C CA . VAL A 1 29 ? 0.003 2.395 -0.619 1.00 45.13 340 VAL X CA 10
ATOM 5461 C C . VAL A 1 29 ? -0.571 0.981 -0.761 1.00 44.32 340 VAL X C 10
ATOM 5462 O O . VAL A 1 29 ? -0.642 0.432 -1.862 1.00 2.03 340 VAL X O 10
ATOM 5475 N N . HIS A 1 30 ? -0.947 0.411 0.386 1.00 2.12 341 HIS X N 10
ATOM 5476 C CA . HIS A 1 30 ? -1.517 -0.934 0.484 1.00 2.31 341 HIS X CA 10
ATOM 5477 C C . HIS A 1 30 ? -2.922 -0.960 -0.167 1.00 43.14 341 HIS X C 10
ATOM 5478 O O . HIS A 1 30 ? -3.617 0.059 -0.137 1.00 63.54 341 HIS X O 10
ATOM 5492 N N . PRO A 1 31 ? -3.362 -2.108 -0.778 1.00 14.14 342 PRO X N 10
ATOM 5493 C CA . PRO A 1 31 ? -4.697 -2.203 -1.440 1.00 0.44 342 PRO X CA 10
ATOM 5494 C C . PRO A 1 31 ? -5.866 -1.930 -0.463 1.00 3.13 342 PRO X C 10
ATOM 5495 O O . PRO A 1 31 ? -6.936 -1.451 -0.865 1.00 53.25 342 PRO X O 10
ATOM 5506 N N . THR A 1 32 ? -5.621 -2.227 0.821 1.00 54.13 343 THR X N 10
ATOM 5507 C CA . THR A 1 32 ? -6.588 -2.017 1.915 1.00 63.11 343 THR X CA 10
ATOM 5508 C C . THR A 1 32 ? -6.490 -0.577 2.490 1.00 55.21 343 THR X C 10
ATOM 5509 O O . THR A 1 32 ? -7.410 -0.117 3.180 1.00 51.21 343 THR X O 10
ATOM 5520 N N . ASP A 1 33 ? -5.375 0.116 2.198 1.00 51.33 344 ASP X N 10
ATOM 5521 C CA . ASP A 1 33 ? -5.091 1.471 2.722 1.00 52.31 344 ASP X CA 10
ATOM 5522 C C . ASP A 1 33 ? -5.688 2.564 1.820 1.00 4.34 344 ASP X C 10
ATOM 5523 O O . ASP A 1 33 ? -5.805 2.399 0.602 1.00 31.43 344 ASP X O 10
ATOM 5532 N N . LYS A 1 34 ? -6.055 3.690 2.452 1.00 23.42 345 LYS X N 10
ATOM 5533 C CA . LYS A 1 34 ? -6.667 4.844 1.775 1.00 43.43 345 LYS X CA 10
ATOM 5534 C C . LYS A 1 34 ? -6.266 6.167 2.462 1.00 71.32 345 LYS X C 10
ATOM 5535 O O . LYS A 1 34 ? -6.671 7.244 2.018 1.00 64.25 345 LYS X O 10
ATOM 5554 N N . GLU A 1 35 ? -5.458 6.079 3.538 1.00 15.31 346 GLU X N 10
ATOM 5555 C CA . GLU A 1 35 ? -5.107 7.245 4.381 1.00 13.10 346 GLU X CA 10
ATOM 5556 C C . GLU A 1 35 ? -3.561 7.356 4.529 1.00 72.15 346 GLU X C 10
ATOM 5557 O O . GLU A 1 35 ? -2.898 7.596 3.496 1.00 32.31 346 GLU X O 10
ATOM 5571 N N . ASN A 1 1 ? 1.903 8.576 -14.200 1.00 1.00 312 ASN X N 11
ATOM 5572 C CA . ASN A 1 1 ? 0.930 7.674 -13.538 1.00 64.21 312 ASN X CA 11
ATOM 5573 C C . ASN A 1 1 ? -0.178 8.497 -12.869 1.00 74.42 312 ASN X C 11
ATOM 5574 O O . ASN A 1 1 ? 0.115 9.388 -12.066 1.00 42.43 312 ASN X O 11
ATOM 5587 N N . ASN A 1 2 ? -1.445 8.206 -13.219 1.00 33.23 313 ASN X N 11
ATOM 5588 C CA . ASN A 1 2 ? -2.626 8.838 -12.591 1.00 12.10 313 ASN X CA 11
ATOM 5589 C C . ASN A 1 2 ? -2.766 8.352 -11.130 1.00 40.55 313 ASN X C 11
ATOM 5590 O O . ASN A 1 2 ? -3.052 9.136 -10.217 1.00 4.22 313 ASN X O 11
ATOM 5601 N N . LYS A 1 3 ? -2.507 7.049 -10.928 1.00 20.43 314 LYS X N 11
ATOM 5602 C CA . LYS A 1 3 ? -2.506 6.398 -9.597 1.00 31.13 314 LYS X CA 11
ATOM 5603 C C . LYS A 1 3 ? -1.096 6.460 -8.952 1.00 41.12 314 LYS X C 11
ATOM 5604 O O . LYS A 1 3 ? -0.711 5.547 -8.212 1.00 43.13 314 LYS X O 11
ATOM 5623 N N . TYR A 1 4 ? -0.371 7.579 -9.195 1.00 31.10 315 TYR X N 11
ATOM 5624 C CA . TYR A 1 4 ? 1.053 7.764 -8.814 1.00 5.35 315 TYR X CA 11
ATOM 5625 C C . TYR A 1 4 ? 1.332 7.424 -7.335 1.00 62.23 315 TYR X C 11
ATOM 5626 O O . TYR A 1 4 ? 2.289 6.706 -7.023 1.00 13.32 315 TYR X O 11
ATOM 5644 N N . LYS A 1 5 ? 0.468 7.932 -6.444 1.00 35.34 316 LYS X N 11
ATOM 5645 C CA . LYS A 1 5 ? 0.594 7.721 -4.993 1.00 24.30 316 LYS X CA 11
ATOM 5646 C C . LYS A 1 5 ? 0.279 6.253 -4.625 1.00 43.02 316 LYS X C 11
ATOM 5647 O O . LYS A 1 5 ? 1.061 5.611 -3.927 1.00 42.31 316 LYS X O 11
ATOM 5666 N N . THR A 1 6 ? -0.838 5.720 -5.158 1.00 5.34 317 THR X N 11
ATOM 5667 C CA . THR A 1 6 ? -1.352 4.382 -4.804 1.00 22.44 317 THR X CA 11
ATOM 5668 C C . THR A 1 6 ? -0.578 3.272 -5.545 1.00 51.32 317 THR X C 11
ATOM 5669 O O . THR A 1 6 ? -0.943 2.883 -6.662 1.00 34.34 317 THR X O 11
ATOM 5680 N N . LYS A 1 7 ? 0.530 2.820 -4.933 1.00 52.32 318 LYS X N 11
ATOM 5681 C CA . LYS A 1 7 ? 1.342 1.702 -5.442 1.00 14.22 318 LYS X CA 11
ATOM 5682 C C . LYS A 1 7 ? 1.062 0.449 -4.605 1.00 61.43 318 LYS X C 11
ATOM 5683 O O . LYS A 1 7 ? 1.422 0.419 -3.431 1.00 74.12 318 LYS X O 11
ATOM 5702 N N . LEU A 1 8 ? 0.420 -0.568 -5.203 1.00 52.45 319 LEU X N 11
ATOM 5703 C CA . LEU A 1 8 ? 0.212 -1.875 -4.550 1.00 44.11 319 LEU X CA 11
ATOM 5704 C C . LEU A 1 8 ? 1.572 -2.507 -4.178 1.00 64.21 319 LEU X C 11
ATOM 5705 O O . LEU A 1 8 ? 2.450 -2.654 -5.039 1.00 54.01 319 LEU X O 11
ATOM 5721 N N . CYS A 1 9 ? 1.723 -2.850 -2.888 1.00 74.44 320 CYS X N 11
ATOM 5722 C CA . CYS A 1 9 ? 2.951 -3.435 -2.352 1.00 41.43 320 CYS X CA 11
ATOM 5723 C C . CYS A 1 9 ? 3.228 -4.825 -2.950 1.00 0.10 320 CYS X C 11
ATOM 5724 O O . CYS A 1 9 ? 2.361 -5.710 -2.920 1.00 21.21 320 CYS X O 11
ATOM 5731 N N . LYS A 1 10 ? 4.446 -4.985 -3.485 1.00 61.45 321 LYS X N 11
ATOM 5732 C CA . LYS A 1 10 ? 4.993 -6.286 -3.926 1.00 24.43 321 LYS X CA 11
ATOM 5733 C C . LYS A 1 10 ? 5.185 -7.233 -2.720 1.00 24.32 321 LYS X C 11
ATOM 5734 O O . LYS A 1 10 ? 5.289 -8.454 -2.875 1.00 2.01 321 LYS X O 11
ATOM 5753 N N . ASN A 1 11 ? 5.232 -6.624 -1.525 1.00 11.13 322 ASN X N 11
ATOM 5754 C CA . ASN A 1 11 ? 5.307 -7.323 -0.236 1.00 33.21 322 ASN X CA 11
ATOM 5755 C C . ASN A 1 11 ? 3.971 -8.043 0.035 1.00 23.53 322 ASN X C 11
ATOM 5756 O O . ASN A 1 11 ? 3.945 -9.221 0.384 1.00 54.12 322 ASN X O 11
ATOM 5767 N N . PHE A 1 12 ? 2.864 -7.306 -0.219 1.00 43.23 323 PHE X N 11
ATOM 5768 C CA . PHE A 1 12 ? 1.476 -7.784 -0.008 1.00 13.13 323 PHE X CA 11
ATOM 5769 C C . PHE A 1 12 ? 0.995 -8.646 -1.194 1.00 11.23 323 PHE X C 11
ATOM 5770 O O . PHE A 1 12 ? -0.044 -9.310 -1.105 1.00 64.41 323 PHE X O 11
ATOM 5787 N N . ALA A 1 13 ? 1.746 -8.604 -2.306 1.00 61.52 324 ALA X N 11
ATOM 5788 C CA . ALA A 1 13 ? 1.493 -9.452 -3.476 1.00 52.34 324 ALA X CA 11
ATOM 5789 C C . ALA A 1 13 ? 1.881 -10.910 -3.142 1.00 3.52 324 ALA X C 11
ATOM 5790 O O . ALA A 1 13 ? 3.038 -11.180 -2.794 1.00 41.33 324 ALA X O 11
ATOM 5797 N N . ARG A 1 14 ? 0.896 -11.831 -3.236 1.00 62.31 325 ARG X N 11
ATOM 5798 C CA . ARG A 1 14 ? 1.041 -13.232 -2.775 1.00 51.02 325 ARG X CA 11
ATOM 5799 C C . ARG A 1 14 ? 2.094 -14.009 -3.580 1.00 40.43 325 ARG X C 11
ATOM 5800 O O . ARG A 1 14 ? 2.257 -13.810 -4.790 1.00 11.44 325 ARG X O 11
ATOM 5821 N N . GLY A 1 15 ? 2.770 -14.926 -2.871 1.00 23.35 326 GLY X N 11
ATOM 5822 C CA . GLY A 1 15 ? 4.002 -15.562 -3.333 1.00 31.14 326 GLY X CA 11
ATOM 5823 C C . GLY A 1 15 ? 5.218 -15.045 -2.570 1.00 25.12 326 GLY X C 11
ATOM 5824 O O . GLY A 1 15 ? 6.357 -15.419 -2.876 1.00 22.34 326 GLY X O 11
ATOM 5828 N N . GLY A 1 16 ? 4.962 -14.179 -1.562 1.00 24.21 327 GLY X N 11
ATOM 5829 C CA . GLY A 1 16 ? 6.004 -13.587 -0.724 1.00 41.21 327 GLY X CA 11
ATOM 5830 C C . GLY A 1 16 ? 5.643 -13.632 0.756 1.00 0.32 327 GLY X C 11
ATOM 5831 O O . GLY A 1 16 ? 4.960 -14.564 1.203 1.00 73.31 327 GLY X O 11
ATOM 5835 N N . THR A 1 17 ? 6.093 -12.622 1.514 1.00 74.45 328 THR X N 11
ATOM 5836 C CA . THR A 1 17 ? 5.886 -12.545 2.974 1.00 52.02 328 THR X CA 11
ATOM 5837 C C . THR A 1 17 ? 4.441 -12.125 3.329 1.00 34.32 328 THR X C 11
ATOM 5838 O O . THR A 1 17 ? 3.866 -12.595 4.316 1.00 44.13 328 THR X O 11
ATOM 5849 N N . GLY A 1 18 ? 3.885 -11.213 2.514 1.00 42.43 329 GLY X N 11
ATOM 5850 C CA . GLY A 1 18 ? 2.603 -10.559 2.806 1.00 12.44 329 GLY X CA 11
ATOM 5851 C C . GLY A 1 18 ? 2.778 -9.340 3.714 1.00 3.30 329 GLY X C 11
ATOM 5852 O O . GLY A 1 18 ? 1.837 -8.579 3.934 1.00 41.43 329 GLY X O 11
ATOM 5856 N N . PHE A 1 19 ? 4.009 -9.144 4.223 1.00 64.43 330 PHE X N 11
ATOM 5857 C CA . PHE A 1 19 ? 4.352 -8.074 5.169 1.00 60.34 330 PHE X CA 11
ATOM 5858 C C . PHE A 1 19 ? 5.339 -7.086 4.525 1.00 52.13 330 PHE X C 11
ATOM 5859 O O . PHE A 1 19 ? 6.329 -7.508 3.912 1.00 51.01 330 PHE X O 11
ATOM 5876 N N . CYS A 1 20 ? 5.065 -5.777 4.663 1.00 15.04 331 CYS X N 11
ATOM 5877 C CA . CYS A 1 20 ? 6.022 -4.721 4.305 1.00 3.22 331 CYS X CA 11
ATOM 5878 C C . CYS A 1 20 ? 6.998 -4.521 5.476 1.00 1.03 331 CYS X C 11
ATOM 5879 O O . CYS A 1 20 ? 6.537 -4.273 6.593 1.00 52.24 331 CYS X O 11
ATOM 5886 N N . PRO A 1 21 ? 8.351 -4.616 5.245 1.00 60.21 332 PRO X N 11
ATOM 5887 C CA . PRO A 1 21 ? 9.363 -4.474 6.331 1.00 40.42 332 PRO X CA 11
ATOM 5888 C C . PRO A 1 21 ? 9.356 -3.056 6.962 1.00 65.51 332 PRO X C 11
ATOM 5889 O O . PRO A 1 21 ? 9.806 -2.865 8.092 1.00 3.44 332 PRO X O 11
ATOM 5900 N N . TYR A 1 22 ? 8.844 -2.079 6.197 1.00 23.43 333 TYR X N 11
ATOM 5901 C CA . TYR A 1 22 ? 8.668 -0.683 6.651 1.00 4.35 333 TYR X CA 11
ATOM 5902 C C . TYR A 1 22 ? 7.451 -0.559 7.598 1.00 12.03 333 TYR X C 11
ATOM 5903 O O . TYR A 1 22 ? 7.393 0.343 8.443 1.00 20.54 333 TYR X O 11
ATOM 5921 N N . GLY A 1 23 ? 6.474 -1.461 7.410 1.00 74.52 334 GLY X N 11
ATOM 5922 C CA . GLY A 1 23 ? 5.238 -1.477 8.189 1.00 55.33 334 GLY X CA 11
ATOM 5923 C C . GLY A 1 23 ? 4.313 -0.324 7.823 1.00 53.34 334 GLY X C 11
ATOM 5924 O O . GLY A 1 23 ? 3.888 -0.215 6.669 1.00 22.43 334 GLY X O 11
ATOM 5928 N N . LEU A 1 24 ? 4.036 0.552 8.803 1.00 12.54 335 LEU X N 11
ATOM 5929 C CA . LEU A 1 24 ? 3.226 1.771 8.609 1.00 4.42 335 LEU X CA 11
ATOM 5930 C C . LEU A 1 24 ? 4.024 2.828 7.807 1.00 43.42 335 LEU X C 11
ATOM 5931 O O . LEU A 1 24 ? 3.454 3.695 7.145 1.00 35.31 335 LEU X O 11
ATOM 5947 N N . ARG A 1 25 ? 5.361 2.704 7.835 1.00 4.41 336 ARG X N 11
ATOM 5948 C CA . ARG A 1 25 ? 6.291 3.646 7.171 1.00 64.22 336 ARG X CA 11
ATOM 5949 C C . ARG A 1 25 ? 6.558 3.219 5.708 1.00 0.30 336 ARG X C 11
ATOM 5950 O O . ARG A 1 25 ? 7.548 3.646 5.097 1.00 52.02 336 ARG X O 11
ATOM 5971 N N . CYS A 1 26 ? 5.649 2.383 5.158 1.00 42.44 337 CYS X N 11
ATOM 5972 C CA . CYS A 1 26 ? 5.792 1.775 3.827 1.00 2.33 337 CYS X CA 11
ATOM 5973 C C . CYS A 1 26 ? 5.755 2.827 2.716 1.00 43.43 337 CYS X C 11
ATOM 5974 O O . CYS A 1 26 ? 4.925 3.745 2.746 1.00 20.10 337 CYS X O 11
ATOM 5981 N N . GLU A 1 27 ? 6.687 2.696 1.762 1.00 34.14 338 GLU X N 11
ATOM 5982 C CA . GLU A 1 27 ? 6.750 3.552 0.570 1.00 23.31 338 GLU X CA 11
ATOM 5983 C C . GLU A 1 27 ? 5.516 3.303 -0.313 1.00 62.13 338 GLU X C 11
ATOM 5984 O O . GLU A 1 27 ? 4.873 4.240 -0.789 1.00 13.31 338 GLU X O 11
ATOM 5996 N N . PHE A 1 28 ? 5.188 2.014 -0.485 1.00 14.42 339 PHE X N 11
ATOM 5997 C CA . PHE A 1 28 ? 4.070 1.560 -1.325 1.00 1.05 339 PHE X CA 11
ATOM 5998 C C . PHE A 1 28 ? 2.760 1.578 -0.515 1.00 62.15 339 PHE X C 11
ATOM 5999 O O . PHE A 1 28 ? 2.744 1.190 0.664 1.00 54.23 339 PHE X O 11
ATOM 6016 N N . VAL A 1 29 ? 1.670 2.014 -1.159 1.00 51.32 340 VAL X N 11
ATOM 6017 C CA . VAL A 1 29 ? 0.344 2.119 -0.531 1.00 45.13 340 VAL X CA 11
ATOM 6018 C C . VAL A 1 29 ? -0.348 0.747 -0.456 1.00 44.32 340 VAL X C 11
ATOM 6019 O O . VAL A 1 29 ? -0.389 -0.009 -1.433 1.00 2.03 340 VAL X O 11
ATOM 6032 N N . HIS A 1 30 ? -0.887 0.440 0.730 1.00 2.12 341 HIS X N 11
ATOM 6033 C CA . HIS A 1 30 ? -1.631 -0.801 0.986 1.00 2.31 341 HIS X CA 11
ATOM 6034 C C . HIS A 1 30 ? -3.076 -0.630 0.488 1.00 43.14 341 HIS X C 11
ATOM 6035 O O . HIS A 1 30 ? -3.679 0.413 0.752 1.00 63.54 341 HIS X O 11
ATOM 6049 N N . PRO A 1 31 ? -3.659 -1.639 -0.244 1.00 14.14 342 PRO X N 11
ATOM 6050 C CA . PRO A 1 31 ? -5.063 -1.566 -0.738 1.00 0.44 342 PRO X CA 11
ATOM 6051 C C . PRO A 1 31 ? -6.092 -1.538 0.426 1.00 3.13 342 PRO X C 11
ATOM 6052 O O . PRO A 1 31 ? -7.258 -1.165 0.238 1.00 53.25 342 PRO X O 11
ATOM 6063 N N . THR A 1 32 ? -5.637 -1.951 1.620 1.00 54.13 343 THR X N 11
ATOM 6064 C CA . THR A 1 32 ? -6.378 -1.834 2.881 1.00 63.11 343 THR X CA 11
ATOM 6065 C C . THR A 1 32 ? -5.444 -1.160 3.910 1.00 55.21 343 THR X C 11
ATOM 6066 O O . THR A 1 32 ? -5.031 -1.768 4.905 1.00 51.21 343 THR X O 11
ATOM 6077 N N . ASP A 1 33 ? -5.058 0.099 3.598 1.00 51.33 344 ASP X N 11
ATOM 6078 C CA . ASP A 1 33 ? -4.152 0.912 4.440 1.00 52.31 344 ASP X CA 11
ATOM 6079 C C . ASP A 1 33 ? -4.833 1.275 5.772 1.00 4.34 344 ASP X C 11
ATOM 6080 O O . ASP A 1 33 ? -5.556 2.275 5.874 1.00 31.43 344 ASP X O 11
ATOM 6089 N N . LYS A 1 34 ? -4.632 0.409 6.774 1.00 23.42 345 LYS X N 11
ATOM 6090 C CA . LYS A 1 34 ? -5.236 0.539 8.108 1.00 43.43 345 LYS X CA 11
ATOM 6091 C C . LYS A 1 34 ? -4.190 0.217 9.178 1.00 71.32 345 LYS X C 11
ATOM 6092 O O . LYS A 1 34 ? -3.278 -0.589 8.944 1.00 64.25 345 LYS X O 11
ATOM 6111 N N . GLU A 1 35 ? -4.341 0.847 10.351 1.00 15.31 346 GLU X N 11
ATOM 6112 C CA . GLU A 1 35 ? -3.454 0.640 11.496 1.00 13.10 346 GLU X CA 11
ATOM 6113 C C . GLU A 1 35 ? -4.173 1.123 12.777 1.00 72.15 346 GLU X C 11
ATOM 6114 O O . GLU A 1 35 ? -4.239 2.344 13.009 1.00 32.31 346 GLU X O 11
ATOM 6128 N N . ASN A 1 1 ? -10.496 6.708 -10.826 1.00 1.00 312 ASN X N 12
ATOM 6129 C CA . ASN A 1 1 ? -9.973 5.990 -9.646 1.00 64.21 312 ASN X CA 12
ATOM 6130 C C . ASN A 1 1 ? -8.674 6.665 -9.175 1.00 74.42 312 ASN X C 12
ATOM 6131 O O . ASN A 1 1 ? -7.692 6.691 -9.919 1.00 42.43 312 ASN X O 12
ATOM 6144 N N . ASN A 1 2 ? -8.683 7.227 -7.945 1.00 33.23 313 ASN X N 12
ATOM 6145 C CA . ASN A 1 2 ? -7.503 7.902 -7.358 1.00 12.10 313 ASN X CA 12
ATOM 6146 C C . ASN A 1 2 ? -6.576 6.852 -6.704 1.00 40.55 313 ASN X C 12
ATOM 6147 O O . ASN A 1 2 ? -6.509 6.718 -5.477 1.00 4.22 313 ASN X O 12
ATOM 6158 N N . LYS A 1 3 ? -5.908 6.062 -7.560 1.00 20.43 314 LYS X N 12
ATOM 6159 C CA . LYS A 1 3 ? -4.988 4.983 -7.133 1.00 31.13 314 LYS X CA 12
ATOM 6160 C C . LYS A 1 3 ? -3.573 5.264 -7.654 1.00 41.12 314 LYS X C 12
ATOM 6161 O O . LYS A 1 3 ? -2.754 4.345 -7.786 1.00 43.13 314 LYS X O 12
ATOM 6180 N N . TYR A 1 4 ? -3.281 6.561 -7.890 1.00 31.10 315 TYR X N 12
ATOM 6181 C CA . TYR A 1 4 ? -2.002 7.013 -8.463 1.00 5.35 315 TYR X CA 12
ATOM 6182 C C . TYR A 1 4 ? -0.879 6.841 -7.428 1.00 62.23 315 TYR X C 12
ATOM 6183 O O . TYR A 1 4 ? 0.195 6.319 -7.743 1.00 13.32 315 TYR X O 12
ATOM 6201 N N . LYS A 1 5 ? -1.159 7.279 -6.183 1.00 35.34 316 LYS X N 12
ATOM 6202 C CA . LYS A 1 5 ? -0.226 7.147 -5.050 1.00 24.30 316 LYS X CA 12
ATOM 6203 C C . LYS A 1 5 ? -0.239 5.707 -4.520 1.00 43.02 316 LYS X C 12
ATOM 6204 O O . LYS A 1 5 ? 0.735 5.258 -3.907 1.00 42.31 316 LYS X O 12
ATOM 6223 N N . THR A 1 6 ? -1.346 4.980 -4.769 1.00 5.34 317 THR X N 12
ATOM 6224 C CA . THR A 1 6 ? -1.483 3.589 -4.350 1.00 22.44 317 THR X CA 12
ATOM 6225 C C . THR A 1 6 ? -0.673 2.675 -5.285 1.00 51.32 317 THR X C 12
ATOM 6226 O O . THR A 1 6 ? -1.187 2.147 -6.275 1.00 34.34 317 THR X O 12
ATOM 6237 N N . LYS A 1 7 ? 0.640 2.594 -5.014 1.00 52.32 318 LYS X N 12
ATOM 6238 C CA . LYS A 1 7 ? 1.500 1.558 -5.578 1.00 14.22 318 LYS X CA 12
ATOM 6239 C C . LYS A 1 7 ? 1.332 0.337 -4.682 1.00 61.43 318 LYS X C 12
ATOM 6240 O O . LYS A 1 7 ? 1.810 0.345 -3.538 1.00 74.12 318 LYS X O 12
ATOM 6259 N N . LEU A 1 8 ? 0.579 -0.662 -5.172 1.00 52.45 319 LEU X N 12
ATOM 6260 C CA . LEU A 1 8 ? 0.340 -1.910 -4.442 1.00 44.11 319 LEU X CA 12
ATOM 6261 C C . LEU A 1 8 ? 1.677 -2.602 -4.165 1.00 64.21 319 LEU X C 12
ATOM 6262 O O . LEU A 1 8 ? 2.466 -2.844 -5.092 1.00 54.01 319 LEU X O 12
ATOM 6278 N N . CYS A 1 9 ? 1.918 -2.869 -2.883 1.00 74.44 320 CYS X N 12
ATOM 6279 C CA . CYS A 1 9 ? 3.092 -3.596 -2.426 1.00 41.43 320 CYS X CA 12
ATOM 6280 C C . CYS A 1 9 ? 3.058 -5.037 -2.963 1.00 0.10 320 CYS X C 12
ATOM 6281 O O . CYS A 1 9 ? 2.026 -5.708 -2.862 1.00 21.21 320 CYS X O 12
ATOM 6288 N N . LYS A 1 10 ? 4.183 -5.486 -3.545 1.00 61.45 321 LYS X N 12
ATOM 6289 C CA . LYS A 1 10 ? 4.348 -6.861 -4.063 1.00 24.43 321 LYS X CA 12
ATOM 6290 C C . LYS A 1 10 ? 4.225 -7.898 -2.919 1.00 24.32 321 LYS X C 12
ATOM 6291 O O . LYS A 1 10 ? 3.890 -9.064 -3.150 1.00 2.01 321 LYS X O 12
ATOM 6310 N N . ASN A 1 11 ? 4.507 -7.434 -1.690 1.00 11.13 322 ASN X N 12
ATOM 6311 C CA . ASN A 1 11 ? 4.322 -8.206 -0.448 1.00 33.21 322 ASN X CA 12
ATOM 6312 C C . ASN A 1 11 ? 2.820 -8.417 -0.176 1.00 23.53 322 ASN X C 12
ATOM 6313 O O . ASN A 1 11 ? 2.381 -9.529 0.115 1.00 54.12 322 ASN X O 12
ATOM 6324 N N . PHE A 1 12 ? 2.033 -7.334 -0.352 1.00 43.23 323 PHE X N 12
ATOM 6325 C CA . PHE A 1 12 ? 0.566 -7.329 -0.131 1.00 13.13 323 PHE X CA 12
ATOM 6326 C C . PHE A 1 12 ? -0.208 -7.906 -1.340 1.00 11.23 323 PHE X C 12
ATOM 6327 O O . PHE A 1 12 ? -1.436 -8.063 -1.272 1.00 64.41 323 PHE X O 12
ATOM 6344 N N . ALA A 1 13 ? 0.510 -8.205 -2.443 1.00 61.52 324 ALA X N 12
ATOM 6345 C CA . ALA A 1 13 ? -0.056 -8.963 -3.571 1.00 52.34 324 ALA X CA 12
ATOM 6346 C C . ALA A 1 13 ? -0.323 -10.413 -3.106 1.00 3.52 324 ALA X C 12
ATOM 6347 O O . ALA A 1 13 ? 0.564 -11.047 -2.514 1.00 41.33 324 ALA X O 12
ATOM 6354 N N . ARG A 1 14 ? -1.556 -10.903 -3.363 1.00 62.31 325 ARG X N 12
ATOM 6355 C CA . ARG A 1 14 ? -2.086 -12.147 -2.757 1.00 51.02 325 ARG X CA 12
ATOM 6356 C C . ARG A 1 14 ? -1.179 -13.366 -3.054 1.00 40.43 325 ARG X C 12
ATOM 6357 O O . ARG A 1 14 ? -0.834 -13.631 -4.216 1.00 11.44 325 ARG X O 12
ATOM 6378 N N . GLY A 1 15 ? -0.795 -14.086 -1.983 1.00 23.35 326 GLY X N 12
ATOM 6379 C CA . GLY A 1 15 ? 0.139 -15.217 -2.070 1.00 31.14 326 GLY X CA 12
ATOM 6380 C C . GLY A 1 15 ? 1.573 -14.829 -1.706 1.00 25.12 326 GLY X C 12
ATOM 6381 O O . GLY A 1 15 ? 2.478 -15.671 -1.767 1.00 22.34 326 GLY X O 12
ATOM 6385 N N . GLY A 1 16 ? 1.778 -13.541 -1.333 1.00 24.21 327 GLY X N 12
ATOM 6386 C CA . GLY A 1 16 ? 3.102 -13.027 -0.936 1.00 41.21 327 GLY X CA 12
ATOM 6387 C C . GLY A 1 16 ? 3.374 -13.227 0.545 1.00 0.32 327 GLY X C 12
ATOM 6388 O O . GLY A 1 16 ? 2.954 -14.237 1.125 1.00 73.31 327 GLY X O 12
ATOM 6392 N N . THR A 1 17 ? 4.102 -12.282 1.158 1.00 74.45 328 THR X N 12
ATOM 6393 C CA . THR A 1 17 ? 4.339 -12.271 2.607 1.00 52.02 328 THR X CA 12
ATOM 6394 C C . THR A 1 17 ? 3.155 -11.588 3.322 1.00 34.32 328 THR X C 12
ATOM 6395 O O . THR A 1 17 ? 2.690 -12.036 4.376 1.00 44.13 328 THR X O 12
ATOM 6406 N N . GLY A 1 18 ? 2.690 -10.481 2.719 1.00 42.43 329 GLY X N 12
ATOM 6407 C CA . GLY A 1 18 ? 1.583 -9.680 3.246 1.00 12.44 329 GLY X CA 12
ATOM 6408 C C . GLY A 1 18 ? 2.031 -8.633 4.254 1.00 3.30 329 GLY X C 12
ATOM 6409 O O . GLY A 1 18 ? 1.226 -7.807 4.679 1.00 41.43 329 GLY X O 12
ATOM 6413 N N . PHE A 1 19 ? 3.315 -8.689 4.655 1.00 64.43 330 PHE X N 12
ATOM 6414 C CA . PHE A 1 19 ? 3.948 -7.720 5.556 1.00 60.34 330 PHE X CA 12
ATOM 6415 C C . PHE A 1 19 ? 5.051 -6.983 4.794 1.00 52.13 330 PHE X C 12
ATOM 6416 O O . PHE A 1 19 ? 5.944 -7.635 4.256 1.00 51.01 330 PHE X O 12
ATOM 6433 N N . CYS A 1 20 ? 4.985 -5.647 4.740 1.00 15.04 331 CYS X N 12
ATOM 6434 C CA . CYS A 1 20 ? 6.106 -4.822 4.265 1.00 3.22 331 CYS X CA 12
ATOM 6435 C C . CYS A 1 20 ? 7.140 -4.676 5.401 1.00 1.03 331 CYS X C 12
ATOM 6436 O O . CYS A 1 20 ? 6.744 -4.338 6.525 1.00 52.24 331 CYS X O 12
ATOM 6443 N N . PRO A 1 21 ? 8.471 -4.931 5.136 1.00 60.21 332 PRO X N 12
ATOM 6444 C CA . PRO A 1 21 ? 9.548 -4.796 6.167 1.00 40.42 332 PRO X CA 12
ATOM 6445 C C . PRO A 1 21 ? 9.601 -3.401 6.826 1.00 65.51 332 PRO X C 12
ATOM 6446 O O . PRO A 1 21 ? 10.082 -3.248 7.954 1.00 3.44 332 PRO X O 12
ATOM 6457 N N . TYR A 1 22 ? 9.103 -2.400 6.093 1.00 23.43 333 TYR X N 12
ATOM 6458 C CA . TYR A 1 22 ? 8.998 -1.016 6.567 1.00 4.35 333 TYR X CA 12
ATOM 6459 C C . TYR A 1 22 ? 7.898 -0.908 7.643 1.00 12.03 333 TYR X C 12
ATOM 6460 O O . TYR A 1 22 ? 8.100 -0.293 8.695 1.00 20.54 333 TYR X O 12
ATOM 6478 N N . GLY A 1 23 ? 6.746 -1.547 7.368 1.00 74.52 334 GLY X N 12
ATOM 6479 C CA . GLY A 1 23 ? 5.576 -1.479 8.244 1.00 55.33 334 GLY X CA 12
ATOM 6480 C C . GLY A 1 23 ? 4.653 -0.327 7.873 1.00 53.34 334 GLY X C 12
ATOM 6481 O O . GLY A 1 23 ? 4.175 -0.260 6.730 1.00 22.43 334 GLY X O 12
ATOM 6485 N N . LEU A 1 24 ? 4.414 0.587 8.833 1.00 12.54 335 LEU X N 12
ATOM 6486 C CA . LEU A 1 24 ? 3.541 1.766 8.652 1.00 4.42 335 LEU X CA 12
ATOM 6487 C C . LEU A 1 24 ? 4.240 2.844 7.797 1.00 43.42 335 LEU X C 12
ATOM 6488 O O . LEU A 1 24 ? 3.578 3.616 7.087 1.00 35.31 335 LEU X O 12
ATOM 6504 N N . ARG A 1 25 ? 5.582 2.868 7.851 1.00 4.41 336 ARG X N 12
ATOM 6505 C CA . ARG A 1 25 ? 6.412 3.820 7.077 1.00 64.22 336 ARG X CA 12
ATOM 6506 C C . ARG A 1 25 ? 6.679 3.318 5.631 1.00 0.30 336 ARG X C 12
ATOM 6507 O O . ARG A 1 25 ? 7.574 3.835 4.942 1.00 52.02 336 ARG X O 12
ATOM 6528 N N . CYS A 1 26 ? 5.915 2.307 5.179 1.00 42.44 337 CYS X N 12
ATOM 6529 C CA . CYS A 1 26 ? 5.913 1.894 3.775 1.00 2.33 337 CYS X CA 12
ATOM 6530 C C . CYS A 1 26 ? 5.202 2.969 2.946 1.00 43.43 337 CYS X C 12
ATOM 6531 O O . CYS A 1 26 ? 4.009 3.230 3.161 1.00 20.10 337 CYS X O 12
ATOM 6538 N N . GLU A 1 27 ? 5.949 3.601 2.029 1.00 34.14 338 GLU X N 12
ATOM 6539 C CA . GLU A 1 27 ? 5.409 4.645 1.140 1.00 23.31 338 GLU X CA 12
ATOM 6540 C C . GLU A 1 27 ? 4.401 4.039 0.157 1.00 62.13 338 GLU X C 12
ATOM 6541 O O . GLU A 1 27 ? 3.420 4.691 -0.212 1.00 13.31 338 GLU X O 12
ATOM 6553 N N . PHE A 1 28 ? 4.674 2.779 -0.252 1.00 14.42 339 PHE X N 12
ATOM 6554 C CA . PHE A 1 28 ? 3.817 2.008 -1.152 1.00 1.05 339 PHE X CA 12
ATOM 6555 C C . PHE A 1 28 ? 2.474 1.750 -0.447 1.00 62.15 339 PHE X C 12
ATOM 6556 O O . PHE A 1 28 ? 2.396 0.940 0.492 1.00 54.23 339 PHE X O 12
ATOM 6573 N N . VAL A 1 29 ? 1.448 2.497 -0.882 1.00 51.32 340 VAL X N 12
ATOM 6574 C CA . VAL A 1 29 ? 0.134 2.523 -0.231 1.00 45.13 340 VAL X CA 12
ATOM 6575 C C . VAL A 1 29 ? -0.572 1.165 -0.375 1.00 44.32 340 VAL X C 12
ATOM 6576 O O . VAL A 1 29 ? -0.690 0.616 -1.479 1.00 2.03 340 VAL X O 12
ATOM 6589 N N . HIS A 1 30 ? -1.017 0.645 0.771 1.00 2.12 341 HIS X N 12
ATOM 6590 C CA . HIS A 1 30 ? -1.622 -0.679 0.890 1.00 2.31 341 HIS X CA 12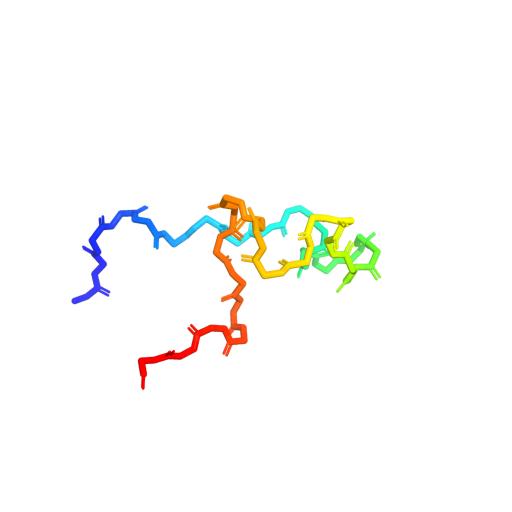
ATOM 6591 C C . HIS A 1 30 ? -3.102 -0.623 0.461 1.00 43.14 341 HIS X C 12
ATOM 6592 O O . HIS A 1 30 ? -3.760 0.414 0.632 1.00 63.54 341 HIS X O 12
ATOM 6606 N N . PRO A 1 31 ? -3.664 -1.748 -0.090 1.00 14.14 342 PRO X N 12
ATOM 6607 C CA . PRO A 1 31 ? -5.042 -1.769 -0.640 1.00 0.44 342 PRO X CA 12
ATOM 6608 C C . PRO A 1 31 ? -6.126 -1.836 0.461 1.00 3.13 342 PRO X C 12
ATOM 6609 O O . PRO A 1 31 ? -7.321 -1.804 0.162 1.00 53.25 342 PRO X O 12
ATOM 6620 N N . THR A 1 32 ? -5.676 -1.911 1.728 1.00 54.13 343 THR X N 12
ATOM 6621 C CA . THR A 1 32 ? -6.534 -1.952 2.921 1.00 63.11 343 THR X CA 12
ATOM 6622 C C . THR A 1 32 ? -6.746 -0.530 3.500 1.00 55.21 343 THR X C 12
ATOM 6623 O O . THR A 1 32 ? -6.908 -0.363 4.716 1.00 51.21 343 THR X O 12
ATOM 6634 N N . ASP A 1 33 ? -6.761 0.474 2.597 1.00 51.33 344 ASP X N 12
ATOM 6635 C CA . ASP A 1 33 ? -7.044 1.887 2.926 1.00 52.31 344 ASP X CA 12
ATOM 6636 C C . ASP A 1 33 ? -8.448 2.026 3.541 1.00 4.34 344 ASP X C 12
ATOM 6637 O O . ASP A 1 33 ? -9.446 1.695 2.903 1.00 31.43 344 ASP X O 12
ATOM 6646 N N . LYS A 1 34 ? -8.494 2.501 4.795 1.00 23.42 345 LYS X N 12
ATOM 6647 C CA . LYS A 1 34 ? -9.744 2.700 5.562 1.00 43.43 345 LYS X CA 12
ATOM 6648 C C . LYS A 1 34 ? -9.705 4.083 6.247 1.00 71.32 345 LYS X C 12
ATOM 6649 O O . LYS A 1 34 ? -8.692 4.788 6.168 1.00 64.25 345 LYS X O 12
ATOM 6668 N N . GLU A 1 35 ? -10.814 4.470 6.900 1.00 15.31 346 GLU X N 12
ATOM 6669 C CA . GLU A 1 35 ? -10.885 5.713 7.702 1.00 13.10 346 GLU X CA 12
ATOM 6670 C C . GLU A 1 35 ? -10.076 5.551 9.019 1.00 72.15 346 GLU X C 12
ATOM 6671 O O . GLU A 1 35 ? -8.938 6.056 9.095 1.00 32.31 346 GLU X O 12
ATOM 6685 N N . ASN A 1 1 ? -10.402 13.321 -6.283 1.00 1.00 312 ASN X N 13
ATOM 6686 C CA . ASN A 1 1 ? -9.353 13.566 -5.274 1.00 64.21 312 ASN X CA 13
ATOM 6687 C C . ASN A 1 1 ? -8.737 12.240 -4.818 1.00 74.42 312 ASN X C 13
ATOM 6688 O O . ASN A 1 1 ? -9.468 11.342 -4.390 1.00 42.43 312 ASN X O 13
ATOM 6701 N N . ASN A 1 2 ? -7.396 12.147 -4.938 1.00 33.23 313 ASN X N 13
ATOM 6702 C CA . ASN A 1 2 ? -6.574 11.030 -4.442 1.00 12.10 313 ASN X CA 13
ATOM 6703 C C . ASN A 1 2 ? -6.914 9.691 -5.140 1.00 40.55 313 ASN X C 13
ATOM 6704 O O . ASN A 1 2 ? -7.918 9.042 -4.832 1.00 4.22 313 ASN X O 13
ATOM 6715 N N . LYS A 1 3 ? -6.090 9.323 -6.129 1.00 20.43 314 LYS X N 13
ATOM 6716 C CA . LYS A 1 3 ? -6.092 7.976 -6.736 1.00 31.13 314 LYS X CA 13
ATOM 6717 C C . LYS A 1 3 ? -4.676 7.383 -6.738 1.00 41.12 314 LYS X C 13
ATOM 6718 O O . LYS A 1 3 ? -4.490 6.214 -7.109 1.00 43.13 314 LYS X O 13
ATOM 6737 N N . TYR A 1 4 ? -3.678 8.193 -6.308 1.00 31.10 315 TYR X N 13
ATOM 6738 C CA . TYR A 1 4 ? -2.252 7.808 -6.373 1.00 5.35 315 TYR X CA 13
ATOM 6739 C C . TYR A 1 4 ? -1.953 6.661 -5.389 1.00 62.23 315 TYR X C 13
ATOM 6740 O O . TYR A 1 4 ? -0.987 5.921 -5.570 1.00 13.32 315 TYR X O 13
ATOM 6758 N N . LYS A 1 5 ? -2.819 6.507 -4.366 1.00 35.34 316 LYS X N 13
ATOM 6759 C CA . LYS A 1 5 ? -2.653 5.513 -3.293 1.00 24.30 316 LYS X CA 13
ATOM 6760 C C . LYS A 1 5 ? -2.958 4.061 -3.746 1.00 43.02 316 LYS X C 13
ATOM 6761 O O . LYS A 1 5 ? -3.193 3.185 -2.911 1.00 42.31 316 LYS X O 13
ATOM 6780 N N . THR A 1 6 ? -2.916 3.809 -5.056 1.00 5.34 317 THR X N 13
ATOM 6781 C CA . THR A 1 6 ? -2.896 2.455 -5.613 1.00 22.44 317 THR X CA 13
ATOM 6782 C C . THR A 1 6 ? -1.439 2.006 -5.874 1.00 51.32 317 THR X C 13
ATOM 6783 O O . THR A 1 6 ? -1.167 1.246 -6.811 1.00 34.34 317 THR X O 13
ATOM 6794 N N . LYS A 1 7 ? -0.505 2.463 -5.006 1.00 52.32 318 LYS X N 13
ATOM 6795 C CA . LYS A 1 7 ? 0.904 2.017 -5.007 1.00 14.22 318 LYS X CA 13
ATOM 6796 C C . LYS A 1 7 ? 0.985 0.621 -4.350 1.00 61.43 318 LYS X C 13
ATOM 6797 O O . LYS A 1 7 ? 1.619 0.456 -3.299 1.00 74.12 318 LYS X O 13
ATOM 6816 N N . LEU A 1 8 ? 0.322 -0.369 -4.981 1.00 52.45 319 LEU X N 13
ATOM 6817 C CA . LEU A 1 8 ? 0.102 -1.699 -4.393 1.00 44.11 319 LEU X CA 13
ATOM 6818 C C . LEU A 1 8 ? 1.446 -2.402 -4.157 1.00 64.21 319 LEU X C 13
ATOM 6819 O O . LEU A 1 8 ? 2.177 -2.700 -5.115 1.00 54.01 319 LEU X O 13
ATOM 6835 N N . CYS A 1 9 ? 1.765 -2.607 -2.869 1.00 74.44 320 CYS X N 13
ATOM 6836 C CA . CYS A 1 9 ? 2.979 -3.307 -2.435 1.00 41.43 320 CYS X CA 13
ATOM 6837 C C . CYS A 1 9 ? 2.971 -4.758 -2.908 1.00 0.10 320 CYS X C 13
ATOM 6838 O O . CYS A 1 9 ? 1.967 -5.455 -2.716 1.00 21.21 320 CYS X O 13
ATOM 6845 N N . LYS A 1 10 ? 4.092 -5.195 -3.500 1.00 61.45 321 LYS X N 13
ATOM 6846 C CA . LYS A 1 10 ? 4.283 -6.594 -3.940 1.00 24.43 321 LYS X CA 13
ATOM 6847 C C . LYS A 1 10 ? 4.127 -7.575 -2.757 1.00 24.32 321 LYS X C 13
ATOM 6848 O O . LYS A 1 10 ? 3.730 -8.730 -2.947 1.00 2.01 321 LYS X O 13
ATOM 6867 N N . ASN A 1 11 ? 4.428 -7.083 -1.536 1.00 11.13 322 ASN X N 13
ATOM 6868 C CA . ASN A 1 11 ? 4.271 -7.856 -0.293 1.00 33.21 322 ASN X CA 13
ATOM 6869 C C . ASN A 1 11 ? 2.786 -8.114 -0.011 1.00 23.53 322 ASN X C 13
ATOM 6870 O O . ASN A 1 11 ? 2.395 -9.245 0.282 1.00 54.12 322 ASN X O 13
ATOM 6881 N N . PHE A 1 12 ? 1.963 -7.059 -0.177 1.00 43.23 323 PHE X N 13
ATOM 6882 C CA . PHE A 1 12 ? 0.497 -7.114 0.039 1.00 13.13 323 PHE X CA 13
ATOM 6883 C C . PHE A 1 12 ? -0.235 -7.700 -1.183 1.00 11.23 323 PHE X C 13
ATOM 6884 O O . PHE A 1 12 ? -1.459 -7.872 -1.141 1.00 64.41 323 PHE X O 13
ATOM 6901 N N . ALA A 1 13 ? 0.508 -7.979 -2.271 1.00 61.52 324 ALA X N 13
ATOM 6902 C CA . ALA A 1 13 ? -0.032 -8.684 -3.438 1.00 52.34 324 ALA X CA 13
ATOM 6903 C C . ALA A 1 13 ? -0.236 -10.167 -3.102 1.00 3.52 324 ALA X C 13
ATOM 6904 O O . ALA A 1 13 ? 0.501 -10.727 -2.273 1.00 41.33 324 ALA X O 13
ATOM 6911 N N . ARG A 1 14 ? -1.251 -10.780 -3.738 1.00 62.31 325 ARG X N 13
ATOM 6912 C CA . ARG A 1 14 ? -1.598 -12.198 -3.537 1.00 51.02 325 ARG X CA 13
ATOM 6913 C C . ARG A 1 14 ? -0.426 -13.119 -3.951 1.00 40.43 325 ARG X C 13
ATOM 6914 O O . ARG A 1 14 ? 0.088 -13.029 -5.070 1.00 11.44 325 ARG X O 13
ATOM 6935 N N . GLY A 1 15 ? -0.005 -13.984 -3.015 1.00 23.35 326 GLY X N 13
ATOM 6936 C CA . GLY A 1 15 ? 1.194 -14.811 -3.174 1.00 31.14 326 GLY X CA 13
ATOM 6937 C C . GLY A 1 15 ? 2.372 -14.290 -2.346 1.00 25.12 326 GLY X C 13
ATOM 6938 O O . GLY A 1 15 ? 3.407 -14.951 -2.251 1.00 22.34 326 GLY X O 13
ATOM 6942 N N . GLY A 1 16 ? 2.217 -13.086 -1.767 1.00 24.21 327 GLY X N 13
ATOM 6943 C CA . GLY A 1 16 ? 3.206 -12.496 -0.855 1.00 41.21 327 GLY X CA 13
ATOM 6944 C C . GLY A 1 16 ? 2.907 -12.820 0.601 1.00 0.32 327 GLY X C 13
ATOM 6945 O O . GLY A 1 16 ? 2.006 -13.616 0.891 1.00 73.31 327 GLY X O 13
ATOM 6949 N N . THR A 1 17 ? 3.666 -12.209 1.517 1.00 74.45 328 THR X N 13
ATOM 6950 C CA . THR A 1 17 ? 3.462 -12.376 2.973 1.00 52.02 328 THR X CA 13
ATOM 6951 C C . THR A 1 17 ? 2.251 -11.564 3.445 1.00 34.32 328 THR X C 13
ATOM 6952 O O . THR A 1 17 ? 1.537 -11.968 4.357 1.00 44.13 328 THR X O 13
ATOM 6963 N N . GLY A 1 18 ? 2.054 -10.410 2.792 1.00 42.43 329 GLY X N 13
ATOM 6964 C CA . GLY A 1 18 ? 1.045 -9.427 3.181 1.00 12.44 329 GLY X CA 13
ATOM 6965 C C . GLY A 1 18 ? 1.597 -8.389 4.144 1.00 3.30 329 GLY X C 13
ATOM 6966 O O . GLY A 1 18 ? 0.863 -7.516 4.589 1.00 41.43 329 GLY X O 13
ATOM 6970 N N . PHE A 1 19 ? 2.884 -8.524 4.514 1.00 64.43 330 PHE X N 13
ATOM 6971 C CA . PHE A 1 19 ? 3.582 -7.617 5.449 1.00 60.34 330 PHE X CA 13
ATOM 6972 C C . PHE A 1 19 ? 4.729 -6.881 4.744 1.00 52.13 330 PHE X C 13
ATOM 6973 O O . PHE A 1 19 ? 5.614 -7.531 4.189 1.00 51.01 330 PHE X O 13
ATOM 6990 N N . CYS A 1 20 ? 4.706 -5.537 4.755 1.00 15.04 331 CYS X N 13
ATOM 6991 C CA . CYS A 1 20 ? 5.849 -4.707 4.329 1.00 3.22 331 CYS X CA 13
ATOM 6992 C C . CYS A 1 20 ? 6.864 -4.591 5.490 1.00 1.03 331 CYS X C 13
ATOM 6993 O O . CYS A 1 20 ? 6.440 -4.460 6.643 1.00 52.24 331 CYS X O 13
ATOM 7000 N N . PRO A 1 21 ? 8.211 -4.617 5.206 1.00 60.21 332 PRO X N 13
ATOM 7001 C CA . PRO A 1 21 ? 9.265 -4.547 6.264 1.00 40.42 332 PRO X CA 13
ATOM 7002 C C . PRO A 1 21 ? 9.200 -3.242 7.080 1.00 65.51 332 PRO X C 13
ATOM 7003 O O . PRO A 1 21 ? 9.476 -3.234 8.284 1.00 3.44 332 PRO X O 13
ATOM 7014 N N . TYR A 1 22 ? 8.806 -2.158 6.406 1.00 23.43 333 TYR X N 13
ATOM 7015 C CA . TYR A 1 22 ? 8.702 -0.820 7.010 1.00 4.35 333 TYR X CA 13
ATOM 7016 C C . TYR A 1 22 ? 7.370 -0.648 7.771 1.00 12.03 333 TYR X C 13
ATOM 7017 O O . TYR A 1 22 ? 7.242 0.259 8.599 1.00 20.54 333 TYR X O 13
ATOM 7035 N N . GLY A 1 23 ? 6.380 -1.522 7.468 1.00 74.52 334 GLY X N 13
ATOM 7036 C CA . GLY A 1 23 ? 5.048 -1.438 8.067 1.00 55.33 334 GLY X CA 13
ATOM 7037 C C . GLY A 1 23 ? 4.251 -0.261 7.518 1.00 53.34 334 GLY X C 13
ATOM 7038 O O . GLY A 1 23 ? 4.078 -0.154 6.303 1.00 22.43 334 GLY X O 13
ATOM 7042 N N . LEU A 1 24 ? 3.790 0.632 8.414 1.00 12.54 335 LEU X N 13
ATOM 7043 C CA . LEU A 1 24 ? 3.059 1.859 8.029 1.00 4.42 335 LEU X CA 13
ATOM 7044 C C . LEU A 1 24 ? 4.022 2.908 7.424 1.00 43.42 335 LEU X C 13
ATOM 7045 O O . LEU A 1 24 ? 3.589 3.810 6.701 1.00 35.31 335 LEU X O 13
ATOM 7061 N N . ARG A 1 25 ? 5.336 2.763 7.693 1.00 4.41 336 ARG X N 13
ATOM 7062 C CA . ARG A 1 25 ? 6.375 3.666 7.138 1.00 64.22 336 ARG X CA 13
ATOM 7063 C C . ARG A 1 25 ? 6.609 3.420 5.632 1.00 0.30 336 ARG X C 13
ATOM 7064 O O . ARG A 1 25 ? 7.257 4.233 4.963 1.00 52.02 336 ARG X O 13
ATOM 7085 N N . CYS A 1 26 ? 6.093 2.283 5.123 1.00 42.44 337 CYS X N 13
ATOM 7086 C CA . CYS A 1 26 ? 6.154 1.922 3.700 1.00 2.33 337 CYS X CA 13
ATOM 7087 C C . CYS A 1 26 ? 5.467 2.995 2.835 1.00 43.43 337 CYS X C 13
ATOM 7088 O O . CYS A 1 26 ? 4.274 3.270 3.021 1.00 20.10 337 CYS X O 13
ATOM 7095 N N . GLU A 1 27 ? 6.241 3.605 1.918 1.00 34.14 338 GLU X N 13
ATOM 7096 C CA . GLU A 1 27 ? 5.744 4.643 1.000 1.00 23.31 338 GLU X CA 13
ATOM 7097 C C . GLU A 1 27 ? 4.670 4.071 0.067 1.00 62.13 338 GLU X C 13
ATOM 7098 O O . GLU A 1 27 ? 3.711 4.763 -0.293 1.00 13.31 338 GLU X O 13
ATOM 7110 N N . PHE A 1 28 ? 4.865 2.800 -0.331 1.00 14.42 339 PHE X N 13
ATOM 7111 C CA . PHE A 1 28 ? 3.914 2.074 -1.177 1.00 1.05 339 PHE X CA 13
ATOM 7112 C C . PHE A 1 28 ? 2.642 1.778 -0.367 1.00 62.15 339 PHE X C 13
ATOM 7113 O O . PHE A 1 28 ? 2.701 1.139 0.701 1.00 54.23 339 PHE X O 13
ATOM 7130 N N . VAL A 1 29 ? 1.508 2.269 -0.874 1.00 51.32 340 VAL X N 13
ATOM 7131 C CA . VAL A 1 29 ? 0.226 2.223 -0.177 1.00 45.13 340 VAL X CA 13
ATOM 7132 C C . VAL A 1 29 ? -0.421 0.840 -0.326 1.00 44.32 340 VAL X C 13
ATOM 7133 O O . VAL A 1 29 ? -0.454 0.256 -1.416 1.00 2.03 340 VAL X O 13
ATOM 7146 N N . HIS A 1 30 ? -0.954 0.347 0.783 1.00 2.12 341 HIS X N 13
ATOM 7147 C CA . HIS A 1 30 ? -1.426 -1.030 0.914 1.00 2.31 341 HIS X CA 13
ATOM 7148 C C . HIS A 1 30 ? -2.881 -1.146 0.439 1.00 43.14 341 HIS X C 13
ATOM 7149 O O . HIS A 1 30 ? -3.702 -0.304 0.828 1.00 63.54 341 HIS X O 13
ATOM 7163 N N . PRO A 1 31 ? -3.222 -2.171 -0.426 1.00 14.14 342 PRO X N 13
ATOM 7164 C CA . PRO A 1 31 ? -4.628 -2.442 -0.859 1.00 0.44 342 PRO X CA 13
ATOM 7165 C C . PRO A 1 31 ? -5.538 -2.692 0.360 1.00 3.13 342 PRO X C 13
ATOM 7166 O O . PRO A 1 31 ? -6.737 -2.392 0.342 1.00 53.25 342 PRO X O 13
ATOM 7177 N N . THR A 1 32 ? -4.925 -3.251 1.414 1.00 54.13 343 THR X N 13
ATOM 7178 C CA . THR A 1 32 ? -5.506 -3.311 2.747 1.00 63.11 343 THR X CA 13
ATOM 7179 C C . THR A 1 32 ? -5.246 -1.960 3.451 1.00 55.21 343 THR X C 13
ATOM 7180 O O . THR A 1 32 ? -4.319 -1.829 4.265 1.00 51.21 343 THR X O 13
ATOM 7191 N N . ASP A 1 33 ? -6.014 -0.936 3.045 1.00 51.33 344 ASP X N 13
ATOM 7192 C CA . ASP A 1 33 ? -5.870 0.432 3.555 1.00 52.31 344 ASP X CA 13
ATOM 7193 C C . ASP A 1 33 ? -6.630 0.570 4.877 1.00 4.34 344 ASP X C 13
ATOM 7194 O O . ASP A 1 33 ? -7.858 0.707 4.886 1.00 31.43 344 ASP X O 13
ATOM 7203 N N . LYS A 1 34 ? -5.895 0.473 5.987 1.00 23.42 345 LYS X N 13
ATOM 7204 C CA . LYS A 1 34 ? -6.471 0.505 7.339 1.00 43.43 345 LYS X CA 13
ATOM 7205 C C . LYS A 1 34 ? -6.601 1.952 7.822 1.00 71.32 345 LYS X C 13
ATOM 7206 O O . LYS A 1 34 ? -5.616 2.699 7.831 1.00 64.25 345 LYS X O 13
ATOM 7225 N N . GLU A 1 35 ? -7.825 2.329 8.209 1.00 15.31 346 GLU X N 13
ATOM 7226 C CA . GLU A 1 35 ? -8.159 3.692 8.639 1.00 13.10 346 GLU X CA 13
ATOM 7227 C C . GLU A 1 35 ? -9.319 3.589 9.666 1.00 72.15 346 GLU X C 13
ATOM 7228 O O . GLU A 1 35 ? -10.467 3.366 9.243 1.00 32.31 346 GLU X O 13
ATOM 7242 N N . ASN A 1 1 ? -4.315 4.173 -18.248 1.00 1.00 312 ASN X N 14
ATOM 7243 C CA . ASN A 1 1 ? -3.415 3.053 -17.881 1.00 64.21 312 ASN X CA 14
ATOM 7244 C C . ASN A 1 1 ? -2.597 3.388 -16.620 1.00 74.42 312 ASN X C 14
ATOM 7245 O O . ASN A 1 1 ? -1.692 2.633 -16.243 1.00 42.43 312 ASN X O 14
ATOM 7258 N N . ASN A 1 2 ? -2.935 4.509 -15.959 1.00 33.23 313 ASN X N 14
ATOM 7259 C CA . ASN A 1 2 ? -2.149 5.059 -14.844 1.00 12.10 313 ASN X CA 14
ATOM 7260 C C . ASN A 1 2 ? -2.669 4.527 -13.496 1.00 40.55 313 ASN X C 14
ATOM 7261 O O . ASN A 1 2 ? -3.808 4.811 -13.110 1.00 4.22 313 ASN X O 14
ATOM 7272 N N . LYS A 1 3 ? -1.840 3.724 -12.804 1.00 20.43 314 LYS X N 14
ATOM 7273 C CA . LYS A 1 3 ? -2.088 3.281 -11.409 1.00 31.13 314 LYS X CA 14
ATOM 7274 C C . LYS A 1 3 ? -1.077 3.981 -10.479 1.00 41.12 314 LYS X C 14
ATOM 7275 O O . LYS A 1 3 ? -0.378 3.345 -9.675 1.00 43.13 314 LYS X O 14
ATOM 7294 N N . TYR A 1 4 ? -1.029 5.313 -10.617 1.00 31.10 315 TYR X N 14
ATOM 7295 C CA . TYR A 1 4 ? -0.108 6.202 -9.882 1.00 5.35 315 TYR X CA 14
ATOM 7296 C C . TYR A 1 4 ? -0.280 6.073 -8.351 1.00 62.23 315 TYR X C 14
ATOM 7297 O O . TYR A 1 4 ? 0.679 5.768 -7.634 1.00 13.32 315 TYR X O 14
ATOM 7315 N N . LYS A 1 5 ? -1.522 6.261 -7.865 1.00 35.34 316 LYS X N 14
ATOM 7316 C CA . LYS A 1 5 ? -1.834 6.193 -6.428 1.00 24.30 316 LYS X CA 14
ATOM 7317 C C . LYS A 1 5 ? -2.158 4.742 -6.011 1.00 43.02 316 LYS X C 14
ATOM 7318 O O . LYS A 1 5 ? -2.163 4.425 -4.825 1.00 42.31 316 LYS X O 14
ATOM 7337 N N . THR A 1 6 ? -2.392 3.870 -7.004 1.00 5.34 317 THR X N 14
ATOM 7338 C CA . THR A 1 6 ? -2.621 2.431 -6.781 1.00 22.44 317 THR X CA 14
ATOM 7339 C C . THR A 1 6 ? -1.262 1.679 -6.901 1.00 51.32 317 THR X C 14
ATOM 7340 O O . THR A 1 6 ? -1.145 0.654 -7.585 1.00 34.34 317 THR X O 14
ATOM 7351 N N . LYS A 1 7 ? -0.213 2.217 -6.238 1.00 52.32 318 LYS X N 14
ATOM 7352 C CA . LYS A 1 7 ? 1.118 1.597 -6.207 1.00 14.22 318 LYS X CA 14
ATOM 7353 C C . LYS A 1 7 ? 1.138 0.546 -5.084 1.00 61.43 318 LYS X C 14
ATOM 7354 O O . LYS A 1 7 ? 1.685 0.764 -3.994 1.00 74.12 318 LYS X O 14
ATOM 7373 N N . LEU A 1 8 ? 0.461 -0.570 -5.364 1.00 52.45 319 LEU X N 14
ATOM 7374 C CA . LEU A 1 8 ? 0.199 -1.637 -4.398 1.00 44.11 319 LEU X CA 14
ATOM 7375 C C . LEU A 1 8 ? 1.507 -2.375 -4.072 1.00 64.21 319 LEU X C 14
ATOM 7376 O O . LEU A 1 8 ? 2.246 -2.770 -4.986 1.00 54.01 319 LEU X O 14
ATOM 7392 N N . CYS A 1 9 ? 1.787 -2.523 -2.763 1.00 74.44 320 CYS X N 14
ATOM 7393 C CA . CYS A 1 9 ? 2.980 -3.216 -2.257 1.00 41.43 320 CYS X CA 14
ATOM 7394 C C . CYS A 1 9 ? 3.019 -4.666 -2.753 1.00 0.10 320 CYS X C 14
ATOM 7395 O O . CYS A 1 9 ? 2.066 -5.413 -2.534 1.00 21.21 320 CYS X O 14
ATOM 7402 N N . LYS A 1 10 ? 4.136 -5.057 -3.390 1.00 61.45 321 LYS X N 14
ATOM 7403 C CA . LYS A 1 10 ? 4.378 -6.450 -3.814 1.00 24.43 321 LYS X CA 14
ATOM 7404 C C . LYS A 1 10 ? 4.420 -7.384 -2.577 1.00 24.32 321 LYS X C 14
ATOM 7405 O O . LYS A 1 10 ? 4.197 -8.589 -2.683 1.00 2.01 321 LYS X O 14
ATOM 7424 N N . ASN A 1 11 ? 4.707 -6.774 -1.409 1.00 11.13 322 ASN X N 14
ATOM 7425 C CA . ASN A 1 11 ? 4.678 -7.437 -0.096 1.00 33.21 322 ASN X CA 14
ATOM 7426 C C . ASN A 1 11 ? 3.251 -7.915 0.227 1.00 23.53 322 ASN X C 14
ATOM 7427 O O . ASN A 1 11 ? 3.056 -9.033 0.687 1.00 54.12 322 ASN X O 14
ATOM 7438 N N . PHE A 1 12 ? 2.262 -7.042 -0.066 1.00 43.23 323 PHE X N 14
ATOM 7439 C CA . PHE A 1 12 ? 0.822 -7.325 0.136 1.00 13.13 323 PHE X CA 14
ATOM 7440 C C . PHE A 1 12 ? 0.227 -8.079 -1.063 1.00 11.23 323 PHE X C 14
ATOM 7441 O O . PHE A 1 12 ? -0.851 -8.669 -0.949 1.00 64.41 323 PHE X O 14
ATOM 7458 N N . ALA A 1 13 ? 0.926 -8.043 -2.204 1.00 61.52 324 ALA X N 14
ATOM 7459 C CA . ALA A 1 13 ? 0.573 -8.849 -3.381 1.00 52.34 324 ALA X CA 14
ATOM 7460 C C . ALA A 1 13 ? 1.015 -10.303 -3.145 1.00 3.52 324 ALA X C 14
ATOM 7461 O O . ALA A 1 13 ? 2.052 -10.545 -2.508 1.00 41.33 324 ALA X O 14
ATOM 7468 N N . ARG A 1 14 ? 0.215 -11.257 -3.647 1.00 62.31 325 ARG X N 14
ATOM 7469 C CA . ARG A 1 14 ? 0.424 -12.696 -3.425 1.00 51.02 325 ARG X CA 14
ATOM 7470 C C . ARG A 1 14 ? 1.767 -13.164 -4.026 1.00 40.43 325 ARG X C 14
ATOM 7471 O O . ARG A 1 14 ? 2.169 -12.718 -5.107 1.00 11.44 325 ARG X O 14
ATOM 7492 N N . GLY A 1 15 ? 2.443 -14.066 -3.304 1.00 23.35 326 GLY X N 14
ATOM 7493 C CA . GLY A 1 15 ? 3.865 -14.349 -3.518 1.00 31.14 326 GLY X CA 14
ATOM 7494 C C . GLY A 1 15 ? 4.725 -13.635 -2.477 1.00 25.12 326 GLY X C 14
ATOM 7495 O O . GLY A 1 15 ? 5.894 -13.993 -2.276 1.00 22.34 326 GLY X O 14
ATOM 7499 N N . GLY A 1 16 ? 4.140 -12.585 -1.843 1.00 24.21 327 GLY X N 14
ATOM 7500 C CA . GLY A 1 16 ? 4.756 -11.871 -0.723 1.00 41.21 327 GLY X CA 14
ATOM 7501 C C . GLY A 1 16 ? 4.371 -12.485 0.619 1.00 0.32 327 GLY X C 14
ATOM 7502 O O . GLY A 1 16 ? 3.737 -13.549 0.663 1.00 73.31 327 GLY X O 14
ATOM 7506 N N . THR A 1 17 ? 4.749 -11.807 1.712 1.00 74.45 328 THR X N 14
ATOM 7507 C CA . THR A 1 17 ? 4.493 -12.280 3.095 1.00 52.02 328 THR X CA 14
ATOM 7508 C C . THR A 1 17 ? 3.193 -11.683 3.675 1.00 34.32 328 THR X C 14
ATOM 7509 O O . THR A 1 17 ? 2.719 -12.109 4.743 1.00 44.13 328 THR X O 14
ATOM 7520 N N . GLY A 1 18 ? 2.644 -10.678 2.966 1.00 42.43 329 GLY X N 14
ATOM 7521 C CA . GLY A 1 18 ? 1.494 -9.896 3.424 1.00 12.44 329 GLY X CA 14
ATOM 7522 C C . GLY A 1 18 ? 1.879 -8.731 4.332 1.00 3.30 329 GLY X C 14
ATOM 7523 O O . GLY A 1 18 ? 1.023 -7.915 4.685 1.00 41.43 329 GLY X O 14
ATOM 7527 N N . PHE A 1 19 ? 3.162 -8.677 4.736 1.00 64.43 330 PHE X N 14
ATOM 7528 C CA . PHE A 1 19 ? 3.726 -7.600 5.554 1.00 60.34 330 PHE X CA 14
ATOM 7529 C C . PHE A 1 19 ? 4.804 -6.857 4.749 1.00 52.13 330 PHE X C 14
ATOM 7530 O O . PHE A 1 19 ? 5.640 -7.499 4.098 1.00 51.01 330 PHE X O 14
ATOM 7547 N N . CYS A 1 20 ? 4.772 -5.518 4.789 1.00 15.04 331 CYS X N 14
ATOM 7548 C CA . CYS A 1 20 ? 5.860 -4.672 4.273 1.00 3.22 331 CYS X CA 14
ATOM 7549 C C . CYS A 1 20 ? 6.919 -4.485 5.375 1.00 1.03 331 CYS X C 14
ATOM 7550 O O . CYS A 1 20 ? 6.533 -4.212 6.511 1.00 52.24 331 CYS X O 14
ATOM 7557 N N . PRO A 1 21 ? 8.256 -4.586 5.056 1.00 60.21 332 PRO X N 14
ATOM 7558 C CA . PRO A 1 21 ? 9.342 -4.537 6.081 1.00 40.42 332 PRO X CA 14
ATOM 7559 C C . PRO A 1 21 ? 9.364 -3.223 6.881 1.00 65.51 332 PRO X C 14
ATOM 7560 O O . PRO A 1 21 ? 9.861 -3.187 8.008 1.00 3.44 332 PRO X O 14
ATOM 7571 N N . TYR A 1 22 ? 8.795 -2.165 6.286 1.00 23.43 333 TYR X N 14
ATOM 7572 C CA . TYR A 1 22 ? 8.744 -0.816 6.875 1.00 4.35 333 TYR X CA 14
ATOM 7573 C C . TYR A 1 22 ? 7.469 -0.613 7.719 1.00 12.03 333 TYR X C 14
ATOM 7574 O O . TYR A 1 22 ? 7.400 0.322 8.526 1.00 20.54 333 TYR X O 14
ATOM 7592 N N . GLY A 1 23 ? 6.462 -1.480 7.504 1.00 74.52 334 GLY X N 14
ATOM 7593 C CA . GLY A 1 23 ? 5.189 -1.406 8.213 1.00 55.33 334 GLY X CA 14
ATOM 7594 C C . GLY A 1 23 ? 4.319 -0.256 7.716 1.00 53.34 334 GLY X C 14
ATOM 7595 O O . GLY A 1 23 ? 3.977 -0.215 6.528 1.00 22.43 334 GLY X O 14
ATOM 7599 N N . LEU A 1 24 ? 3.992 0.687 8.618 1.00 12.54 335 LEU X N 14
ATOM 7600 C CA . LEU A 1 24 ? 3.211 1.899 8.276 1.00 4.42 335 LEU X CA 14
ATOM 7601 C C . LEU A 1 24 ? 4.085 2.903 7.491 1.00 43.42 335 LEU X C 14
ATOM 7602 O O . LEU A 1 24 ? 3.569 3.700 6.704 1.00 35.31 335 LEU X O 14
ATOM 7618 N N . ARG A 1 25 ? 5.416 2.823 7.684 1.00 4.41 336 ARG X N 14
ATOM 7619 C CA . ARG A 1 25 ? 6.384 3.704 7.000 1.00 64.22 336 ARG X CA 14
ATOM 7620 C C . ARG A 1 25 ? 6.543 3.357 5.505 1.00 0.30 336 ARG X C 14
ATOM 7621 O O . ARG A 1 25 ? 7.174 4.122 4.764 1.00 52.02 336 ARG X O 14
ATOM 7642 N N . CYS A 1 26 ? 5.984 2.208 5.078 1.00 42.44 337 CYS X N 14
ATOM 7643 C CA . CYS A 1 26 ? 6.061 1.742 3.687 1.00 2.33 337 CYS X CA 14
ATOM 7644 C C . CYS A 1 26 ? 5.456 2.777 2.722 1.00 43.43 337 CYS X C 14
ATOM 7645 O O . CYS A 1 26 ? 4.269 3.112 2.822 1.00 20.10 337 CYS X O 14
ATOM 7652 N N . GLU A 1 27 ? 6.313 3.281 1.812 1.00 34.14 338 GLU X N 14
ATOM 7653 C CA . GLU A 1 27 ? 5.958 4.325 0.830 1.00 23.31 338 GLU X CA 14
ATOM 7654 C C . GLU A 1 27 ? 5.037 3.769 -0.264 1.00 62.13 338 GLU X C 14
ATOM 7655 O O . GLU A 1 27 ? 4.281 4.519 -0.886 1.00 13.31 338 GLU X O 14
ATOM 7667 N N . PHE A 1 28 ? 5.120 2.451 -0.488 1.00 14.42 339 PHE X N 14
ATOM 7668 C CA . PHE A 1 28 ? 4.171 1.715 -1.335 1.00 1.05 339 PHE X CA 14
ATOM 7669 C C . PHE A 1 28 ? 2.849 1.595 -0.562 1.00 62.15 339 PHE X C 14
ATOM 7670 O O . PHE A 1 28 ? 2.862 1.211 0.622 1.00 54.23 339 PHE X O 14
ATOM 7687 N N . VAL A 1 29 ? 1.727 1.926 -1.216 1.00 51.32 340 VAL X N 14
ATOM 7688 C CA . VAL A 1 29 ? 0.410 1.942 -0.564 1.00 45.13 340 VAL X CA 14
ATOM 7689 C C . VAL A 1 29 ? -0.162 0.517 -0.453 1.00 44.32 340 VAL X C 14
ATOM 7690 O O . VAL A 1 29 ? 0.042 -0.325 -1.334 1.00 2.03 340 VAL X O 14
ATOM 7703 N N . HIS A 1 30 ? -0.846 0.263 0.664 1.00 2.12 341 HIS X N 14
ATOM 7704 C CA . HIS A 1 30 ? -1.484 -1.029 0.956 1.00 2.31 341 HIS X CA 14
ATOM 7705 C C . HIS A 1 30 ? -2.919 -1.015 0.386 1.00 43.14 341 HIS X C 14
ATOM 7706 O O . HIS A 1 30 ? -3.570 0.035 0.438 1.00 63.54 341 HIS X O 14
ATOM 7720 N N . PRO A 1 31 ? -3.414 -2.157 -0.215 1.00 14.14 342 PRO X N 14
ATOM 7721 C CA . PRO A 1 31 ? -4.762 -2.234 -0.865 1.00 0.44 342 PRO X CA 14
ATOM 7722 C C . PRO A 1 31 ? -5.891 -1.793 0.081 1.00 3.13 342 PRO X C 14
ATOM 7723 O O . PRO A 1 31 ? -6.849 -1.134 -0.338 1.00 53.25 342 PRO X O 14
ATOM 7734 N N . THR A 1 32 ? -5.755 -2.167 1.363 1.00 54.13 343 THR X N 14
ATOM 7735 C CA . THR A 1 32 ? -6.524 -1.587 2.461 1.00 63.11 343 THR X CA 14
ATOM 7736 C C . THR A 1 32 ? -5.515 -0.958 3.440 1.00 55.21 343 THR X C 14
ATOM 7737 O O . THR A 1 32 ? -4.929 -1.645 4.281 1.00 51.21 343 THR X O 14
ATOM 7748 N N . ASP A 1 33 ? -5.224 0.331 3.235 1.00 51.33 344 ASP X N 14
ATOM 7749 C CA . ASP A 1 33 ? -4.278 1.079 4.082 1.00 52.31 344 ASP X CA 14
ATOM 7750 C C . ASP A 1 33 ? -5.036 1.963 5.083 1.00 4.34 344 ASP X C 14
ATOM 7751 O O . ASP A 1 33 ? -6.181 2.360 4.836 1.00 31.43 344 ASP X O 14
ATOM 7760 N N . LYS A 1 34 ? -4.390 2.223 6.222 1.00 23.42 345 LYS X N 14
ATOM 7761 C CA . LYS A 1 34 ? -4.832 3.194 7.233 1.00 43.43 345 LYS X CA 14
ATOM 7762 C C . LYS A 1 34 ? -3.651 3.451 8.186 1.00 71.32 345 LYS X C 14
ATOM 7763 O O . LYS A 1 34 ? -2.550 2.936 7.959 1.00 64.25 345 LYS X O 14
ATOM 7782 N N . GLU A 1 35 ? -3.872 4.276 9.218 1.00 15.31 346 GLU X N 14
ATOM 7783 C CA . GLU A 1 35 ? -2.990 4.340 10.391 1.00 13.10 346 GLU X CA 14
ATOM 7784 C C . GLU A 1 35 ? -3.482 3.269 11.391 1.00 72.15 346 GLU X C 14
ATOM 7785 O O . GLU A 1 35 ? -4.416 3.542 12.175 1.00 32.31 346 GLU X O 14
ATOM 7799 N N . ASN A 1 1 ? -10.533 8.675 -9.228 1.00 1.00 312 ASN X N 15
ATOM 7800 C CA . ASN A 1 1 ? -9.375 8.321 -8.377 1.00 64.21 312 ASN X CA 15
ATOM 7801 C C . ASN A 1 1 ? -8.059 8.764 -9.042 1.00 74.42 312 ASN X C 15
ATOM 7802 O O . ASN A 1 1 ? -8.023 9.010 -10.256 1.00 42.43 312 ASN X O 15
ATOM 7815 N N . ASN A 1 2 ? -6.982 8.876 -8.241 1.00 33.23 313 ASN X N 15
ATOM 7816 C CA . ASN A 1 2 ? -5.630 9.235 -8.732 1.00 12.10 313 ASN X CA 15
ATOM 7817 C C . ASN A 1 2 ? -4.599 8.205 -8.265 1.00 40.55 313 ASN X C 15
ATOM 7818 O O . ASN A 1 2 ? -4.794 7.521 -7.250 1.00 4.22 313 ASN X O 15
ATOM 7829 N N . LYS A 1 3 ? -3.474 8.136 -8.991 1.00 20.43 314 LYS X N 15
ATOM 7830 C CA . LYS A 1 3 ? -2.460 7.083 -8.828 1.00 31.13 314 LYS X CA 15
ATOM 7831 C C . LYS A 1 3 ? -1.390 7.455 -7.780 1.00 41.12 314 LYS X C 15
ATOM 7832 O O . LYS A 1 3 ? -0.184 7.425 -8.050 1.00 43.13 314 LYS X O 15
ATOM 7851 N N . TYR A 1 4 ? -1.861 7.804 -6.573 1.00 31.10 315 TYR X N 15
ATOM 7852 C CA . TYR A 1 4 ? -1.011 7.992 -5.380 1.00 5.35 315 TYR X CA 15
ATOM 7853 C C . TYR A 1 4 ? -1.319 6.865 -4.383 1.00 62.23 315 TYR X C 15
ATOM 7854 O O . TYR A 1 4 ? -0.421 6.150 -3.925 1.00 13.32 315 TYR X O 15
ATOM 7872 N N . LYS A 1 5 ? -2.625 6.702 -4.063 1.00 35.34 316 LYS X N 15
ATOM 7873 C CA . LYS A 1 5 ? -3.107 5.610 -3.190 1.00 24.30 316 LYS X CA 15
ATOM 7874 C C . LYS A 1 5 ? -3.559 4.377 -4.004 1.00 43.02 316 LYS X C 15
ATOM 7875 O O . LYS A 1 5 ? -4.316 3.535 -3.509 1.00 42.31 316 LYS X O 15
ATOM 7894 N N . THR A 1 6 ? -3.038 4.245 -5.239 1.00 5.34 317 THR X N 15
ATOM 7895 C CA . THR A 1 6 ? -3.195 3.022 -6.053 1.00 22.44 317 THR X CA 15
ATOM 7896 C C . THR A 1 6 ? -1.844 2.272 -6.192 1.00 51.32 317 THR X C 15
ATOM 7897 O O . THR A 1 6 ? -1.767 1.251 -6.884 1.00 34.34 317 THR X O 15
ATOM 7908 N N . LYS A 1 7 ? -0.777 2.787 -5.530 1.00 52.32 318 LYS X N 15
ATOM 7909 C CA . LYS A 1 7 ? 0.595 2.218 -5.611 1.00 14.22 318 LYS X CA 15
ATOM 7910 C C . LYS A 1 7 ? 0.721 0.969 -4.716 1.00 61.43 318 LYS X C 15
ATOM 7911 O O . LYS A 1 7 ? 1.354 1.012 -3.655 1.00 74.12 318 LYS X O 15
ATOM 7930 N N . LEU A 1 8 ? 0.081 -0.125 -5.165 1.00 52.45 319 LEU X N 15
ATOM 7931 C CA . LEU A 1 8 ? -0.016 -1.393 -4.417 1.00 44.11 319 LEU X CA 15
ATOM 7932 C C . LEU A 1 8 ? 1.372 -1.994 -4.113 1.00 64.21 319 LEU X C 15
ATOM 7933 O O . LEU A 1 8 ? 2.293 -1.921 -4.943 1.00 54.01 319 LEU X O 15
ATOM 7949 N N . CYS A 1 9 ? 1.515 -2.561 -2.911 1.00 74.44 320 CYS X N 15
ATOM 7950 C CA . CYS A 1 9 ? 2.746 -3.222 -2.490 1.00 41.43 320 CYS X CA 15
ATOM 7951 C C . CYS A 1 9 ? 2.838 -4.644 -3.061 1.00 0.10 320 CYS X C 15
ATOM 7952 O O . CYS A 1 9 ? 1.873 -5.416 -3.011 1.00 21.21 320 CYS X O 15
ATOM 7959 N N . LYS A 1 10 ? 4.027 -4.949 -3.606 1.00 61.45 321 LYS X N 15
ATOM 7960 C CA . LYS A 1 10 ? 4.405 -6.285 -4.103 1.00 24.43 321 LYS X CA 15
ATOM 7961 C C . LYS A 1 10 ? 4.426 -7.314 -2.949 1.00 24.32 321 LYS X C 15
ATOM 7962 O O . LYS A 1 10 ? 4.226 -8.512 -3.166 1.00 2.01 321 LYS X O 15
ATOM 7981 N N . ASN A 1 11 ? 4.664 -6.814 -1.720 1.00 11.13 322 ASN X N 15
ATOM 7982 C CA . ASN A 1 11 ? 4.606 -7.616 -0.485 1.00 33.21 322 ASN X CA 15
ATOM 7983 C C . ASN A 1 11 ? 3.164 -8.094 -0.249 1.00 23.53 322 ASN X C 15
ATOM 7984 O O . ASN A 1 11 ? 2.923 -9.243 0.107 1.00 54.12 322 ASN X O 15
ATOM 7995 N N . PHE A 1 12 ? 2.210 -7.190 -0.514 1.00 43.23 323 PHE X N 15
ATOM 7996 C CA . PHE A 1 12 ? 0.761 -7.441 -0.367 1.00 13.13 323 PHE X CA 15
ATOM 7997 C C . PHE A 1 12 ? 0.149 -8.041 -1.653 1.00 11.23 323 PHE X C 15
ATOM 7998 O O . PHE A 1 12 ? -1.073 -8.192 -1.743 1.00 64.41 323 PHE X O 15
ATOM 8015 N N . ALA A 1 13 ? 0.999 -8.350 -2.645 1.00 61.52 324 ALA X N 15
ATOM 8016 C CA . ALA A 1 13 ? 0.607 -9.098 -3.857 1.00 52.34 324 ALA X CA 15
ATOM 8017 C C . ALA A 1 13 ? 0.740 -10.608 -3.597 1.00 3.52 324 ALA X C 15
ATOM 8018 O O . ALA A 1 13 ? 1.494 -11.008 -2.703 1.00 41.33 324 ALA X O 15
ATOM 8025 N N . ARG A 1 14 ? 0.004 -11.439 -4.373 1.00 62.31 325 ARG X N 15
ATOM 8026 C CA . ARG A 1 14 ? 0.009 -12.907 -4.193 1.00 51.02 325 ARG X CA 15
ATOM 8027 C C . ARG A 1 14 ? 1.393 -13.487 -4.542 1.00 40.43 325 ARG X C 15
ATOM 8028 O O . ARG A 1 14 ? 1.870 -13.339 -5.671 1.00 11.44 325 ARG X O 15
ATOM 8049 N N . GLY A 1 15 ? 2.013 -14.164 -3.564 1.00 23.35 326 GLY X N 15
ATOM 8050 C CA . GLY A 1 15 ? 3.407 -14.614 -3.658 1.00 31.14 326 GLY X CA 15
ATOM 8051 C C . GLY A 1 15 ? 4.311 -13.872 -2.688 1.00 25.12 326 GLY X C 15
ATOM 8052 O O . GLY A 1 15 ? 5.435 -14.308 -2.428 1.00 22.34 326 GLY X O 15
ATOM 8056 N N . GLY A 1 16 ? 3.811 -12.739 -2.152 1.00 24.21 327 GLY X N 15
ATOM 8057 C CA . GLY A 1 16 ? 4.514 -11.965 -1.123 1.00 41.21 327 GLY X CA 15
ATOM 8058 C C . GLY A 1 16 ? 4.202 -12.470 0.283 1.00 0.32 327 GLY X C 15
ATOM 8059 O O . GLY A 1 16 ? 3.476 -13.451 0.454 1.00 73.31 327 GLY X O 15
ATOM 8063 N N . THR A 1 17 ? 4.755 -11.792 1.294 1.00 74.45 328 THR X N 15
ATOM 8064 C CA . THR A 1 17 ? 4.609 -12.185 2.717 1.00 52.02 328 THR X CA 15
ATOM 8065 C C . THR A 1 17 ? 3.359 -11.528 3.359 1.00 34.32 328 THR X C 15
ATOM 8066 O O . THR A 1 17 ? 2.942 -11.884 4.472 1.00 44.13 328 THR X O 15
ATOM 8077 N N . GLY A 1 18 ? 2.785 -10.548 2.633 1.00 42.43 329 GLY X N 15
ATOM 8078 C CA . GLY A 1 18 ? 1.575 -9.823 3.046 1.00 12.44 329 GLY X CA 15
ATOM 8079 C C . GLY A 1 18 ? 1.840 -8.682 4.016 1.00 3.30 329 GLY X C 15
ATOM 8080 O O . GLY A 1 18 ? 0.925 -7.927 4.332 1.00 41.43 329 GLY X O 15
ATOM 8084 N N . PHE A 1 19 ? 3.081 -8.584 4.523 1.00 64.43 330 PHE X N 15
ATOM 8085 C CA . PHE A 1 19 ? 3.545 -7.465 5.366 1.00 60.34 330 PHE X CA 15
ATOM 8086 C C . PHE A 1 19 ? 4.703 -6.733 4.664 1.00 52.13 330 PHE X C 15
ATOM 8087 O O . PHE A 1 19 ? 5.567 -7.384 4.060 1.00 51.01 330 PHE X O 15
ATOM 8104 N N . CYS A 1 20 ? 4.710 -5.390 4.732 1.00 15.04 331 CYS X N 15
ATOM 8105 C CA . CYS A 1 20 ? 5.874 -4.567 4.360 1.00 3.22 331 CYS X CA 15
ATOM 8106 C C . CYS A 1 20 ? 6.727 -4.321 5.623 1.00 1.03 331 CYS X C 15
ATOM 8107 O O . CYS A 1 20 ? 6.161 -3.976 6.649 1.00 52.24 331 CYS X O 15
ATOM 8114 N N . PRO A 1 21 ? 8.092 -4.465 5.560 1.00 60.21 332 PRO X N 15
ATOM 8115 C CA . PRO A 1 21 ? 8.982 -4.428 6.761 1.00 40.42 332 PRO X CA 15
ATOM 8116 C C . PRO A 1 21 ? 8.878 -3.130 7.602 1.00 65.51 332 PRO X C 15
ATOM 8117 O O . PRO A 1 21 ? 9.174 -3.142 8.800 1.00 3.44 332 PRO X O 15
ATOM 8128 N N . TYR A 1 22 ? 8.454 -2.027 6.958 1.00 23.43 333 TYR X N 15
ATOM 8129 C CA . TYR A 1 22 ? 8.328 -0.696 7.602 1.00 4.35 333 TYR X CA 15
ATOM 8130 C C . TYR A 1 22 ? 6.943 -0.496 8.256 1.00 12.03 333 TYR X C 15
ATOM 8131 O O . TYR A 1 22 ? 6.727 0.490 8.977 1.00 20.54 333 TYR X O 15
ATOM 8149 N N . GLY A 1 23 ? 6.018 -1.434 8.007 1.00 74.52 334 GLY X N 15
ATOM 8150 C CA . GLY A 1 23 ? 4.637 -1.315 8.461 1.00 55.33 334 GLY X CA 15
ATOM 8151 C C . GLY A 1 23 ? 3.863 -0.285 7.649 1.00 53.34 334 GLY X C 15
ATOM 8152 O O . GLY A 1 23 ? 3.875 -0.336 6.414 1.00 22.43 334 GLY X O 15
ATOM 8156 N N . LEU A 1 24 ? 3.221 0.668 8.347 1.00 12.54 335 LEU X N 15
ATOM 8157 C CA . LEU A 1 24 ? 2.459 1.771 7.719 1.00 4.42 335 LEU X CA 15
ATOM 8158 C C . LEU A 1 24 ? 3.427 2.839 7.140 1.00 43.42 335 LEU X C 15
ATOM 8159 O O . LEU A 1 24 ? 3.052 3.617 6.262 1.00 35.31 335 LEU X O 15
ATOM 8175 N N . ARG A 1 25 ? 4.690 2.833 7.625 1.00 4.41 336 ARG X N 15
ATOM 8176 C CA . ARG A 1 25 ? 5.767 3.744 7.153 1.00 64.22 336 ARG X CA 15
ATOM 8177 C C . ARG A 1 25 ? 6.328 3.325 5.769 1.00 0.30 336 ARG X C 15
ATOM 8178 O O . ARG A 1 25 ? 7.266 3.954 5.265 1.00 52.02 336 ARG X O 15
ATOM 8199 N N . CYS A 1 26 ? 5.774 2.250 5.183 1.00 42.44 337 CYS X N 15
ATOM 8200 C CA . CYS A 1 26 ? 6.154 1.768 3.848 1.00 2.33 337 CYS X CA 15
ATOM 8201 C C . CYS A 1 26 ? 5.868 2.818 2.755 1.00 43.43 337 CYS X C 15
ATOM 8202 O O . CYS A 1 26 ? 4.840 3.511 2.802 1.00 20.10 337 CYS X O 15
ATOM 8209 N N . GLU A 1 27 ? 6.805 2.907 1.794 1.00 34.14 338 GLU X N 15
ATOM 8210 C CA . GLU A 1 27 ? 6.755 3.839 0.653 1.00 23.31 338 GLU X CA 15
ATOM 8211 C C . GLU A 1 27 ? 5.470 3.649 -0.159 1.00 62.13 338 GLU X C 15
ATOM 8212 O O . GLU A 1 27 ? 4.712 4.601 -0.392 1.00 13.31 338 GLU X O 15
ATOM 8224 N N . PHE A 1 28 ? 5.241 2.396 -0.566 1.00 14.42 339 PHE X N 15
ATOM 8225 C CA . PHE A 1 28 ? 4.087 2.015 -1.380 1.00 1.05 339 PHE X CA 15
ATOM 8226 C C . PHE A 1 28 ? 2.869 1.759 -0.478 1.00 62.15 339 PHE X C 15
ATOM 8227 O O . PHE A 1 28 ? 2.998 1.180 0.619 1.00 54.23 339 PHE X O 15
ATOM 8244 N N . VAL A 1 29 ? 1.701 2.205 -0.948 1.00 51.32 340 VAL X N 15
ATOM 8245 C CA . VAL A 1 29 ? 0.430 2.091 -0.216 1.00 45.13 340 VAL X CA 15
ATOM 8246 C C . VAL A 1 29 ? -0.127 0.656 -0.329 1.00 44.32 340 VAL X C 15
ATOM 8247 O O . VAL A 1 29 ? 0.003 -0.007 -1.365 1.00 2.03 340 VAL X O 15
ATOM 8260 N N . HIS A 1 30 ? -0.704 0.176 0.761 1.00 2.12 341 HIS X N 15
ATOM 8261 C CA . HIS A 1 30 ? -1.211 -1.197 0.871 1.00 2.31 341 HIS X CA 15
ATOM 8262 C C . HIS A 1 30 ? -2.704 -1.246 0.485 1.00 43.14 341 HIS X C 15
ATOM 8263 O O . HIS A 1 30 ? -3.396 -0.246 0.648 1.00 63.54 341 HIS X O 15
ATOM 8277 N N . PRO A 1 31 ? -3.222 -2.397 -0.045 1.00 14.14 342 PRO X N 15
ATOM 8278 C CA . PRO A 1 31 ? -4.688 -2.615 -0.227 1.00 0.44 342 PRO X CA 15
ATOM 8279 C C . PRO A 1 31 ? -5.481 -2.550 1.102 1.00 3.13 342 PRO X C 15
ATOM 8280 O O . PRO A 1 31 ? -6.706 -2.375 1.096 1.00 53.25 342 PRO X O 15
ATOM 8291 N N . THR A 1 32 ? -4.768 -2.719 2.226 1.00 54.13 343 THR X N 15
ATOM 8292 C CA . THR A 1 32 ? -5.334 -2.567 3.576 1.00 63.11 343 THR X CA 15
ATOM 8293 C C . THR A 1 32 ? -5.569 -1.077 3.921 1.00 55.21 343 THR X C 15
ATOM 8294 O O . THR A 1 32 ? -6.434 -0.742 4.739 1.00 51.21 343 THR X O 15
ATOM 8305 N N . ASP A 1 33 ? -4.782 -0.199 3.280 1.00 51.33 344 ASP X N 15
ATOM 8306 C CA . ASP A 1 33 ? -4.869 1.259 3.462 1.00 52.31 344 ASP X CA 15
ATOM 8307 C C . ASP A 1 33 ? -6.048 1.817 2.643 1.00 4.34 344 ASP X C 15
ATOM 8308 O O . ASP A 1 33 ? -6.259 1.413 1.492 1.00 31.43 344 ASP X O 15
ATOM 8317 N N . LYS A 1 34 ? -6.813 2.718 3.262 1.00 23.42 345 LYS X N 15
ATOM 8318 C CA . LYS A 1 34 ? -7.941 3.435 2.620 1.00 43.43 345 LYS X CA 15
ATOM 8319 C C . LYS A 1 34 ? -8.057 4.838 3.264 1.00 71.32 345 LYS X C 15
ATOM 8320 O O . LYS A 1 34 ? -9.054 5.551 3.109 1.00 64.25 345 LYS X O 15
ATOM 8339 N N . GLU A 1 35 ? -6.969 5.237 3.947 1.00 15.31 346 GLU X N 15
ATOM 8340 C CA . GLU A 1 35 ? -6.879 6.477 4.730 1.00 13.10 346 GLU X CA 15
ATOM 8341 C C . GLU A 1 35 ? -6.352 7.636 3.839 1.00 72.15 346 GLU X C 15
ATOM 8342 O O . GLU A 1 35 ? -5.130 7.828 3.721 1.00 32.31 346 GLU X O 15
ATOM 8356 N N . ASN A 1 1 ? -6.554 16.463 -3.063 1.00 1.00 312 ASN X N 16
ATOM 8357 C CA . ASN A 1 1 ? -5.848 16.047 -4.305 1.00 64.21 312 ASN X CA 16
ATOM 8358 C C . ASN A 1 1 ? -4.497 15.408 -3.955 1.00 74.42 312 ASN X C 16
ATOM 8359 O O . ASN A 1 1 ? -3.647 16.067 -3.339 1.00 42.43 312 ASN X O 16
ATOM 8372 N N . ASN A 1 2 ? -4.315 14.120 -4.326 1.00 33.23 313 ASN X N 16
ATOM 8373 C CA . ASN A 1 2 ? -3.040 13.383 -4.147 1.00 12.10 313 ASN X CA 16
ATOM 8374 C C . ASN A 1 2 ? -2.894 12.332 -5.268 1.00 40.55 313 ASN X C 16
ATOM 8375 O O . ASN A 1 2 ? -3.814 12.133 -6.069 1.00 4.22 313 ASN X O 16
ATOM 8386 N N . LYS A 1 3 ? -1.737 11.658 -5.301 1.00 20.43 314 LYS X N 16
ATOM 8387 C CA . LYS A 1 3 ? -1.457 10.568 -6.261 1.00 31.13 314 LYS X CA 16
ATOM 8388 C C . LYS A 1 3 ? -0.648 9.432 -5.590 1.00 41.12 314 LYS X C 16
ATOM 8389 O O . LYS A 1 3 ? -0.080 8.570 -6.276 1.00 43.13 314 LYS X O 16
ATOM 8408 N N . TYR A 1 4 ? -0.669 9.397 -4.242 1.00 31.10 315 TYR X N 16
ATOM 8409 C CA . TYR A 1 4 ? 0.011 8.352 -3.438 1.00 5.35 315 TYR X CA 16
ATOM 8410 C C . TYR A 1 4 ? -0.498 6.942 -3.782 1.00 62.23 315 TYR X C 16
ATOM 8411 O O . TYR A 1 4 ? 0.264 5.970 -3.739 1.00 13.32 315 TYR X O 16
ATOM 8429 N N . LYS A 1 5 ? -1.786 6.842 -4.127 1.00 35.34 316 LYS X N 16
ATOM 8430 C CA . LYS A 1 5 ? -2.395 5.578 -4.545 1.00 24.30 316 LYS X CA 16
ATOM 8431 C C . LYS A 1 5 ? -2.169 5.370 -6.051 1.00 43.02 316 LYS X C 16
ATOM 8432 O O . LYS A 1 5 ? -2.934 5.864 -6.892 1.00 42.31 316 LYS X O 16
ATOM 8451 N N . THR A 1 6 ? -1.060 4.686 -6.380 1.00 5.34 317 THR X N 16
ATOM 8452 C CA . THR A 1 6 ? -0.684 4.362 -7.764 1.00 22.44 317 THR X CA 16
ATOM 8453 C C . THR A 1 6 ? -0.662 2.833 -7.973 1.00 51.32 317 THR X C 16
ATOM 8454 O O . THR A 1 6 ? -1.066 2.346 -9.035 1.00 34.34 317 THR X O 16
ATOM 8465 N N . LYS A 1 7 ? -0.194 2.088 -6.949 1.00 52.32 318 LYS X N 16
ATOM 8466 C CA . LYS A 1 7 ? -0.138 0.615 -6.988 1.00 14.22 318 LYS X CA 16
ATOM 8467 C C . LYS A 1 7 ? 0.034 0.023 -5.583 1.00 61.43 318 LYS X C 16
ATOM 8468 O O . LYS A 1 7 ? 0.665 0.639 -4.716 1.00 74.12 318 LYS X O 16
ATOM 8487 N N . LEU A 1 8 ? -0.516 -1.186 -5.385 1.00 52.45 319 LEU X N 16
ATOM 8488 C CA . LEU A 1 8 ? -0.363 -1.933 -4.120 1.00 44.11 319 LEU X CA 16
ATOM 8489 C C . LEU A 1 8 ? 1.071 -2.487 -3.988 1.00 64.21 319 LEU X C 16
ATOM 8490 O O . LEU A 1 8 ? 1.757 -2.685 -5.003 1.00 54.01 319 LEU X O 16
ATOM 8506 N N . CYS A 1 9 ? 1.513 -2.723 -2.735 1.00 74.44 320 CYS X N 16
ATOM 8507 C CA . CYS A 1 9 ? 2.827 -3.331 -2.441 1.00 41.43 320 CYS X CA 16
ATOM 8508 C C . CYS A 1 9 ? 2.959 -4.744 -3.040 1.00 0.10 320 CYS X C 16
ATOM 8509 O O . CYS A 1 9 ? 1.978 -5.499 -3.100 1.00 21.21 320 CYS X O 16
ATOM 8516 N N . LYS A 1 10 ? 4.184 -5.082 -3.474 1.00 61.45 321 LYS X N 16
ATOM 8517 C CA . LYS A 1 10 ? 4.541 -6.445 -3.911 1.00 24.43 321 LYS X CA 16
ATOM 8518 C C . LYS A 1 10 ? 4.457 -7.434 -2.724 1.00 24.32 321 LYS X C 16
ATOM 8519 O O . LYS A 1 10 ? 4.215 -8.626 -2.911 1.00 2.01 321 LYS X O 16
ATOM 8538 N N . ASN A 1 11 ? 4.639 -6.893 -1.503 1.00 11.13 322 ASN X N 16
ATOM 8539 C CA . ASN A 1 11 ? 4.459 -7.628 -0.236 1.00 33.21 322 ASN X CA 16
ATOM 8540 C C . ASN A 1 11 ? 2.999 -8.096 -0.102 1.00 23.53 322 ASN X C 16
ATOM 8541 O O . ASN A 1 11 ? 2.727 -9.252 0.221 1.00 54.12 322 ASN X O 16
ATOM 8552 N N . PHE A 1 12 ? 2.077 -7.175 -0.437 1.00 43.23 323 PHE X N 16
ATOM 8553 C CA . PHE A 1 12 ? 0.621 -7.366 -0.302 1.00 13.13 323 PHE X CA 16
ATOM 8554 C C . PHE A 1 12 ? -0.000 -7.958 -1.587 1.00 11.23 323 PHE X C 16
ATOM 8555 O O . PHE A 1 12 ? -1.228 -8.063 -1.683 1.00 64.41 323 PHE X O 16
ATOM 8572 N N . ALA A 1 13 ? 0.849 -8.333 -2.565 1.00 61.52 324 ALA X N 16
ATOM 8573 C CA . ALA A 1 13 ? 0.406 -8.983 -3.822 1.00 52.34 324 ALA X CA 16
ATOM 8574 C C . ALA A 1 13 ? -0.116 -10.406 -3.545 1.00 3.52 324 ALA X C 16
ATOM 8575 O O . ALA A 1 13 ? 0.216 -10.996 -2.512 1.00 41.33 324 ALA X O 16
ATOM 8582 N N . ARG A 1 14 ? -0.935 -10.943 -4.472 1.00 62.31 325 ARG X N 16
ATOM 8583 C CA . ARG A 1 14 ? -1.567 -12.266 -4.317 1.00 51.02 325 ARG X CA 16
ATOM 8584 C C . ARG A 1 14 ? -0.510 -13.388 -4.419 1.00 40.43 325 ARG X C 16
ATOM 8585 O O . ARG A 1 14 ? 0.083 -13.599 -5.481 1.00 11.44 325 ARG X O 16
ATOM 8606 N N . GLY A 1 15 ? -0.276 -14.092 -3.296 1.00 23.35 326 GLY X N 16
ATOM 8607 C CA . GLY A 1 15 ? 0.806 -15.083 -3.193 1.00 31.14 326 GLY X CA 16
ATOM 8608 C C . GLY A 1 15 ? 1.986 -14.546 -2.384 1.00 25.12 326 GLY X C 16
ATOM 8609 O O . GLY A 1 15 ? 2.993 -15.242 -2.196 1.00 22.34 326 GLY X O 16
ATOM 8613 N N . GLY A 1 16 ? 1.852 -13.288 -1.914 1.00 24.21 327 GLY X N 16
ATOM 8614 C CA . GLY A 1 16 ? 2.838 -12.647 -1.047 1.00 41.21 327 GLY X CA 16
ATOM 8615 C C . GLY A 1 16 ? 2.642 -13.006 0.424 1.00 0.32 327 GLY X C 16
ATOM 8616 O O . GLY A 1 16 ? 1.748 -13.790 0.770 1.00 73.31 327 GLY X O 16
ATOM 8620 N N . THR A 1 17 ? 3.498 -12.438 1.283 1.00 74.45 328 THR X N 16
ATOM 8621 C CA . THR A 1 17 ? 3.425 -12.612 2.746 1.00 52.02 328 THR X CA 16
ATOM 8622 C C . THR A 1 17 ? 2.356 -11.681 3.349 1.00 34.32 328 THR X C 16
ATOM 8623 O O . THR A 1 17 ? 1.676 -12.024 4.333 1.00 44.13 328 THR X O 16
ATOM 8634 N N . GLY A 1 18 ? 2.247 -10.489 2.742 1.00 42.43 329 GLY X N 16
ATOM 8635 C CA . GLY A 1 18 ? 1.329 -9.450 3.175 1.00 12.44 329 GLY X CA 16
ATOM 8636 C C . GLY A 1 18 ? 1.968 -8.467 4.141 1.00 3.30 329 GLY X C 16
ATOM 8637 O O . GLY A 1 18 ? 1.311 -7.533 4.587 1.00 41.43 329 GLY X O 16
ATOM 8641 N N . PHE A 1 19 ? 3.263 -8.674 4.454 1.00 64.43 330 PHE X N 16
ATOM 8642 C CA . PHE A 1 19 ? 4.010 -7.859 5.428 1.00 60.34 330 PHE X CA 16
ATOM 8643 C C . PHE A 1 19 ? 5.077 -7.006 4.716 1.00 52.13 330 PHE X C 16
ATOM 8644 O O . PHE A 1 19 ? 5.973 -7.554 4.063 1.00 51.01 330 PHE X O 16
ATOM 8661 N N . CYS A 1 20 ? 4.959 -5.667 4.839 1.00 15.04 331 CYS X N 16
ATOM 8662 C CA . CYS A 1 20 ? 6.007 -4.721 4.431 1.00 3.22 331 CYS X CA 16
ATOM 8663 C C . CYS A 1 20 ? 7.077 -4.604 5.545 1.00 1.03 331 CYS X C 16
ATOM 8664 O O . CYS A 1 20 ? 6.712 -4.518 6.724 1.00 52.24 331 CYS X O 16
ATOM 8671 N N . PRO A 1 21 ? 8.410 -4.571 5.186 1.00 60.21 332 PRO X N 16
ATOM 8672 C CA . PRO A 1 21 ? 9.520 -4.440 6.179 1.00 40.42 332 PRO X CA 16
ATOM 8673 C C . PRO A 1 21 ? 9.500 -3.074 6.905 1.00 65.51 332 PRO X C 16
ATOM 8674 O O . PRO A 1 21 ? 9.939 -2.965 8.056 1.00 3.44 332 PRO X O 16
ATOM 8685 N N . TYR A 1 22 ? 8.962 -2.053 6.220 1.00 23.43 333 TYR X N 16
ATOM 8686 C CA . TYR A 1 22 ? 8.833 -0.688 6.760 1.00 4.35 333 TYR X CA 16
ATOM 8687 C C . TYR A 1 22 ? 7.560 -0.568 7.614 1.00 12.03 333 TYR X C 16
ATOM 8688 O O . TYR A 1 22 ? 7.423 0.371 8.405 1.00 20.54 333 TYR X O 16
ATOM 8706 N N . GLY A 1 23 ? 6.630 -1.530 7.432 1.00 74.52 334 GLY X N 16
ATOM 8707 C CA . GLY A 1 23 ? 5.334 -1.509 8.104 1.00 55.33 334 GLY X CA 16
ATOM 8708 C C . GLY A 1 23 ? 4.369 -0.495 7.490 1.00 53.34 334 GLY X C 16
ATOM 8709 O O . GLY A 1 23 ? 4.203 -0.464 6.269 1.00 22.43 334 GLY X O 16
ATOM 8713 N N . LEU A 1 24 ? 3.735 0.329 8.349 1.00 12.54 335 LEU X N 16
ATOM 8714 C CA . LEU A 1 24 ? 2.805 1.405 7.918 1.00 4.42 335 LEU X CA 16
ATOM 8715 C C . LEU A 1 24 ? 3.593 2.571 7.288 1.00 43.42 335 LEU X C 16
ATOM 8716 O O . LEU A 1 24 ? 3.068 3.307 6.441 1.00 35.31 335 LEU X O 16
ATOM 8732 N N . ARG A 1 25 ? 4.885 2.692 7.678 1.00 4.41 336 ARG X N 16
ATOM 8733 C CA . ARG A 1 25 ? 5.804 3.709 7.128 1.00 64.22 336 ARG X CA 16
ATOM 8734 C C . ARG A 1 25 ? 6.217 3.392 5.681 1.00 0.30 336 ARG X C 16
ATOM 8735 O O . ARG A 1 25 ? 6.934 4.184 5.064 1.00 52.02 336 ARG X O 16
ATOM 8756 N N . CYS A 1 26 ? 5.798 2.226 5.160 1.00 42.44 337 CYS X N 16
ATOM 8757 C CA . CYS A 1 26 ? 6.006 1.871 3.752 1.00 2.33 337 CYS X CA 16
ATOM 8758 C C . CYS A 1 26 ? 5.317 2.881 2.823 1.00 43.43 337 CYS X C 16
ATOM 8759 O O . CYS A 1 26 ? 4.093 3.051 2.872 1.00 20.10 337 CYS X O 16
ATOM 8766 N N . GLU A 1 27 ? 6.133 3.538 1.985 1.00 34.14 338 GLU X N 16
ATOM 8767 C CA . GLU A 1 27 ? 5.663 4.537 1.009 1.00 23.31 338 GLU X CA 16
ATOM 8768 C C . GLU A 1 27 ? 4.781 3.886 -0.074 1.00 62.13 338 GLU X C 16
ATOM 8769 O O . GLU A 1 27 ? 3.914 4.551 -0.651 1.00 13.31 338 GLU X O 16
ATOM 8781 N N . PHE A 1 28 ? 5.041 2.603 -0.370 1.00 14.42 339 PHE X N 16
ATOM 8782 C CA . PHE A 1 28 ? 4.222 1.819 -1.297 1.00 1.05 339 PHE X CA 16
ATOM 8783 C C . PHE A 1 28 ? 2.863 1.585 -0.631 1.00 62.15 339 PHE X C 16
ATOM 8784 O O . PHE A 1 28 ? 2.793 0.954 0.437 1.00 54.23 339 PHE X O 16
ATOM 8801 N N . VAL A 1 29 ? 1.806 2.152 -1.229 1.00 51.32 340 VAL X N 16
ATOM 8802 C CA . VAL A 1 29 ? 0.472 2.151 -0.632 1.00 45.13 340 VAL X CA 16
ATOM 8803 C C . VAL A 1 29 ? -0.095 0.716 -0.562 1.00 44.32 340 VAL X C 16
ATOM 8804 O O . VAL A 1 29 ? 0.096 -0.099 -1.471 1.00 2.03 340 VAL X O 16
ATOM 8817 N N . HIS A 1 30 ? -0.738 0.430 0.566 1.00 2.12 341 HIS X N 16
ATOM 8818 C CA . HIS A 1 30 ? -1.336 -0.867 0.872 1.00 2.31 341 HIS X CA 16
ATOM 8819 C C . HIS A 1 30 ? -2.801 -0.885 0.384 1.00 43.14 341 HIS X C 16
ATOM 8820 O O . HIS A 1 30 ? -3.443 0.168 0.334 1.00 63.54 341 HIS X O 16
ATOM 8834 N N . PRO A 1 31 ? -3.356 -2.084 -0.001 1.00 14.14 342 PRO X N 16
ATOM 8835 C CA . PRO A 1 31 ? -4.768 -2.207 -0.434 1.00 0.44 342 PRO X CA 16
ATOM 8836 C C . PRO A 1 31 ? -5.775 -1.978 0.723 1.00 3.13 342 PRO X C 16
ATOM 8837 O O . PRO A 1 31 ? -6.988 -1.977 0.498 1.00 53.25 342 PRO X O 16
ATOM 8848 N N . THR A 1 32 ? -5.252 -1.792 1.954 1.00 54.13 343 THR X N 16
ATOM 8849 C CA . THR A 1 32 ? -6.044 -1.453 3.148 1.00 63.11 343 THR X CA 16
ATOM 8850 C C . THR A 1 32 ? -6.352 0.063 3.231 1.00 55.21 343 THR X C 16
ATOM 8851 O O . THR A 1 32 ? -7.061 0.493 4.148 1.00 51.21 343 THR X O 16
ATOM 8862 N N . ASP A 1 33 ? -5.814 0.857 2.276 1.00 51.33 344 ASP X N 16
ATOM 8863 C CA . ASP A 1 33 ? -5.983 2.328 2.243 1.00 52.31 344 ASP X CA 16
ATOM 8864 C C . ASP A 1 33 ? -7.467 2.733 2.074 1.00 4.34 344 ASP X C 16
ATOM 8865 O O . ASP A 1 33 ? -8.178 2.197 1.215 1.00 31.43 344 ASP X O 16
ATOM 8874 N N . LYS A 1 34 ? -7.899 3.701 2.898 1.00 23.42 345 LYS X N 16
ATOM 8875 C CA . LYS A 1 34 ? -9.270 4.271 2.904 1.00 43.43 345 LYS X CA 16
ATOM 8876 C C . LYS A 1 34 ? -9.217 5.803 2.712 1.00 71.32 345 LYS X C 16
ATOM 8877 O O . LYS A 1 34 ? -10.202 6.497 3.000 1.00 64.25 345 LYS X O 16
ATOM 8896 N N . GLU A 1 35 ? -8.083 6.325 2.202 1.00 15.31 346 GLU X N 16
ATOM 8897 C CA . GLU A 1 35 ? -7.873 7.774 2.040 1.00 13.10 346 GLU X CA 16
ATOM 8898 C C . GLU A 1 35 ? -8.759 8.324 0.889 1.00 72.15 346 GLU X C 16
ATOM 8899 O O . GLU A 1 35 ? -8.512 7.974 -0.284 1.00 32.31 346 GLU X O 16
ATOM 8913 N N . ASN A 1 1 ? -2.267 12.983 -13.790 1.00 1.00 312 ASN X N 17
ATOM 8914 C CA . ASN A 1 1 ? -2.162 13.261 -12.343 1.00 64.21 312 ASN X CA 17
ATOM 8915 C C . ASN A 1 1 ? -0.743 12.904 -11.888 1.00 74.42 312 ASN X C 17
ATOM 8916 O O . ASN A 1 1 ? -0.324 11.747 -12.014 1.00 42.43 312 ASN X O 17
ATOM 8929 N N . ASN A 1 2 ? 0.006 13.913 -11.400 1.00 33.23 313 ASN X N 17
ATOM 8930 C CA . ASN A 1 2 ? 1.415 13.764 -10.988 1.00 12.10 313 ASN X CA 17
ATOM 8931 C C . ASN A 1 2 ? 1.488 13.037 -9.630 1.00 40.55 313 ASN X C 17
ATOM 8932 O O . ASN A 1 2 ? 1.559 13.677 -8.575 1.00 4.22 313 ASN X O 17
ATOM 8943 N N . LYS A 1 3 ? 1.397 11.693 -9.662 1.00 20.43 314 LYS X N 17
ATOM 8944 C CA . LYS A 1 3 ? 1.376 10.842 -8.450 1.00 31.13 314 LYS X CA 17
ATOM 8945 C C . LYS A 1 3 ? 2.151 9.529 -8.690 1.00 41.12 314 LYS X C 17
ATOM 8946 O O . LYS A 1 3 ? 2.079 8.933 -9.772 1.00 43.13 314 LYS X O 17
ATOM 8965 N N . TYR A 1 4 ? 2.916 9.118 -7.662 1.00 31.10 315 TYR X N 17
ATOM 8966 C CA . TYR A 1 4 ? 3.629 7.822 -7.597 1.00 5.35 315 TYR X CA 17
ATOM 8967 C C . TYR A 1 4 ? 3.080 6.974 -6.427 1.00 62.23 315 TYR X C 17
ATOM 8968 O O . TYR A 1 4 ? 3.299 5.758 -6.386 1.00 13.32 315 TYR X O 17
ATOM 8986 N N . LYS A 1 5 ? 2.332 7.636 -5.517 1.00 35.34 316 LYS X N 17
ATOM 8987 C CA . LYS A 1 5 ? 1.875 7.072 -4.230 1.00 24.30 316 LYS X CA 17
ATOM 8988 C C . LYS A 1 5 ? 1.076 5.761 -4.406 1.00 43.02 316 LYS X C 17
ATOM 8989 O O . LYS A 1 5 ? 1.501 4.711 -3.904 1.00 42.31 316 LYS X O 17
ATOM 9008 N N . THR A 1 6 ? -0.072 5.833 -5.122 1.00 5.34 317 THR X N 17
ATOM 9009 C CA . THR A 1 6 ? -0.992 4.687 -5.278 1.00 22.44 317 THR X CA 17
ATOM 9010 C C . THR A 1 6 ? -0.360 3.554 -6.122 1.00 51.32 317 THR X C 17
ATOM 9011 O O . THR A 1 6 ? -0.402 3.561 -7.349 1.00 34.34 317 THR X O 17
ATOM 9022 N N . LYS A 1 7 ? 0.271 2.605 -5.416 1.00 52.32 318 LYS X N 17
ATOM 9023 C CA . LYS A 1 7 ? 0.888 1.417 -5.999 1.00 14.22 318 LYS X CA 17
ATOM 9024 C C . LYS A 1 7 ? 0.822 0.286 -4.962 1.00 61.43 318 LYS X C 17
ATOM 9025 O O . LYS A 1 7 ? 1.454 0.381 -3.905 1.00 74.12 318 LYS X O 17
ATOM 9044 N N . LEU A 1 8 ? 0.040 -0.760 -5.294 1.00 52.45 319 LEU X N 17
ATOM 9045 C CA . LEU A 1 8 ? -0.206 -1.928 -4.437 1.00 44.11 319 LEU X CA 17
ATOM 9046 C C . LEU A 1 8 ? 1.125 -2.626 -4.093 1.00 64.21 319 LEU X C 17
ATOM 9047 O O . LEU A 1 8 ? 1.864 -3.024 -5.006 1.00 54.01 319 LEU X O 17
ATOM 9063 N N . CYS A 1 9 ? 1.425 -2.724 -2.778 1.00 74.44 320 CYS X N 17
ATOM 9064 C CA . CYS A 1 9 ? 2.650 -3.355 -2.263 1.00 41.43 320 CYS X CA 17
ATOM 9065 C C . CYS A 1 9 ? 2.746 -4.831 -2.697 1.00 0.10 320 CYS X C 17
ATOM 9066 O O . CYS A 1 9 ? 1.810 -5.607 -2.471 1.00 21.21 320 CYS X O 17
ATOM 9073 N N . LYS A 1 10 ? 3.901 -5.202 -3.291 1.00 61.45 321 LYS X N 17
ATOM 9074 C CA . LYS A 1 10 ? 4.221 -6.599 -3.678 1.00 24.43 321 LYS X CA 17
ATOM 9075 C C . LYS A 1 10 ? 4.104 -7.560 -2.471 1.00 24.32 321 LYS X C 17
ATOM 9076 O O . LYS A 1 10 ? 3.832 -8.752 -2.629 1.00 2.01 321 LYS X O 17
ATOM 9095 N N . ASN A 1 11 ? 4.302 -6.985 -1.279 1.00 11.13 322 ASN X N 17
ATOM 9096 C CA . ASN A 1 11 ? 4.192 -7.676 0.012 1.00 33.21 322 ASN X CA 17
ATOM 9097 C C . ASN A 1 11 ? 2.755 -8.160 0.238 1.00 23.53 322 ASN X C 17
ATOM 9098 O O . ASN A 1 11 ? 2.520 -9.316 0.567 1.00 54.12 322 ASN X O 17
ATOM 9109 N N . PHE A 1 12 ? 1.802 -7.262 -0.030 1.00 43.23 323 PHE X N 17
ATOM 9110 C CA . PHE A 1 12 ? 0.358 -7.516 0.156 1.00 13.13 323 PHE X CA 17
ATOM 9111 C C . PHE A 1 12 ? -0.269 -8.174 -1.091 1.00 11.23 323 PHE X C 17
ATOM 9112 O O . PHE A 1 12 ? -1.423 -8.603 -1.046 1.00 64.41 323 PHE X O 17
ATOM 9129 N N . ALA A 1 13 ? 0.489 -8.226 -2.191 1.00 61.52 324 ALA X N 17
ATOM 9130 C CA . ALA A 1 13 ? 0.116 -8.997 -3.394 1.00 52.34 324 ALA X CA 17
ATOM 9131 C C . ALA A 1 13 ? 0.284 -10.506 -3.124 1.00 3.52 324 ALA X C 17
ATOM 9132 O O . ALA A 1 13 ? 1.181 -10.890 -2.365 1.00 41.33 324 ALA X O 17
ATOM 9139 N N . ARG A 1 14 ? -0.586 -11.351 -3.733 1.00 62.31 325 ARG X N 17
ATOM 9140 C CA . ARG A 1 14 ? -0.544 -12.821 -3.547 1.00 51.02 325 ARG X CA 17
ATOM 9141 C C . ARG A 1 14 ? 0.785 -13.401 -4.078 1.00 40.43 325 ARG X C 17
ATOM 9142 O O . ARG A 1 14 ? 1.100 -13.267 -5.266 1.00 11.44 325 ARG X O 17
ATOM 9163 N N . GLY A 1 15 ? 1.538 -14.057 -3.182 1.00 23.35 326 GLY X N 17
ATOM 9164 C CA . GLY A 1 15 ? 2.920 -14.482 -3.450 1.00 31.14 326 GLY X CA 17
ATOM 9165 C C . GLY A 1 15 ? 3.932 -13.700 -2.618 1.00 25.12 326 GLY X C 17
ATOM 9166 O O . GLY A 1 15 ? 5.119 -14.053 -2.577 1.00 22.34 326 GLY X O 17
ATOM 9170 N N . GLY A 1 16 ? 3.447 -12.638 -1.949 1.00 24.21 327 GLY X N 17
ATOM 9171 C CA . GLY A 1 16 ? 4.255 -11.809 -1.055 1.00 41.21 327 GLY X CA 17
ATOM 9172 C C . GLY A 1 16 ? 4.242 -12.322 0.388 1.00 0.32 327 GLY X C 17
ATOM 9173 O O . GLY A 1 16 ? 3.486 -13.243 0.717 1.00 73.31 327 GLY X O 17
ATOM 9177 N N . THR A 1 17 ? 5.073 -11.704 1.246 1.00 74.45 328 THR X N 17
ATOM 9178 C CA . THR A 1 17 ? 5.202 -12.061 2.684 1.00 52.02 328 THR X CA 17
ATOM 9179 C C . THR A 1 17 ? 3.950 -11.648 3.504 1.00 34.32 328 THR X C 17
ATOM 9180 O O . THR A 1 17 ? 3.732 -12.129 4.625 1.00 44.13 328 THR X O 17
ATOM 9191 N N . GLY A 1 18 ? 3.159 -10.731 2.925 1.00 42.43 329 GLY X N 17
ATOM 9192 C CA . GLY A 1 18 ? 1.992 -10.112 3.564 1.00 12.44 329 GLY X CA 17
ATOM 9193 C C . GLY A 1 18 ? 2.366 -8.940 4.468 1.00 3.30 329 GLY X C 17
ATOM 9194 O O . GLY A 1 18 ? 1.502 -8.165 4.886 1.00 41.43 329 GLY X O 17
ATOM 9198 N N . PHE A 1 19 ? 3.670 -8.802 4.748 1.00 64.43 330 PHE X N 17
ATOM 9199 C CA . PHE A 1 19 ? 4.232 -7.732 5.573 1.00 60.34 330 PHE X CA 17
ATOM 9200 C C . PHE A 1 19 ? 5.156 -6.861 4.724 1.00 52.13 330 PHE X C 17
ATOM 9201 O O . PHE A 1 19 ? 6.060 -7.387 4.062 1.00 51.01 330 PHE X O 17
ATOM 9218 N N . CYS A 1 20 ? 4.917 -5.546 4.706 1.00 15.04 331 CYS X N 17
ATOM 9219 C CA . CYS A 1 20 ? 5.923 -4.591 4.262 1.00 3.22 331 CYS X CA 17
ATOM 9220 C C . CYS A 1 20 ? 7.053 -4.549 5.318 1.00 1.03 331 CYS X C 17
ATOM 9221 O O . CYS A 1 20 ? 6.763 -4.359 6.504 1.00 52.24 331 CYS X O 17
ATOM 9228 N N . PRO A 1 21 ? 8.350 -4.758 4.923 1.00 60.21 332 PRO X N 17
ATOM 9229 C CA . PRO A 1 21 ? 9.495 -4.747 5.873 1.00 40.42 332 PRO X CA 17
ATOM 9230 C C . PRO A 1 21 ? 9.645 -3.393 6.581 1.00 65.51 332 PRO X C 17
ATOM 9231 O O . PRO A 1 21 ? 10.194 -3.297 7.680 1.00 3.44 332 PRO X O 17
ATOM 9242 N N . TYR A 1 22 ? 9.118 -2.363 5.924 1.00 23.43 333 TYR X N 17
ATOM 9243 C CA . TYR A 1 22 ? 9.129 -0.992 6.406 1.00 4.35 333 TYR X CA 17
ATOM 9244 C C . TYR A 1 22 ? 7.949 -0.736 7.361 1.00 12.03 333 TYR X C 17
ATOM 9245 O O . TYR A 1 22 ? 8.010 0.182 8.165 1.00 20.54 333 TYR X O 17
ATOM 9263 N N . GLY A 1 23 ? 6.886 -1.565 7.257 1.00 74.52 334 GLY X N 17
ATOM 9264 C CA . GLY A 1 23 ? 5.736 -1.502 8.169 1.00 55.33 334 GLY X CA 17
ATOM 9265 C C . GLY A 1 23 ? 4.955 -0.190 8.088 1.00 53.34 334 GLY X C 17
ATOM 9266 O O . GLY A 1 23 ? 4.254 0.057 7.100 1.00 22.43 334 GLY X O 17
ATOM 9270 N N . LEU A 1 24 ? 5.095 0.648 9.142 1.00 12.54 335 LEU X N 17
ATOM 9271 C CA . LEU A 1 24 ? 4.498 2.002 9.187 1.00 4.42 335 LEU X CA 17
ATOM 9272 C C . LEU A 1 24 ? 5.266 2.941 8.238 1.00 43.42 335 LEU X C 17
ATOM 9273 O O . LEU A 1 24 ? 4.675 3.798 7.587 1.00 35.31 335 LEU X O 17
ATOM 9289 N N . ARG A 1 25 ? 6.592 2.711 8.146 1.00 4.41 336 ARG X N 17
ATOM 9290 C CA . ARG A 1 25 ? 7.529 3.521 7.336 1.00 64.22 336 ARG X CA 17
ATOM 9291 C C . ARG A 1 25 ? 7.448 3.177 5.826 1.00 0.30 336 ARG X C 17
ATOM 9292 O O . ARG A 1 25 ? 8.295 3.625 5.042 1.00 52.02 336 ARG X O 17
ATOM 9313 N N . CYS A 1 26 ? 6.439 2.373 5.432 1.00 42.44 337 CYS X N 17
ATOM 9314 C CA . CYS A 1 26 ? 6.203 1.988 4.031 1.00 2.33 337 CYS X CA 17
ATOM 9315 C C . CYS A 1 26 ? 5.830 3.215 3.181 1.00 43.43 337 CYS X C 17
ATOM 9316 O O . CYS A 1 26 ? 5.157 4.134 3.655 1.00 20.10 337 CYS X O 17
ATOM 9323 N N . GLU A 1 27 ? 6.320 3.233 1.934 1.00 34.14 338 GLU X N 17
ATOM 9324 C CA . GLU A 1 27 ? 6.049 4.313 0.959 1.00 23.31 338 GLU X CA 17
ATOM 9325 C C . GLU A 1 27 ? 4.986 3.869 -0.060 1.00 62.13 338 GLU X C 17
ATOM 9326 O O . GLU A 1 27 ? 4.234 4.698 -0.588 1.00 13.31 338 GLU X O 17
ATOM 9338 N N . PHE A 1 28 ? 4.932 2.555 -0.333 1.00 14.42 339 PHE X N 17
ATOM 9339 C CA . PHE A 1 28 ? 3.987 1.962 -1.299 1.00 1.05 339 PHE X CA 17
ATOM 9340 C C . PHE A 1 28 ? 2.612 1.749 -0.644 1.00 62.15 339 PHE X C 17
ATOM 9341 O O . PHE A 1 28 ? 2.523 1.392 0.543 1.00 54.23 339 PHE X O 17
ATOM 9358 N N . VAL A 1 29 ? 1.553 1.975 -1.432 1.00 51.32 340 VAL X N 17
ATOM 9359 C CA . VAL A 1 29 ? 0.156 1.880 -0.978 1.00 45.13 340 VAL X CA 17
ATOM 9360 C C . VAL A 1 29 ? -0.267 0.417 -0.766 1.00 44.32 340 VAL X C 17
ATOM 9361 O O . VAL A 1 29 ? 0.076 -0.464 -1.549 1.00 2.03 340 VAL X O 17
ATOM 9374 N N . HIS A 1 30 ? -1.001 0.180 0.325 1.00 2.12 341 HIS X N 17
ATOM 9375 C CA . HIS A 1 30 ? -1.593 -1.118 0.634 1.00 2.31 341 HIS X CA 17
ATOM 9376 C C . HIS A 1 30 ? -3.004 -1.178 0.006 1.00 43.14 341 HIS X C 17
ATOM 9377 O O . HIS A 1 30 ? -3.687 -0.157 -0.068 1.00 63.54 341 HIS X O 17
ATOM 9391 N N . PRO A 1 31 ? -3.465 -2.370 -0.457 1.00 14.14 342 PRO X N 17
ATOM 9392 C CA . PRO A 1 31 ? -4.792 -2.527 -1.120 1.00 0.44 342 PRO X CA 17
ATOM 9393 C C . PRO A 1 31 ? -5.976 -2.141 -0.201 1.00 3.13 342 PRO X C 17
ATOM 9394 O O . PRO A 1 31 ? -7.072 -1.845 -0.680 1.00 53.25 342 PRO X O 17
ATOM 9405 N N . THR A 1 32 ? -5.729 -2.149 1.124 1.00 54.13 343 THR X N 17
ATOM 9406 C CA . THR A 1 32 ? -6.744 -1.820 2.145 1.00 63.11 343 THR X CA 17
ATOM 9407 C C . THR A 1 32 ? -6.395 -0.509 2.899 1.00 55.21 343 THR X C 17
ATOM 9408 O O . THR A 1 32 ? -7.128 -0.081 3.803 1.00 51.21 343 THR X O 17
ATOM 9419 N N . ASP A 1 33 ? -5.287 0.128 2.500 1.00 51.33 344 ASP X N 17
ATOM 9420 C CA . ASP A 1 33 ? -4.731 1.319 3.163 1.00 52.31 344 ASP X CA 17
ATOM 9421 C C . ASP A 1 33 ? -4.064 2.190 2.088 1.00 4.34 344 ASP X C 17
ATOM 9422 O O . ASP A 1 33 ? -2.877 2.024 1.770 1.00 31.43 344 ASP X O 17
ATOM 9431 N N . LYS A 1 34 ? -4.876 3.066 1.475 1.00 23.42 345 LYS X N 17
ATOM 9432 C CA . LYS A 1 34 ? -4.463 3.887 0.327 1.00 43.43 345 LYS X CA 17
ATOM 9433 C C . LYS A 1 34 ? -3.667 5.123 0.807 1.00 71.32 345 LYS X C 17
ATOM 9434 O O . LYS A 1 34 ? -2.432 5.089 0.859 1.00 64.25 345 LYS X O 17
ATOM 9453 N N . GLU A 1 35 ? -4.384 6.176 1.224 1.00 15.31 346 GLU X N 17
ATOM 9454 C CA . GLU A 1 35 ? -3.779 7.437 1.680 1.00 13.10 346 GLU X CA 17
ATOM 9455 C C . GLU A 1 35 ? -4.748 8.129 2.669 1.00 72.15 346 GLU X C 17
ATOM 9456 O O . GLU A 1 35 ? -4.534 8.019 3.893 1.00 32.31 346 GLU X O 17
ATOM 9470 N N . ASN A 1 1 ? -9.139 8.804 -5.993 1.00 1.00 312 ASN X N 18
ATOM 9471 C CA . ASN A 1 1 ? -7.790 8.367 -6.407 1.00 64.21 312 ASN X CA 18
ATOM 9472 C C . ASN A 1 1 ? -7.309 9.238 -7.574 1.00 74.42 312 ASN X C 18
ATOM 9473 O O . ASN A 1 1 ? -7.846 9.146 -8.681 1.00 42.43 312 ASN X O 18
ATOM 9486 N N . ASN A 1 2 ? -6.327 10.112 -7.307 1.00 33.23 313 ASN X N 18
ATOM 9487 C CA . ASN A 1 2 ? -5.657 10.916 -8.351 1.00 12.10 313 ASN X CA 18
ATOM 9488 C C . ASN A 1 2 ? -4.561 10.092 -9.038 1.00 40.55 313 ASN X C 18
ATOM 9489 O O . ASN A 1 2 ? -4.152 10.416 -10.158 1.00 4.22 313 ASN X O 18
ATOM 9500 N N . LYS A 1 3 ? -4.109 9.020 -8.341 1.00 20.43 314 LYS X N 18
ATOM 9501 C CA . LYS A 1 3 ? -3.000 8.144 -8.762 1.00 31.13 314 LYS X CA 18
ATOM 9502 C C . LYS A 1 3 ? -1.677 8.941 -8.803 1.00 41.12 314 LYS X C 18
ATOM 9503 O O . LYS A 1 3 ? -1.373 9.599 -9.803 1.00 43.13 314 LYS X O 18
ATOM 9522 N N . TYR A 1 4 ? -0.915 8.896 -7.693 1.00 31.10 315 TYR X N 18
ATOM 9523 C CA . TYR A 1 4 ? 0.272 9.757 -7.482 1.00 5.35 315 TYR X CA 18
ATOM 9524 C C . TYR A 1 4 ? 1.345 9.021 -6.657 1.00 62.23 315 TYR X C 18
ATOM 9525 O O . TYR A 1 4 ? 2.442 8.747 -7.157 1.00 13.32 315 TYR X O 18
ATOM 9543 N N . LYS A 1 5 ? 1.016 8.675 -5.401 1.00 35.34 316 LYS X N 18
ATOM 9544 C CA . LYS A 1 5 ? 1.891 7.864 -4.522 1.00 24.30 316 LYS X CA 18
ATOM 9545 C C . LYS A 1 5 ? 1.372 6.422 -4.445 1.00 43.02 316 LYS X C 18
ATOM 9546 O O . LYS A 1 5 ? 1.822 5.631 -3.608 1.00 42.31 316 LYS X O 18
ATOM 9565 N N . THR A 1 6 ? 0.446 6.090 -5.357 1.00 5.34 317 THR X N 18
ATOM 9566 C CA . THR A 1 6 ? -0.318 4.845 -5.339 1.00 22.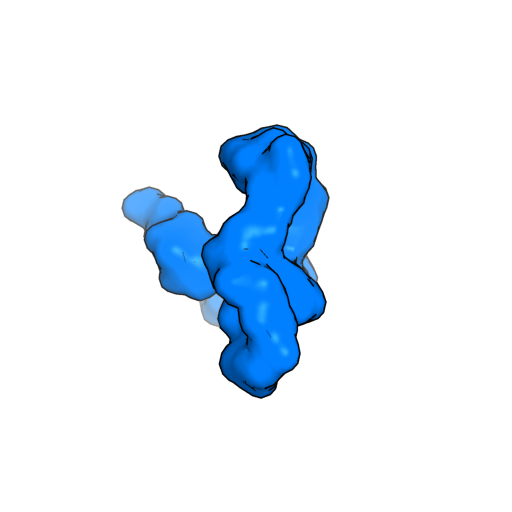44 317 THR X CA 18
ATOM 9567 C C . THR A 1 6 ? 0.461 3.693 -6.014 1.00 51.32 317 THR X C 18
ATOM 9568 O O . THR A 1 6 ? 0.130 3.241 -7.116 1.00 34.34 317 THR X O 18
ATOM 9579 N N . LYS A 1 7 ? 1.540 3.263 -5.340 1.00 52.32 318 LYS X N 18
ATOM 9580 C CA . LYS A 1 7 ? 2.324 2.076 -5.713 1.00 14.22 318 LYS X CA 18
ATOM 9581 C C . LYS A 1 7 ? 1.864 0.918 -4.828 1.00 61.43 318 LYS X C 18
ATOM 9582 O O . LYS A 1 7 ? 2.181 0.896 -3.642 1.00 74.12 318 LYS X O 18
ATOM 9601 N N . LEU A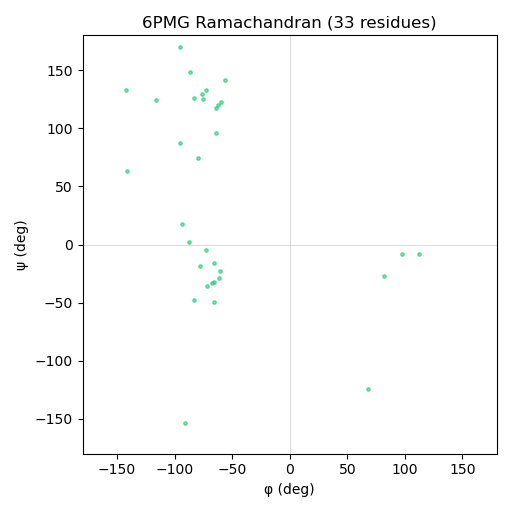 1 8 ? 1.081 -0.006 -5.397 1.00 52.45 319 LEU X N 18
ATOM 9602 C CA . LEU A 1 8 ? 0.604 -1.197 -4.679 1.00 44.11 319 LEU X CA 18
ATOM 9603 C C . LEU A 1 8 ? 1.793 -2.054 -4.188 1.00 64.21 319 LEU X C 18
ATOM 9604 O O . LEU A 1 8 ? 2.712 -2.351 -4.960 1.00 54.01 319 LEU X O 18
ATOM 9620 N N . CYS A 1 9 ? 1.764 -2.409 -2.891 1.00 74.44 320 CYS X N 18
ATOM 9621 C CA . CYS A 1 9 ? 2.775 -3.265 -2.270 1.00 41.43 320 CYS X CA 18
ATOM 9622 C C . CYS A 1 9 ? 2.753 -4.680 -2.870 1.00 0.10 320 CYS X C 18
ATOM 9623 O O . CYS A 1 9 ? 1.722 -5.362 -2.848 1.00 21.21 320 CYS X O 18
ATOM 9630 N N . LYS A 1 10 ? 3.908 -5.086 -3.417 1.00 61.45 321 LYS X N 18
ATOM 9631 C CA . LYS A 1 10 ? 4.168 -6.456 -3.896 1.00 24.43 321 LYS X CA 18
ATOM 9632 C C . LYS A 1 10 ? 4.095 -7.457 -2.726 1.00 24.32 321 LYS X C 18
ATOM 9633 O O . LYS A 1 10 ? 3.789 -8.630 -2.921 1.00 2.01 321 LYS X O 18
ATOM 9652 N N . ASN A 1 11 ? 4.375 -6.949 -1.509 1.00 11.13 322 ASN X N 18
ATOM 9653 C CA . ASN A 1 11 ? 4.217 -7.702 -0.252 1.00 33.21 322 ASN X CA 18
ATOM 9654 C C . ASN A 1 11 ? 2.757 -8.156 -0.103 1.00 23.53 322 ASN X C 18
ATOM 9655 O O . ASN A 1 11 ? 2.476 -9.327 0.122 1.00 54.12 322 ASN X O 18
ATOM 9666 N N . PHE A 1 12 ? 1.843 -7.211 -0.367 1.00 43.23 323 PHE X N 18
ATOM 9667 C CA . PHE A 1 12 ? 0.386 -7.392 -0.198 1.00 13.13 323 PHE X CA 18
ATOM 9668 C C . PHE A 1 12 ? -0.287 -7.932 -1.474 1.00 11.23 323 PHE X C 18
ATOM 9669 O O . PHE A 1 12 ? -1.515 -8.000 -1.539 1.00 64.41 323 PHE X O 18
ATOM 9686 N N . ALA A 1 13 ? 0.519 -8.291 -2.480 1.00 61.52 324 ALA X N 18
ATOM 9687 C CA . ALA A 1 13 ? 0.045 -8.986 -3.692 1.00 52.34 324 ALA X CA 18
ATOM 9688 C C . ALA A 1 13 ? 0.137 -10.509 -3.481 1.00 3.52 324 ALA X C 18
ATOM 9689 O O . ALA A 1 13 ? 0.921 -10.969 -2.637 1.00 41.33 324 ALA X O 18
ATOM 9696 N N . ARG A 1 14 ? -0.668 -11.272 -4.253 1.00 62.31 325 ARG X N 18
ATOM 9697 C CA . ARG A 1 14 ? -0.758 -12.745 -4.140 1.00 51.02 325 ARG X CA 18
ATOM 9698 C C . ARG A 1 14 ? 0.625 -13.386 -4.387 1.00 40.43 325 ARG X C 18
ATOM 9699 O O . ARG A 1 14 ? 1.251 -13.148 -5.421 1.00 11.44 325 ARG X O 18
ATOM 9720 N N . GLY A 1 15 ? 1.080 -14.193 -3.417 1.00 23.35 326 GLY X N 18
ATOM 9721 C CA . GLY A 1 15 ? 2.371 -14.880 -3.495 1.00 31.14 326 GLY X CA 18
ATOM 9722 C C . GLY A 1 15 ? 3.416 -14.259 -2.581 1.00 25.12 326 GLY X C 18
ATOM 9723 O O . GLY A 1 15 ? 4.434 -14.894 -2.281 1.00 22.34 326 GLY X O 18
ATOM 9727 N N . GLY A 1 16 ? 3.160 -13.007 -2.147 1.00 24.21 327 GLY X N 18
ATOM 9728 C CA . GLY A 1 16 ? 4.034 -12.301 -1.211 1.00 41.21 327 GLY X CA 18
ATOM 9729 C C . GLY A 1 16 ? 3.796 -12.708 0.241 1.00 0.32 327 GLY X C 18
ATOM 9730 O O . GLY A 1 16 ? 2.883 -13.488 0.536 1.00 73.31 327 GLY X O 18
ATOM 9734 N N . THR A 1 17 ? 4.632 -12.166 1.141 1.00 74.45 328 THR X N 18
ATOM 9735 C CA . THR A 1 17 ? 4.543 -12.404 2.600 1.00 52.02 328 THR X CA 18
ATOM 9736 C C . THR A 1 17 ? 3.292 -11.741 3.222 1.00 34.32 328 THR X C 18
ATOM 9737 O O . THR A 1 17 ? 2.782 -12.204 4.247 1.00 44.13 328 THR X O 18
ATOM 9748 N N . GLY A 1 18 ? 2.813 -10.660 2.588 1.00 42.43 329 GLY X N 18
ATOM 9749 C CA . GLY A 1 18 ? 1.668 -9.877 3.079 1.00 12.44 329 GLY X CA 18
ATOM 9750 C C . GLY A 1 18 ? 2.066 -8.796 4.072 1.00 3.30 329 GLY X C 18
ATOM 9751 O O . GLY A 1 18 ? 1.230 -7.996 4.477 1.00 41.43 329 GLY X O 18
ATOM 9755 N N . PHE A 1 19 ? 3.345 -8.796 4.487 1.00 64.43 330 PHE X N 18
ATOM 9756 C CA . PHE A 1 19 ? 3.903 -7.818 5.444 1.00 60.34 330 PHE X CA 18
ATOM 9757 C C . PHE A 1 19 ? 4.978 -6.957 4.765 1.00 52.13 330 PHE X C 18
ATOM 9758 O O . PHE A 1 19 ? 5.940 -7.495 4.202 1.00 51.01 330 PHE X O 18
ATOM 9775 N N . CYS A 1 20 ? 4.803 -5.630 4.799 1.00 15.04 331 CYS X N 18
ATOM 9776 C CA . CYS A 1 20 ? 5.835 -4.678 4.367 1.00 3.22 331 CYS X CA 18
ATOM 9777 C C . CYS A 1 20 ? 6.873 -4.492 5.501 1.00 1.03 331 CYS X C 18
ATOM 9778 O O . CYS A 1 20 ? 6.496 -4.064 6.595 1.00 52.24 331 CYS X O 18
ATOM 9785 N N . PRO A 1 21 ? 8.194 -4.782 5.256 1.00 60.21 332 PRO X N 18
ATOM 9786 C CA . PRO A 1 21 ? 9.239 -4.757 6.322 1.00 40.42 332 PRO X CA 18
ATOM 9787 C C . PRO A 1 21 ? 9.467 -3.346 6.909 1.00 65.51 332 PRO X C 18
ATOM 9788 O O . PRO A 1 21 ? 9.982 -3.203 8.022 1.00 3.44 332 PRO X O 18
ATOM 9799 N N . TYR A 1 22 ? 9.062 -2.322 6.143 1.00 23.43 333 TYR X N 18
ATOM 9800 C CA . TYR A 1 22 ? 9.186 -0.907 6.528 1.00 4.35 333 TYR X CA 18
ATOM 9801 C C . TYR A 1 22 ? 8.124 -0.505 7.574 1.00 12.03 333 TYR X C 18
ATOM 9802 O O . TYR A 1 22 ? 8.320 0.464 8.320 1.00 20.54 333 TYR X O 18
ATOM 9820 N N . GLY A 1 23 ? 6.997 -1.247 7.595 1.00 74.52 334 GLY X N 18
ATOM 9821 C CA . GLY A 1 23 ? 5.904 -0.998 8.534 1.00 55.33 334 GLY X CA 18
ATOM 9822 C C . GLY A 1 23 ? 5.232 0.358 8.315 1.00 53.34 334 GLY X C 18
ATOM 9823 O O . GLY A 1 23 ? 4.578 0.574 7.290 1.00 22.43 334 GLY X O 18
ATOM 9827 N N . LEU A 1 24 ? 5.440 1.276 9.270 1.00 12.54 335 LEU X N 18
ATOM 9828 C CA . LEU A 1 24 ? 4.908 2.653 9.217 1.00 4.42 335 LEU X CA 18
ATOM 9829 C C . LEU A 1 24 ? 5.569 3.453 8.077 1.00 43.42 335 LEU X C 18
ATOM 9830 O O . LEU A 1 24 ? 4.925 4.279 7.432 1.00 35.31 335 LEU X O 18
ATOM 9846 N N . ARG A 1 25 ? 6.850 3.147 7.813 1.00 4.41 336 ARG X N 18
ATOM 9847 C CA . ARG A 1 25 ? 7.679 3.878 6.835 1.00 64.22 336 ARG X CA 18
ATOM 9848 C C . ARG A 1 25 ? 7.461 3.375 5.390 1.00 0.30 336 ARG X C 18
ATOM 9849 O O . ARG A 1 25 ? 8.164 3.817 4.477 1.00 52.02 336 ARG X O 18
ATOM 9870 N N . CYS A 1 26 ? 6.479 2.464 5.182 1.00 42.44 337 CYS X N 18
ATOM 9871 C CA . CYS A 1 26 ? 6.191 1.905 3.852 1.00 2.33 337 CYS X CA 18
ATOM 9872 C C . CYS A 1 26 ? 5.612 2.990 2.917 1.00 43.43 337 CYS X C 18
ATOM 9873 O O . CYS A 1 26 ? 4.532 3.535 3.174 1.00 20.10 337 CYS X O 18
ATOM 9880 N N . GLU A 1 27 ? 6.362 3.278 1.840 1.00 34.14 338 GLU X N 18
ATOM 9881 C CA . GLU A 1 27 ? 6.018 4.292 0.822 1.00 23.31 338 GLU X CA 18
ATOM 9882 C C . GLU A 1 27 ? 4.988 3.726 -0.163 1.00 62.13 338 GLU X C 18
ATOM 9883 O O . GLU A 1 27 ? 4.207 4.469 -0.771 1.00 13.31 338 GLU X O 18
ATOM 9895 N N . PHE A 1 28 ? 5.034 2.401 -0.329 1.00 14.42 339 PHE X N 18
ATOM 9896 C CA . PHE A 1 28 ? 4.100 1.661 -1.166 1.00 1.05 339 PHE X CA 18
ATOM 9897 C C . PHE A 1 28 ? 2.758 1.526 -0.418 1.00 62.15 339 PHE X C 18
ATOM 9898 O O . PHE A 1 28 ? 2.730 1.086 0.745 1.00 54.23 339 PHE X O 18
ATOM 9915 N N . VAL A 1 29 ? 1.663 1.908 -1.086 1.00 51.32 340 VAL X N 18
ATOM 9916 C CA . VAL A 1 29 ? 0.316 1.875 -0.506 1.00 45.13 340 VAL X CA 18
ATOM 9917 C C . VAL A 1 29 ? -0.236 0.432 -0.495 1.00 44.32 340 VAL X C 18
ATOM 9918 O O . VAL A 1 29 ? 0.022 -0.362 -1.411 1.00 2.03 340 VAL X O 18
ATOM 9931 N N . HIS A 1 30 ? -0.956 0.101 0.577 1.00 2.12 341 HIS X N 18
ATOM 9932 C CA . HIS A 1 30 ? -1.561 -1.225 0.784 1.00 2.31 341 HIS X CA 18
ATOM 9933 C C . HIS A 1 30 ? -2.981 -1.217 0.209 1.00 43.14 341 HIS X C 18
ATOM 9934 O O . HIS A 1 30 ? -3.657 -0.204 0.325 1.00 63.54 341 HIS X O 18
ATOM 9948 N N . PRO A 1 31 ? -3.475 -2.344 -0.380 1.00 14.14 342 PRO X N 18
ATOM 9949 C CA . PRO A 1 31 ? -4.805 -2.381 -1.032 1.00 0.44 342 PRO X CA 18
ATOM 9950 C C . PRO A 1 31 ? -5.940 -2.424 0.005 1.00 3.13 342 PRO X C 18
ATOM 9951 O O . PRO A 1 31 ? -7.106 -2.227 -0.328 1.00 53.25 342 PRO X O 18
ATOM 9962 N N . THR A 1 32 ? -5.561 -2.695 1.260 1.00 54.13 343 THR X N 18
ATOM 9963 C CA . THR A 1 32 ? -6.453 -2.709 2.416 1.00 63.11 343 THR X CA 18
ATOM 9964 C C . THR A 1 32 ? -6.491 -1.319 3.074 1.00 55.21 343 THR X C 18
ATOM 9965 O O . THR A 1 32 ? -7.498 -0.934 3.679 1.00 51.21 343 THR X O 18
ATOM 9976 N N . ASP A 1 33 ? -5.373 -0.579 2.963 1.00 51.33 344 ASP X N 18
ATOM 9977 C CA . ASP A 1 33 ? -5.268 0.821 3.423 1.00 52.31 344 ASP X CA 18
ATOM 9978 C C . ASP A 1 33 ? -5.622 1.785 2.282 1.00 4.34 344 ASP X C 18
ATOM 9979 O O . ASP A 1 33 ? -5.960 1.354 1.172 1.00 31.43 344 ASP X O 18
ATOM 9988 N N . LYS A 1 34 ? -5.544 3.095 2.560 1.00 23.42 345 LYS X N 18
ATOM 9989 C CA . LYS A 1 34 ? -5.938 4.143 1.599 1.00 43.43 345 LYS X CA 18
ATOM 9990 C C . LYS A 1 34 ? -4.957 5.329 1.690 1.00 71.32 345 LYS X C 18
ATOM 9991 O O . LYS A 1 34 ? -4.305 5.521 2.722 1.00 64.25 345 LYS X O 18
ATOM 10010 N N . GLU A 1 35 ? -4.866 6.117 0.607 1.00 15.31 346 GLU X N 18
ATOM 10011 C CA . GLU A 1 35 ? -3.977 7.289 0.520 1.00 13.10 346 GLU X CA 18
ATOM 10012 C C . GLU A 1 35 ? -4.744 8.458 -0.142 1.00 72.15 346 GLU X C 18
ATOM 10013 O O . GLU A 1 35 ? -5.165 9.393 0.565 1.00 32.31 346 GLU X O 18
ATOM 10027 N N . ASN A 1 1 ? -11.994 12.080 -3.831 1.00 1.00 312 ASN X N 19
ATOM 10028 C CA . ASN A 1 1 ? -11.858 11.000 -4.840 1.00 64.21 312 ASN X CA 19
ATOM 10029 C C . ASN A 1 1 ? -10.383 10.833 -5.227 1.00 74.42 312 ASN X C 19
ATOM 10030 O O . ASN A 1 1 ? -9.892 11.479 -6.155 1.00 42.43 312 ASN X O 19
ATOM 10043 N N . ASN A 1 2 ? -9.667 9.991 -4.471 1.00 33.23 313 ASN X N 19
ATOM 10044 C CA . ASN A 1 2 ? -8.224 9.775 -4.665 1.00 12.10 313 ASN X CA 19
ATOM 10045 C C . ASN A 1 2 ? -7.976 8.394 -5.283 1.00 40.55 313 ASN X C 19
ATOM 10046 O O . ASN A 1 2 ? -8.207 7.364 -4.640 1.00 4.22 313 ASN X O 19
ATOM 10057 N N . LYS A 1 3 ? -7.535 8.382 -6.546 1.00 20.43 314 LYS X N 19
ATOM 10058 C CA . LYS A 1 3 ? -7.047 7.166 -7.224 1.00 31.13 314 LYS X CA 19
ATOM 10059 C C . LYS A 1 3 ? -5.531 7.338 -7.510 1.00 41.12 314 LYS X C 19
ATOM 10060 O O . LYS A 1 3 ? -4.932 6.596 -8.296 1.00 43.13 314 LYS X O 19
ATOM 10079 N N . TYR A 1 4 ? -4.922 8.314 -6.812 1.00 31.10 315 TYR X N 19
ATOM 10080 C CA . TYR A 1 4 ? -3.537 8.750 -7.040 1.00 5.35 315 TYR X CA 19
ATOM 10081 C C . TYR A 1 4 ? -2.548 7.781 -6.391 1.00 62.23 315 TYR X C 19
ATOM 10082 O O . TYR A 1 4 ? -1.655 7.250 -7.058 1.00 13.32 315 TYR X O 19
ATOM 10100 N N . LYS A 1 5 ? -2.728 7.548 -5.085 1.00 35.34 316 LYS X N 19
ATOM 10101 C CA . LYS A 1 5 ? -1.897 6.623 -4.309 1.00 24.30 316 LYS X CA 19
ATOM 10102 C C . LYS A 1 5 ? -2.471 5.200 -4.433 1.00 43.02 316 LYS X C 19
ATOM 10103 O O . LYS A 1 5 ? -3.260 4.750 -3.594 1.00 42.31 316 LYS X O 19
ATOM 10122 N N . THR A 1 6 ? -2.113 4.521 -5.538 1.00 5.34 317 THR X N 19
ATOM 10123 C CA . THR A 1 6 ? -2.580 3.154 -5.848 1.00 22.44 317 THR X CA 19
ATOM 10124 C C . THR A 1 6 ? -1.419 2.259 -6.327 1.00 51.32 317 THR X C 19
ATOM 10125 O O . THR A 1 6 ? -1.657 1.158 -6.847 1.00 34.34 317 THR X O 19
ATOM 10136 N N . LYS A 1 7 ? -0.160 2.736 -6.150 1.00 52.32 318 LYS X N 19
ATOM 10137 C CA . LYS A 1 7 ? 1.035 1.893 -6.346 1.00 14.22 318 LYS X CA 19
ATOM 10138 C C . LYS A 1 7 ? 1.092 0.874 -5.197 1.00 61.43 318 LYS X C 19
ATOM 10139 O O . LYS A 1 7 ? 1.729 1.123 -4.160 1.00 74.12 318 LYS X O 19
ATOM 10158 N N . LEU A 1 8 ? 0.345 -0.229 -5.381 1.00 52.45 319 LEU X N 19
ATOM 10159 C CA . LEU A 1 8 ? 0.145 -1.250 -4.349 1.00 44.11 319 LEU X CA 19
ATOM 10160 C C . LEU A 1 8 ? 1.448 -2.005 -4.059 1.00 64.21 319 LEU X C 19
ATOM 10161 O O . LEU A 1 8 ? 2.300 -2.165 -4.942 1.00 54.01 319 LEU X O 19
ATOM 10177 N N . CYS A 1 9 ? 1.590 -2.442 -2.807 1.00 74.44 320 CYS X N 19
ATOM 10178 C CA . CYS A 1 9 ? 2.721 -3.245 -2.368 1.00 41.43 320 CYS X CA 19
ATOM 10179 C C . CYS A 1 9 ? 2.605 -4.662 -2.931 1.00 0.10 320 CYS X C 19
ATOM 10180 O O . CYS A 1 9 ? 1.563 -5.304 -2.763 1.00 21.21 320 CYS X O 19
ATOM 10187 N N . LYS A 1 10 ? 3.667 -5.127 -3.610 1.00 61.45 321 LYS X N 19
ATOM 10188 C CA . LYS A 1 10 ? 3.784 -6.530 -4.054 1.00 24.43 321 LYS X CA 19
ATOM 10189 C C . LYS A 1 10 ? 3.900 -7.472 -2.835 1.00 24.32 321 LYS X C 19
ATOM 10190 O O . LYS A 1 10 ? 3.632 -8.683 -2.936 1.00 2.01 321 LYS X O 19
ATOM 10209 N N . ASN A 1 11 ? 4.314 -6.885 -1.697 1.00 11.13 322 ASN X N 19
ATOM 10210 C CA . ASN A 1 11 ? 4.319 -7.532 -0.381 1.00 33.21 322 ASN X CA 19
ATOM 10211 C C . ASN A 1 11 ? 2.891 -7.990 -0.027 1.00 23.53 322 ASN X C 19
ATOM 10212 O O . ASN A 1 11 ? 2.667 -9.148 0.296 1.00 54.12 322 ASN X O 19
ATOM 10223 N N . PHE A 1 12 ? 1.928 -7.067 -0.227 1.00 43.23 323 PHE X N 19
ATOM 10224 C CA . PHE A 1 12 ? 0.498 -7.275 0.092 1.00 13.13 323 PHE X CA 19
ATOM 10225 C C . PHE A 1 12 ? -0.246 -7.963 -1.070 1.00 11.23 323 PHE X C 19
ATOM 10226 O O . PHE A 1 12 ? -1.307 -8.556 -0.852 1.00 64.41 323 PHE X O 19
ATOM 10243 N N . ALA A 1 13 ? 0.303 -7.859 -2.299 1.00 61.52 324 ALA X N 19
ATOM 10244 C CA . ALA A 1 13 ? -0.261 -8.535 -3.481 1.00 52.34 324 ALA X CA 19
ATOM 10245 C C . ALA A 1 13 ? -0.143 -10.059 -3.328 1.00 3.52 324 ALA X C 19
ATOM 10246 O O . ALA A 1 13 ? 0.823 -10.548 -2.714 1.00 41.33 324 ALA X O 19
ATOM 10253 N N . ARG A 1 14 ? -1.131 -10.785 -3.889 1.00 62.31 325 ARG X N 19
ATOM 10254 C CA . ARG A 1 14 ? -1.271 -12.248 -3.739 1.00 51.02 325 ARG X CA 19
ATOM 10255 C C . ARG A 1 14 ? 0.010 -13.008 -4.171 1.00 40.43 325 ARG X C 19
ATOM 10256 O O . ARG A 1 14 ? 0.537 -12.775 -5.257 1.00 11.44 325 ARG X O 19
ATOM 10277 N N . GLY A 1 15 ? 0.517 -13.884 -3.286 1.00 23.35 326 GLY X N 19
ATOM 10278 C CA . GLY A 1 15 ? 1.787 -14.590 -3.505 1.00 31.14 326 GLY X CA 19
ATOM 10279 C C . GLY A 1 15 ? 2.911 -14.028 -2.642 1.00 25.12 326 GLY X C 19
ATOM 10280 O O . GLY A 1 15 ? 3.926 -14.693 -2.430 1.00 22.34 326 GLY X O 19
ATOM 10284 N N . GLY A 1 16 ? 2.736 -12.780 -2.169 1.00 24.21 327 GLY X N 19
ATOM 10285 C CA . GLY A 1 16 ? 3.652 -12.169 -1.204 1.00 41.21 327 GLY X CA 19
ATOM 10286 C C . GLY A 1 16 ? 3.382 -12.630 0.226 1.00 0.32 327 GLY X C 19
ATOM 10287 O O . GLY A 1 16 ? 2.471 -13.424 0.467 1.00 73.31 327 GLY X O 19
ATOM 10291 N N . THR A 1 17 ? 4.163 -12.116 1.177 1.00 74.45 328 THR X N 19
ATOM 10292 C CA . THR A 1 17 ? 4.025 -12.444 2.613 1.00 52.02 328 THR X CA 19
ATOM 10293 C C . THR A 1 17 ? 2.791 -11.750 3.224 1.00 34.32 328 THR X C 19
ATOM 10294 O O . THR A 1 17 ? 2.183 -12.247 4.171 1.00 44.13 328 THR X O 19
ATOM 10305 N N . GLY A 1 18 ? 2.459 -10.583 2.657 1.00 42.43 329 GLY X N 19
ATOM 10306 C CA . GLY A 1 18 ? 1.369 -9.720 3.132 1.00 12.44 329 GLY X CA 19
ATOM 10307 C C . GLY A 1 18 ? 1.877 -8.596 4.031 1.00 3.30 329 GLY X C 19
ATOM 10308 O O . GLY A 1 18 ? 1.106 -7.725 4.430 1.00 41.43 329 GLY X O 19
ATOM 10312 N N . PHE A 1 19 ? 3.183 -8.640 4.362 1.00 64.43 330 PHE X N 19
ATOM 10313 C CA . PHE A 1 19 ? 3.835 -7.687 5.282 1.00 60.34 330 PHE X CA 19
ATOM 10314 C C . PHE A 1 19 ? 4.904 -6.837 4.562 1.00 52.13 330 PHE X C 19
ATOM 10315 O O . PHE A 1 19 ? 5.745 -7.379 3.823 1.00 51.01 330 PHE X O 19
ATOM 10332 N N . CYS A 1 20 ? 4.856 -5.506 4.760 1.00 15.04 331 CYS X N 19
ATOM 10333 C CA . CYS A 1 20 ? 5.957 -4.593 4.408 1.00 3.22 331 CYS X CA 19
ATOM 10334 C C . CYS A 1 20 ? 6.917 -4.473 5.607 1.00 1.03 331 CYS X C 19
ATOM 10335 O O . CYS A 1 20 ? 6.455 -4.358 6.743 1.00 52.24 331 CYS X O 19
ATOM 10342 N N . PRO A 1 21 ? 8.279 -4.510 5.383 1.00 60.21 332 PRO X N 19
ATOM 10343 C CA . PRO A 1 21 ? 9.289 -4.400 6.484 1.00 40.42 332 PRO X CA 19
ATOM 10344 C C . PRO A 1 21 ? 9.135 -3.129 7.341 1.00 65.51 332 PRO X C 19
ATOM 10345 O O . PRO A 1 21 ? 9.411 -3.144 8.539 1.00 3.44 332 PRO X O 19
ATOM 10356 N N . TYR A 1 22 ? 8.673 -2.037 6.705 1.00 23.43 333 TYR X N 19
ATOM 10357 C CA . TYR A 1 22 ? 8.516 -0.718 7.358 1.00 4.35 333 TYR X CA 19
ATOM 10358 C C . TYR A 1 22 ? 7.136 -0.591 8.049 1.00 12.03 333 TYR X C 19
ATOM 10359 O O . TYR A 1 22 ? 6.897 0.373 8.790 1.00 20.54 333 TYR X O 19
ATOM 10377 N N . GLY A 1 23 ? 6.243 -1.573 7.806 1.00 74.52 334 GLY X N 19
ATOM 10378 C CA . GLY A 1 23 ? 4.869 -1.523 8.299 1.00 55.33 334 GLY X CA 19
ATOM 10379 C C . GLY A 1 23 ? 4.055 -0.459 7.582 1.00 53.34 334 GLY X C 19
ATOM 10380 O O . GLY A 1 23 ? 4.020 -0.453 6.350 1.00 22.43 334 GLY X O 19
ATOM 10384 N N . LEU A 1 24 ? 3.425 0.464 8.341 1.00 12.54 335 LEU X N 19
ATOM 10385 C CA . LEU A 1 24 ? 2.653 1.593 7.762 1.00 4.42 335 LEU X CA 19
ATOM 10386 C C . LEU A 1 24 ? 3.602 2.722 7.281 1.00 43.42 335 LEU X C 19
ATOM 10387 O O . LEU A 1 24 ? 3.206 3.559 6.480 1.00 35.31 335 LEU X O 19
ATOM 10403 N N . ARG A 1 25 ? 4.881 2.688 7.730 1.00 4.41 336 ARG X N 19
ATOM 10404 C CA . ARG A 1 25 ? 5.934 3.632 7.260 1.00 64.22 336 ARG X CA 19
ATOM 10405 C C . ARG A 1 25 ? 6.374 3.330 5.803 1.00 0.30 336 ARG X C 19
ATOM 10406 O O . ARG A 1 25 ? 7.186 4.065 5.243 1.00 52.02 336 ARG X O 19
ATOM 10427 N N . CYS A 1 26 ? 5.837 2.236 5.219 1.00 42.44 337 CYS X N 19
ATOM 10428 C CA . CYS A 1 26 ? 6.106 1.809 3.830 1.00 2.33 337 CYS X CA 19
ATOM 10429 C C . CYS A 1 26 ? 5.860 2.932 2.802 1.00 43.43 337 CYS X C 19
ATOM 10430 O O . CYS A 1 26 ? 4.900 3.692 2.936 1.00 20.10 337 CYS X O 19
ATOM 10437 N N . GLU A 1 27 ? 6.737 3.016 1.781 1.00 34.14 338 GLU X N 19
ATOM 10438 C CA . GLU A 1 27 ? 6.623 4.009 0.688 1.00 23.31 338 GLU X CA 19
ATOM 10439 C C . GLU A 1 27 ? 5.442 3.674 -0.242 1.00 62.13 338 GLU X C 19
ATOM 10440 O O . GLU A 1 27 ? 4.758 4.571 -0.754 1.00 13.31 338 GLU X O 19
ATOM 10452 N N . PHE A 1 28 ? 5.243 2.372 -0.466 1.00 14.42 339 PHE X N 19
ATOM 10453 C CA . PHE A 1 28 ? 4.202 1.848 -1.359 1.00 1.05 339 PHE X CA 19
ATOM 10454 C C . PHE A 1 28 ? 2.882 1.663 -0.584 1.00 62.15 339 PHE X C 19
ATOM 10455 O O . PHE A 1 28 ? 2.883 1.295 0.604 1.00 54.23 339 PHE X O 19
ATOM 10472 N N . VAL A 1 29 ? 1.768 1.905 -1.281 1.00 51.32 340 VAL X N 19
ATOM 10473 C CA . VAL A 1 29 ? 0.415 1.890 -0.694 1.00 45.13 340 VAL X CA 19
ATOM 10474 C C . VAL A 1 29 ? -0.074 0.453 -0.538 1.00 44.32 340 VAL X C 19
ATOM 10475 O O . VAL A 1 29 ? 0.218 -0.402 -1.364 1.00 2.03 340 VAL X O 19
ATOM 10488 N N . HIS A 1 30 ? -0.796 0.194 0.546 1.00 2.12 341 HIS X N 19
ATOM 10489 C CA . HIS A 1 30 ? -1.330 -1.134 0.857 1.00 2.31 341 HIS X CA 19
ATOM 10490 C C . HIS A 1 30 ? -2.734 -1.250 0.235 1.00 43.14 341 HIS X C 19
ATOM 10491 O O . HIS A 1 30 ? -3.569 -0.405 0.506 1.00 63.54 341 HIS X O 19
ATOM 10505 N N . PRO A 1 31 ? -3.008 -2.267 -0.649 1.00 14.14 342 PRO X N 19
ATOM 10506 C CA . PRO A 1 31 ? -4.357 -2.482 -1.248 1.00 0.44 342 PRO X CA 19
ATOM 10507 C C . PRO A 1 31 ? -5.461 -2.669 -0.178 1.00 3.13 342 PRO X C 19
ATOM 10508 O O . PRO A 1 31 ? -6.637 -2.426 -0.443 1.00 53.25 342 PRO X O 19
ATOM 10519 N N . THR A 1 32 ? -5.049 -3.087 1.025 1.00 54.13 343 THR X N 19
ATOM 10520 C CA . THR A 1 32 ? -5.924 -3.234 2.191 1.00 63.11 343 THR X CA 19
ATOM 10521 C C . THR A 1 32 ? -6.275 -1.871 2.824 1.00 55.21 343 THR X C 19
ATOM 10522 O O . THR A 1 32 ? -7.359 -1.709 3.383 1.00 51.21 343 THR X O 19
ATOM 10533 N N . ASP A 1 33 ? -5.335 -0.909 2.745 1.00 51.33 344 ASP X N 19
ATOM 10534 C CA . ASP A 1 33 ? -5.515 0.459 3.287 1.00 52.31 344 ASP X CA 19
ATOM 10535 C C . ASP A 1 33 ? -5.676 1.461 2.127 1.00 4.34 344 ASP X C 19
ATOM 10536 O O . ASP A 1 33 ? -4.708 1.799 1.440 1.00 31.43 344 ASP X O 19
ATOM 10545 N N . LYS A 1 34 ? -6.908 1.929 1.928 1.00 23.42 345 LYS X N 19
ATOM 10546 C CA . LYS A 1 34 ? -7.283 2.808 0.803 1.00 43.43 345 LYS X CA 19
ATOM 10547 C C . LYS A 1 34 ? -8.026 4.041 1.331 1.00 71.32 345 LYS X C 19
ATOM 10548 O O . LYS A 1 34 ? -8.662 3.977 2.383 1.00 64.25 345 LYS X O 19
ATOM 10567 N N . GLU A 1 35 ? -7.927 5.165 0.587 1.00 15.31 346 GLU X N 19
ATOM 10568 C CA . GLU A 1 35 ? -8.730 6.382 0.837 1.00 13.10 346 GLU X CA 19
ATOM 10569 C C . GLU A 1 35 ? -10.249 6.042 0.750 1.00 72.15 346 GLU X C 19
ATOM 10570 O O . GLU A 1 35 ? -10.954 6.144 1.773 1.00 32.31 346 GLU X O 19
ATOM 10584 N N . ASN A 1 1 ? -10.180 -2.095 -10.700 1.00 1.00 312 ASN X N 20
ATOM 10585 C CA . ASN A 1 1 ? -10.232 -1.580 -12.090 1.00 64.21 312 ASN X CA 20
ATOM 10586 C C . ASN A 1 1 ? -8.936 -0.817 -12.408 1.00 74.42 312 ASN X C 20
ATOM 10587 O O . ASN A 1 1 ? -8.084 -1.294 -13.168 1.00 42.43 312 ASN X O 20
ATOM 10600 N N . ASN A 1 2 ? -8.795 0.364 -11.792 1.00 33.23 313 ASN X N 20
ATOM 10601 C CA . ASN A 1 2 ? -7.631 1.246 -11.944 1.00 12.10 313 ASN X CA 20
ATOM 10602 C C . ASN A 1 2 ? -6.889 1.328 -10.598 1.00 40.55 313 ASN X C 20
ATOM 10603 O O . ASN A 1 2 ? -7.486 1.672 -9.575 1.00 4.22 313 ASN X O 20
ATOM 10614 N N . LYS A 1 3 ? -5.595 0.972 -10.595 1.00 20.43 314 LYS X N 20
ATOM 10615 C CA . LYS A 1 3 ? -4.748 0.999 -9.377 1.00 31.13 314 LYS X CA 20
ATOM 10616 C C . LYS A 1 3 ? -3.488 1.850 -9.622 1.00 41.12 314 LYS X C 20
ATOM 10617 O O . LYS A 1 3 ? -2.458 1.667 -8.965 1.00 43.13 314 LYS X O 20
ATOM 10636 N N . TYR A 1 4 ? -3.600 2.827 -10.548 1.00 31.10 315 TYR X N 20
ATOM 10637 C CA . TYR A 1 4 ? -2.478 3.708 -10.942 1.00 5.35 315 TYR X CA 20
ATOM 10638 C C . TYR A 1 4 ? -2.096 4.660 -9.790 1.00 62.23 315 TYR X C 20
ATOM 10639 O O . TYR A 1 4 ? -0.924 4.980 -9.609 1.00 13.32 315 TYR X O 20
ATOM 10657 N N . LYS A 1 5 ? -3.121 5.105 -9.042 1.00 35.34 316 LYS X N 20
ATOM 10658 C CA . LYS A 1 5 ? -2.969 5.958 -7.847 1.00 24.30 316 LYS X CA 20
ATOM 10659 C C . LYS A 1 5 ? -2.247 5.193 -6.726 1.00 43.02 316 LYS X C 20
ATOM 10660 O O . LYS A 1 5 ? -1.331 5.721 -6.089 1.00 42.31 316 LYS X O 20
ATOM 10679 N N . THR A 1 6 ? -2.674 3.940 -6.511 1.00 5.34 317 THR X N 20
ATOM 10680 C CA . THR A 1 6 ? -2.158 3.093 -5.430 1.00 22.44 317 THR X CA 20
ATOM 10681 C C . THR A 1 6 ? -0.784 2.495 -5.803 1.00 51.32 317 THR X C 20
ATOM 10682 O O . THR A 1 6 ? -0.672 1.708 -6.749 1.00 34.34 317 THR X O 20
ATOM 10693 N N . LYS A 1 7 ? 0.263 2.910 -5.069 1.00 52.32 318 LYS X N 20
ATOM 10694 C CA . LYS A 1 7 ? 1.610 2.322 -5.151 1.00 14.22 318 LYS X CA 20
ATOM 10695 C C . LYS A 1 7 ? 1.545 0.960 -4.446 1.00 61.43 318 LYS X C 20
ATOM 10696 O O . LYS A 1 7 ? 1.851 0.849 -3.262 1.00 74.12 318 LYS X O 20
ATOM 10715 N N . LEU A 1 8 ? 1.075 -0.056 -5.182 1.00 52.45 319 LEU X N 20
ATOM 10716 C CA . LEU A 1 8 ? 0.631 -1.336 -4.608 1.00 44.11 319 LEU X CA 20
ATOM 10717 C C . LEU A 1 8 ? 1.822 -2.158 -4.081 1.00 64.21 319 LEU X C 20
ATOM 10718 O O . LEU A 1 8 ? 2.802 -2.384 -4.797 1.00 54.01 319 LEU X O 20
ATOM 10734 N N . CYS A 1 9 ? 1.733 -2.579 -2.807 1.00 74.44 320 CYS X N 20
ATOM 10735 C CA . CYS A 1 9 ? 2.716 -3.468 -2.187 1.00 41.43 320 CYS X CA 20
ATOM 10736 C C . CYS A 1 9 ? 2.473 -4.918 -2.629 1.00 0.10 320 CYS X C 20
ATOM 10737 O O . CYS A 1 9 ? 1.387 -5.479 -2.379 1.00 21.21 320 CYS X O 20
ATOM 10744 N N . LYS A 1 10 ? 3.491 -5.513 -3.281 1.00 61.45 321 LYS X N 20
ATOM 10745 C CA . LYS A 1 10 ? 3.512 -6.948 -3.626 1.00 24.43 321 LYS X CA 20
ATOM 10746 C C . LYS A 1 10 ? 3.437 -7.817 -2.348 1.00 24.32 321 LYS X C 20
ATOM 10747 O O . LYS A 1 10 ? 2.989 -8.964 -2.392 1.00 2.01 321 LYS X O 20
ATOM 10766 N N . ASN A 1 11 ? 3.885 -7.219 -1.220 1.00 11.13 322 ASN X N 20
ATOM 10767 C CA . ASN A 1 11 ? 3.877 -7.844 0.116 1.00 33.21 322 ASN X CA 20
ATOM 10768 C C . ASN A 1 11 ? 2.446 -8.248 0.508 1.00 23.53 322 ASN X C 20
ATOM 10769 O O . ASN A 1 11 ? 2.198 -9.374 0.905 1.00 54.12 322 ASN X O 20
ATOM 10780 N N . PHE A 1 12 ? 1.501 -7.317 0.305 1.00 43.23 323 PHE X N 20
ATOM 10781 C CA . PHE A 1 12 ? 0.079 -7.508 0.669 1.00 13.13 323 PHE X CA 20
ATOM 10782 C C . PHE A 1 12 ? -0.726 -8.166 -0.458 1.00 11.23 323 PHE X C 20
ATOM 10783 O O . PHE A 1 12 ? -1.829 -8.667 -0.210 1.00 64.41 323 PHE X O 20
ATOM 10800 N N . ALA A 1 13 ? -0.187 -8.144 -1.687 1.00 61.52 324 ALA X N 20
ATOM 10801 C CA . ALA A 1 13 ? -0.791 -8.845 -2.838 1.00 52.34 324 ALA X CA 20
ATOM 10802 C C . ALA A 1 13 ? -0.742 -10.370 -2.595 1.00 3.52 324 ALA X C 20
ATOM 10803 O O . ALA A 1 13 ? 0.219 -10.865 -1.999 1.00 41.33 324 ALA X O 20
ATOM 10810 N N . ARG A 1 14 ? -1.794 -11.088 -3.039 1.00 62.31 325 ARG X N 20
ATOM 10811 C CA . ARG A 1 14 ? -1.965 -12.540 -2.793 1.00 51.02 325 ARG X CA 20
ATOM 10812 C C . ARG A 1 14 ? -0.800 -13.353 -3.406 1.00 40.43 325 ARG X C 20
ATOM 10813 O O . ARG A 1 14 ? -0.440 -13.158 -4.564 1.00 11.44 325 ARG X O 20
ATOM 10834 N N . GLY A 1 15 ? -0.230 -14.264 -2.598 1.00 23.35 326 GLY X N 20
ATOM 10835 C CA . GLY A 1 15 ? 1.057 -14.901 -2.898 1.00 31.14 326 GLY X CA 20
ATOM 10836 C C . GLY A 1 15 ? 2.194 -14.225 -2.140 1.00 25.12 326 GLY X C 20
ATOM 10837 O O . GLY A 1 15 ? 3.339 -14.699 -2.162 1.00 22.34 326 GLY X O 20
ATOM 10841 N N . GLY A 1 16 ? 1.856 -13.114 -1.450 1.00 24.21 327 GLY X N 20
ATOM 10842 C CA . GLY A 1 16 ? 2.794 -12.342 -0.654 1.00 41.21 327 GLY X CA 20
ATOM 10843 C C . GLY A 1 16 ? 2.869 -12.801 0.794 1.00 0.32 327 GLY X C 20
ATOM 10844 O O . GLY A 1 16 ? 2.061 -13.628 1.246 1.00 73.31 327 GLY X O 20
ATOM 10848 N N . THR A 1 17 ? 3.852 -12.242 1.516 1.00 74.45 328 THR X N 20
ATOM 10849 C CA . THR A 1 17 ? 4.104 -12.553 2.939 1.00 52.02 328 THR X CA 20
ATOM 10850 C C . THR A 1 17 ? 3.157 -11.754 3.865 1.00 34.32 328 THR X C 20
ATOM 10851 O O . THR A 1 17 ? 2.971 -12.114 5.029 1.00 44.13 328 THR X O 20
ATOM 10862 N N . GLY A 1 18 ? 2.559 -10.675 3.325 1.00 42.43 329 GLY X N 20
ATOM 10863 C CA . GLY A 1 18 ? 1.645 -9.795 4.073 1.00 12.44 329 GLY X CA 20
ATOM 10864 C C . GLY A 1 18 ? 2.367 -8.753 4.926 1.00 3.30 329 GLY X C 20
ATOM 10865 O O . GLY A 1 18 ? 1.736 -7.900 5.545 1.00 41.43 329 GLY X O 20
ATOM 10869 N N . PHE A 1 19 ? 3.699 -8.843 4.956 1.00 64.43 330 PHE X N 20
ATOM 10870 C CA . PHE A 1 19 ? 4.576 -7.966 5.744 1.00 60.34 330 PHE X CA 20
ATOM 10871 C C . PHE A 1 19 ? 5.387 -7.064 4.807 1.00 52.13 330 PHE X C 20
ATOM 10872 O O . PHE A 1 19 ? 6.188 -7.565 4.011 1.00 51.01 330 PHE X O 20
ATOM 10889 N N . CYS A 1 20 ? 5.146 -5.745 4.870 1.00 15.04 331 CYS X N 20
ATOM 10890 C CA . CYS A 1 20 ? 6.036 -4.748 4.253 1.00 3.22 331 CYS X CA 20
ATOM 10891 C C . CYS A 1 20 ? 7.226 -4.479 5.203 1.00 1.03 331 CYS X C 20
ATOM 10892 O O . CYS A 1 20 ? 7.008 -4.320 6.407 1.00 52.24 331 CYS X O 20
ATOM 10899 N N . PRO A 1 21 ? 8.491 -4.376 4.678 1.00 60.21 332 PRO X N 20
ATOM 10900 C CA . PRO A 1 21 ? 9.709 -4.276 5.536 1.00 40.42 332 PRO X CA 20
ATOM 10901 C C . PRO A 1 21 ? 9.771 -2.961 6.348 1.00 65.51 332 PRO X C 20
ATOM 10902 O O . PRO A 1 21 ? 10.466 -2.880 7.363 1.00 3.44 332 PRO X O 20
ATOM 10913 N N . TYR A 1 22 ? 9.029 -1.943 5.883 1.00 23.43 333 TYR X N 20
ATOM 10914 C CA . TYR A 1 22 ? 8.930 -0.624 6.541 1.00 4.35 333 TYR X CA 20
ATOM 10915 C C . TYR A 1 22 ? 7.698 -0.546 7.473 1.00 12.03 333 TYR X C 20
ATOM 10916 O O . TYR A 1 22 ? 7.616 0.348 8.326 1.00 20.54 333 TYR X O 20
ATOM 10934 N N . GLY A 1 23 ? 6.733 -1.468 7.275 1.00 74.52 334 GLY X N 20
ATOM 10935 C CA . GLY A 1 23 ? 5.523 -1.549 8.101 1.00 55.33 334 GLY X CA 20
ATOM 10936 C C . GLY A 1 23 ? 4.583 -0.352 7.930 1.00 53.34 334 GLY X C 20
ATOM 10937 O O . GLY A 1 23 ? 3.933 -0.215 6.890 1.00 22.43 334 GLY X O 20
ATOM 10941 N N . LEU A 1 24 ? 4.540 0.522 8.961 1.00 12.54 335 LEU X N 20
ATOM 10942 C CA . LEU A 1 24 ? 3.699 1.745 8.967 1.00 4.42 335 LEU X CA 20
ATOM 10943 C C . LEU A 1 24 ? 4.312 2.825 8.062 1.00 43.42 335 LEU X C 20
ATOM 10944 O O . LEU A 1 24 ? 3.593 3.586 7.402 1.00 35.31 335 LEU X O 20
ATOM 10960 N N . ARG A 1 25 ? 5.651 2.863 8.021 1.00 4.41 336 ARG X N 20
ATOM 10961 C CA . ARG A 1 25 ? 6.404 3.838 7.214 1.00 64.22 336 ARG X CA 20
ATOM 10962 C C . ARG A 1 25 ? 6.626 3.342 5.768 1.00 0.30 336 ARG X C 20
ATOM 10963 O O . ARG A 1 25 ? 7.533 3.825 5.083 1.00 52.02 336 ARG X O 20
ATOM 10984 N N . CYS A 1 26 ? 5.808 2.373 5.312 1.00 42.44 337 CYS X N 20
ATOM 10985 C CA . CYS A 1 26 ? 5.889 1.837 3.950 1.00 2.33 337 CYS X CA 20
ATOM 10986 C C . CYS A 1 26 ? 5.473 2.912 2.929 1.00 43.43 337 CYS X C 20
ATOM 10987 O O . CYS A 1 26 ? 4.330 3.385 2.935 1.00 20.10 337 CYS X O 20
ATOM 10994 N N . GLU A 1 27 ? 6.431 3.285 2.063 1.00 34.14 338 GLU X N 20
ATOM 10995 C CA . GLU A 1 27 ? 6.246 4.325 1.028 1.00 23.31 338 GLU X CA 20
ATOM 10996 C C . GLU A 1 27 ? 5.324 3.850 -0.111 1.00 62.13 338 GLU X C 20
ATOM 10997 O O . GLU A 1 27 ? 4.851 4.653 -0.919 1.00 13.31 338 GLU X O 20
ATOM 11009 N N . PHE A 1 28 ? 5.095 2.539 -0.176 1.00 14.42 339 PHE X N 20
ATOM 11010 C CA . PHE A 1 28 ? 4.105 1.942 -1.068 1.00 1.05 339 PHE X CA 20
ATOM 11011 C C . PHE A 1 28 ? 2.797 1.764 -0.278 1.00 62.15 339 PHE X C 20
ATOM 11012 O O . PHE A 1 28 ? 2.775 1.046 0.740 1.00 54.23 339 PHE X O 20
ATOM 11029 N N . VAL A 1 29 ? 1.728 2.457 -0.719 1.00 51.32 340 VAL X N 20
ATOM 11030 C CA . VAL A 1 29 ? 0.418 2.404 -0.050 1.00 45.13 340 VAL X CA 20
ATOM 11031 C C . VAL A 1 29 ? -0.265 1.066 -0.352 1.00 44.32 340 VAL X C 20
ATOM 11032 O O . VAL A 1 29 ? -0.281 0.600 -1.501 1.00 2.03 340 VAL X O 20
ATOM 11045 N N . HIS A 1 30 ? -0.794 0.437 0.697 1.00 2.12 341 HIS X N 20
ATOM 11046 C CA . HIS A 1 30 ? -1.366 -0.915 0.610 1.00 2.31 341 HIS X CA 20
ATOM 11047 C C . HIS A 1 30 ? -2.753 -0.842 -0.045 1.00 43.14 341 HIS X C 20
ATOM 11048 O O . HIS A 1 30 ? -3.507 0.092 0.241 1.00 63.54 341 HIS X O 20
ATOM 11062 N N . PRO A 1 31 ? -3.094 -1.785 -0.977 1.00 14.14 342 PRO X N 20
ATOM 11063 C CA . PRO A 1 31 ? -4.441 -1.833 -1.595 1.00 0.44 342 PRO X CA 20
ATOM 11064 C C . PRO A 1 31 ? -5.554 -1.931 -0.528 1.00 3.13 342 PRO X C 20
ATOM 11065 O O . PRO A 1 31 ? -6.584 -1.264 -0.637 1.00 53.25 342 PRO X O 20
ATOM 11076 N N . THR A 1 32 ? -5.319 -2.755 0.512 1.00 54.13 343 THR X N 20
ATOM 11077 C CA . THR A 1 32 ? -6.169 -2.814 1.713 1.00 63.11 343 THR X CA 20
ATOM 11078 C C . THR A 1 32 ? -5.361 -2.243 2.900 1.00 55.21 343 THR X C 20
ATOM 11079 O O . THR A 1 32 ? -4.782 -2.986 3.700 1.00 51.21 343 THR X O 20
ATOM 11090 N N . ASP A 1 33 ? -5.246 -0.905 2.934 1.00 51.33 344 ASP X N 20
ATOM 11091 C CA . ASP A 1 33 ? -4.470 -0.170 3.950 1.00 52.31 344 ASP X CA 20
ATOM 11092 C C . ASP A 1 33 ? -5.398 0.294 5.078 1.00 4.34 344 ASP X C 20
ATOM 11093 O O . ASP A 1 33 ? -6.336 1.062 4.816 1.00 31.43 344 ASP X O 20
ATOM 11102 N N . LYS A 1 34 ? -5.150 -0.211 6.310 1.00 23.42 345 LYS X N 20
ATOM 11103 C CA . LYS A 1 34 ? -5.872 0.199 7.551 1.00 43.43 345 LYS X CA 20
ATOM 11104 C C . LYS A 1 34 ? -7.404 0.017 7.430 1.00 71.32 345 LYS X C 20
ATOM 11105 O O . LYS A 1 34 ? -8.181 0.625 8.171 1.00 64.25 345 LYS X O 20
ATOM 11124 N N . GLU A 1 35 ? -7.806 -0.852 6.500 1.00 15.31 346 GLU X N 20
ATOM 11125 C CA . GLU A 1 35 ? -9.205 -1.101 6.139 1.00 13.10 346 GLU X CA 20
ATOM 11126 C C . GLU A 1 35 ? -9.696 -2.373 6.874 1.00 72.15 346 GLU X C 20
ATOM 11127 O O . GLU A 1 35 ? -9.369 -3.488 6.431 1.00 32.31 346 GLU X O 20
#